Protein AF-0000000081276163 (afdb_homodimer)

Nearest PDB structures (foldseek):
  4m9c-assembly2_E  TM=9.668E-01  e=1.968E-26  Acinetobacter baumannii
  7l7y-assembly1_AAA  TM=9.815E-01  e=4.335E-23  Psychrobacter cryohalolentis K5
  4m99-assembly1_B  TM=9.230E-01  e=1.213E-13  Neisseria gonorrhoeae FA 1090
  4eaa-assembly1_A  TM=8.960E-01  e=1.527E-12  Caulobacter vibrioides
  4m98-assembly1_A  TM=7.930E-01  e=1.434E-14  Neisseria gonorrhoeae FA 1090

InterPro domains:
  IPR001451 Hexapeptide repeat [PF00132] (121-155)
  IPR011004 Trimeric LpxA-like superfamily [SSF51161] (8-214)
  IPR020019 Acyltransferase PglD-like [TIGR03570] (6-211)
  IPR020019 Acyltransferase PglD-like [cd03360] (6-209)
  IPR041561 PglD, N-terminal [PF17836] (4-82)
  IPR050179 Transferase hexapeptide repeat [PTHR43300] (96-212)

Structure (mmCIF, N/CA/C/O backbone):
data_AF-0000000081276163-model_v1
#
loop_
_entity.id
_entity.type
_entity.pdbx_description
1 polymer Acetyltransferase
#
loop_
_atom_site.group_PDB
_atom_site.id
_atom_site.type_symbol
_atom_site.label_atom_id
_atom_site.label_alt_id
_atom_site.label_comp_id
_atom_site.label_asym_id
_atom_site.label_entity_id
_atom_site.label_seq_id
_atom_site.pdbx_PDB_ins_code
_atom_site.Cartn_x
_atom_site.Cartn_y
_atom_site.Cartn_z
_atom_site.occupancy
_atom_site.B_iso_or_equiv
_atom_site.auth_seq_id
_atom_site.auth_comp_id
_atom_site.auth_asym_id
_atom_site.auth_atom_id
_atom_site.pdbx_PDB_model_num
ATOM 1 N N . MET A 1 1 ? -14.961 -34.594 -0.503 1 88.5 1 MET A N 1
ATOM 2 C CA . MET A 1 1 ? -14.203 -33.812 0.444 1 88.5 1 MET A CA 1
ATOM 3 C C . MET A 1 1 ? -13.102 -33.031 -0.269 1 88.5 1 MET A C 1
ATOM 5 O O . MET A 1 1 ? -12.578 -33.469 -1.289 1 88.5 1 MET A O 1
ATOM 9 N N . THR A 1 2 ? -12.836 -31.75 0.097 1 95.81 2 THR A N 1
ATOM 10 C CA . THR A 1 2 ? -11.797 -30.922 -0.513 1 95.81 2 THR A CA 1
ATOM 11 C C . THR A 1 2 ? -10.453 -31.141 0.177 1 95.81 2 THR A C 1
ATOM 13 O O . THR A 1 2 ? -10.383 -31.188 1.406 1 95.81 2 THR A O 1
ATOM 16 N N . LEU A 1 3 ? -9.445 -31.422 -0.643 1 98.25 3 LEU A N 1
ATOM 17 C CA . LEU A 1 3 ? -8.07 -31.562 -0.156 1 98.25 3 LEU A CA 1
ATOM 18 C C . LEU A 1 3 ? -7.195 -30.438 -0.688 1 98.25 3 LEU A C 1
ATOM 20 O O . LEU A 1 3 ? -7.082 -30.25 -1.902 1 98.25 3 LEU A O 1
ATOM 24 N N . ILE A 1 4 ? -6.609 -29.703 0.224 1 98.56 4 ILE A N 1
ATOM 25 C CA . ILE A 1 4 ? -5.754 -28.578 -0.163 1 98.56 4 ILE A CA 1
ATOM 26 C C . ILE A 1 4 ? -4.309 -28.875 0.234 1 98.56 4 ILE A C 1
ATOM 28 O O . ILE A 1 4 ? -4.035 -29.25 1.38 1 98.56 4 ILE A O 1
ATOM 32 N N . GLY A 1 5 ? -3.438 -28.781 -0.738 1 98.5 5 GLY A N 1
ATOM 33 C CA . GLY A 1 5 ? -2.018 -28.969 -0.483 1 98.5 5 GLY A CA 1
ATOM 34 C C . GLY A 1 5 ? -1.242 -27.656 -0.486 1 98.5 5 GLY A C 1
ATOM 35 O O . GLY A 1 5 ? -1.312 -26.891 -1.449 1 98.5 5 GLY A O 1
ATOM 36 N N . VAL A 1 6 ? -0.549 -27.375 0.569 1 98.62 6 VAL A N 1
ATOM 37 C CA . VAL A 1 6 ? 0.462 -26.328 0.605 1 98.62 6 VAL A CA 1
ATOM 38 C C . VAL A 1 6 ? 1.81 -26.891 0.161 1 98.62 6 VAL A C 1
ATOM 40 O O . VAL A 1 6 ? 2.453 -27.641 0.902 1 98.62 6 VAL A O 1
ATOM 43 N N . TYR A 1 7 ? 2.203 -26.531 -1.044 1 98.31 7 TYR A N 1
ATOM 44 C CA . TYR A 1 7 ? 3.443 -27.062 -1.598 1 98.31 7 TYR A CA 1
ATOM 45 C C . TYR A 1 7 ? 4.652 -26.328 -1.028 1 98.31 7 TYR A C 1
ATOM 47 O O . TYR A 1 7 ? 4.848 -25.141 -1.298 1 98.31 7 TYR A O 1
ATOM 55 N N . GLY A 1 8 ? 5.543 -26.984 -0.423 1 95.88 8 GLY A N 1
ATOM 56 C CA . GLY A 1 8 ? 6.629 -26.438 0.378 1 95.88 8 GLY A CA 1
ATOM 57 C C . GLY A 1 8 ? 6.367 -26.516 1.87 1 95.88 8 GLY A C 1
ATOM 58 O O . GLY A 1 8 ? 5.555 -25.766 2.402 1 95.88 8 GLY A O 1
ATOM 59 N N . ALA A 1 9 ? 7.07 -27.344 2.627 1 93.94 9 ALA A N 1
ATOM 60 C CA . ALA A 1 9 ? 6.812 -27.562 4.051 1 93.94 9 ALA A CA 1
ATOM 61 C C . ALA A 1 9 ? 7.852 -26.844 4.906 1 93.94 9 ALA A C 1
ATOM 63 O O . ALA A 1 9 ? 7.875 -27 6.129 1 93.94 9 ALA A O 1
ATOM 64 N N . SER A 1 10 ? 8.703 -26.094 4.273 1 91.88 10 SER A N 1
ATOM 65 C CA . SER A 1 10 ? 9.719 -25.359 5.023 1 91.88 10 SER A CA 1
ATOM 66 C C . SER A 1 10 ? 9.141 -24.094 5.656 1 91.88 10 SER A C 1
ATOM 68 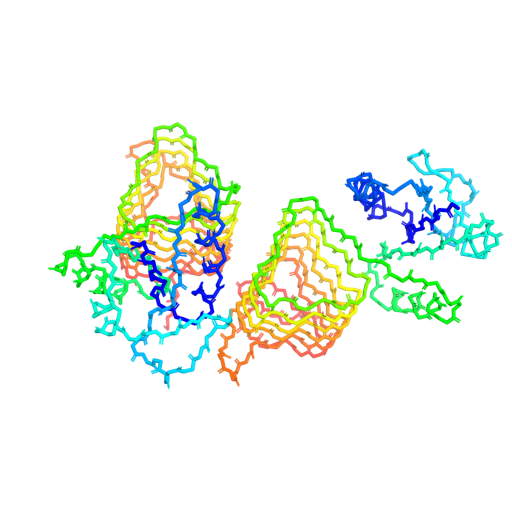O O . SER A 1 10 ? 7.93 -24.016 5.902 1 91.88 10 SER A O 1
ATOM 70 N N . GLY A 1 11 ? 9.898 -23.172 6.078 1 93.19 11 GLY A N 1
ATOM 71 C CA . GLY A 1 11 ? 9.516 -22 6.848 1 93.19 11 GLY A CA 1
ATOM 72 C C . GLY A 1 11 ? 8.32 -21.266 6.27 1 93.19 11 GLY A C 1
ATOM 73 O O . GLY A 1 11 ? 7.324 -21.047 6.957 1 93.19 11 GLY A O 1
ATOM 74 N N . PHE A 1 12 ? 8.383 -20.953 4.957 1 96.38 12 PHE A N 1
ATOM 75 C CA . PHE A 1 12 ? 7.305 -20.172 4.348 1 96.38 12 PHE A CA 1
ATOM 76 C C . PHE A 1 12 ? 6.023 -21 4.273 1 96.38 12 PHE A C 1
ATOM 78 O O . PHE A 1 12 ? 4.934 -20.469 4.504 1 96.38 12 PHE A O 1
ATOM 85 N N . GLY A 1 13 ? 6.094 -22.234 3.932 1 97.19 13 GLY A N 1
ATOM 86 C CA . GLY A 1 13 ? 4.926 -23.094 3.951 1 97.19 13 GLY A CA 1
ATOM 87 C C . GLY A 1 13 ? 4.219 -23.125 5.293 1 97.19 13 GLY A C 1
ATOM 88 O O . GLY A 1 13 ? 2.988 -23.062 5.352 1 97.19 13 GLY A O 1
ATOM 89 N N . ARG A 1 14 ? 4.98 -23.188 6.344 1 96.62 14 ARG A N 1
ATOM 90 C CA . ARG A 1 14 ? 4.418 -23.219 7.688 1 96.62 14 ARG A CA 1
ATOM 91 C C . ARG A 1 14 ? 3.766 -21.891 8.047 1 96.62 14 ARG A C 1
ATOM 93 O O . ARG A 1 14 ? 2.881 -21.844 8.898 1 96.62 14 ARG A O 1
ATOM 100 N N . GLU A 1 15 ? 4.141 -20.812 7.367 1 97.38 15 GLU A N 1
ATOM 101 C CA . GLU A 1 15 ? 3.488 -19.516 7.531 1 97.38 15 GLU A CA 1
ATOM 102 C C . GLU A 1 15 ? 2.189 -19.438 6.73 1 97.38 15 GLU A C 1
ATOM 104 O O . GLU A 1 15 ? 1.238 -18.781 7.141 1 97.38 15 GLU A O 1
ATOM 109 N N . VAL A 1 16 ? 2.164 -20.156 5.617 1 98.31 16 VAL A N 1
ATOM 110 C CA . VAL A 1 16 ? 1.036 -20.078 4.695 1 98.31 16 VAL A CA 1
ATOM 111 C C . VAL A 1 16 ? -0.077 -21.016 5.164 1 98.31 16 VAL A C 1
ATOM 113 O O . VAL A 1 16 ? -1.261 -20.703 5.012 1 98.31 16 VAL A O 1
ATOM 116 N N . MET A 1 17 ? 0.239 -22.094 5.844 1 98.12 17 MET A N 1
ATOM 117 C CA . MET A 1 17 ? -0.69 -23.141 6.25 1 98.12 17 MET A CA 1
ATOM 118 C C . MET A 1 17 ? -1.824 -22.578 7.094 1 98.12 17 MET A C 1
ATOM 120 O O . MET A 1 17 ? -3 -22.797 6.789 1 98.12 17 MET A O 1
ATOM 124 N N . PRO A 1 18 ? -1.513 -21.797 8.109 1 98.19 18 PRO A N 1
ATOM 125 C CA . PRO A 1 18 ? -2.617 -21.266 8.906 1 98.19 18 PRO A CA 1
ATOM 126 C C . PRO A 1 18 ? -3.502 -20.297 8.125 1 98.19 18 PRO A C 1
ATOM 128 O O . PRO A 1 18 ? -4.691 -20.172 8.414 1 98.19 18 PRO A O 1
ATOM 131 N N . LEU A 1 19 ? -2.965 -19.609 7.098 1 98.5 19 LEU A N 1
ATOM 132 C CA . LEU A 1 19 ? -3.762 -18.719 6.266 1 98.5 19 LEU A CA 1
ATOM 133 C C . LEU A 1 19 ? -4.789 -19.5 5.457 1 98.5 19 LEU A C 1
ATOM 135 O O . LEU A 1 19 ? -5.945 -19.078 5.348 1 98.5 19 LEU A O 1
ATOM 139 N N . VAL A 1 20 ? -4.352 -20.609 4.891 1 98.38 20 VAL A N 1
ATOM 140 C CA . VAL A 1 20 ? -5.242 -21.469 4.109 1 98.38 20 VAL A CA 1
ATOM 141 C C . VAL A 1 20 ? -6.367 -22 5.004 1 98.38 20 VAL A C 1
ATOM 143 O O . VAL A 1 20 ? -7.539 -21.922 4.633 1 98.38 20 VAL A O 1
ATOM 146 N N . ARG A 1 21 ? -5.98 -22.453 6.176 1 97.69 21 ARG A N 1
ATOM 147 C CA . ARG A 1 21 ? -6.969 -23 7.102 1 97.69 21 ARG A CA 1
ATOM 148 C C . ARG A 1 21 ? -8 -21.938 7.484 1 97.69 21 ARG A C 1
ATOM 150 O O . ARG A 1 21 ? -9.203 -22.203 7.473 1 97.69 21 ARG A O 1
ATOM 157 N N . GLU A 1 22 ? -7.551 -20.781 7.773 1 98 22 GLU A N 1
ATOM 158 C CA . GLU A 1 22 ? -8.438 -19.688 8.164 1 98 22 GLU A CA 1
ATOM 159 C C . GLU A 1 22 ? -9.352 -19.281 7.004 1 98 22 GLU A C 1
ATOM 161 O O . GLU A 1 22 ? -10.539 -19.031 7.199 1 98 22 GLU A O 1
ATOM 166 N N . GLN A 1 23 ? -8.758 -19.234 5.863 1 98 23 GLN A N 1
ATOM 167 C CA . GLN A 1 23 ? -9.492 -18.844 4.668 1 98 23 GLN A CA 1
ATOM 168 C C . GLN A 1 23 ? -10.617 -19.844 4.367 1 98 23 GLN A C 1
ATOM 170 O O . GLN A 1 23 ? -11.742 -19.438 4.062 1 98 23 GLN A O 1
ATOM 175 N N . MET A 1 24 ? -10.32 -21.094 4.457 1 97.38 24 MET A N 1
ATOM 176 C CA . MET A 1 24 ? -11.312 -22.125 4.176 1 97.38 24 MET A CA 1
ATOM 177 C C . MET A 1 24 ? -12.391 -22.141 5.25 1 97.38 24 MET A C 1
ATOM 179 O O . MET A 1 24 ? -13.57 -22.328 4.945 1 97.38 24 MET A O 1
ATOM 183 N N . ARG A 1 25 ? -12.008 -21.922 6.484 1 96.81 25 ARG A N 1
ATOM 184 C CA . ARG A 1 25 ? -12.969 -21.844 7.582 1 96.81 25 ARG A CA 1
ATOM 185 C C . ARG A 1 25 ? -13.922 -20.672 7.387 1 96.81 25 ARG A C 1
ATOM 187 O O . ARG A 1 25 ? -15.141 -20.828 7.535 1 96.81 25 ARG A O 1
ATOM 194 N N . ALA A 1 26 ? -13.391 -19.562 7.062 1 97.25 26 ALA A N 1
ATOM 195 C CA . ALA A 1 26 ? -14.195 -18.359 6.863 1 97.25 26 ALA A CA 1
ATOM 196 C C . ALA A 1 26 ? -15.172 -18.531 5.703 1 97.25 26 ALA A C 1
ATOM 198 O O . ALA A 1 26 ? -16.266 -17.969 5.723 1 97.25 26 ALA A O 1
ATOM 199 N N . ALA A 1 27 ? -14.758 -19.312 4.719 1 95.75 27 ALA A N 1
ATOM 200 C CA . ALA A 1 27 ? -15.602 -19.562 3.551 1 95.75 27 ALA A CA 1
ATOM 201 C C . ALA A 1 27 ? -16.641 -20.641 3.838 1 95.75 27 ALA A C 1
ATOM 203 O O . ALA A 1 27 ? -17.5 -20.922 3 1 95.75 27 ALA A O 1
ATOM 204 N N . GLY A 1 28 ? -16.516 -21.266 5.031 1 95.69 28 GLY A N 1
ATOM 205 C CA . GLY A 1 28 ? -17.438 -22.344 5.387 1 95.69 28 GLY A CA 1
ATOM 206 C C . GLY A 1 28 ? -17.234 -23.594 4.551 1 95.69 28 GLY A C 1
ATOM 207 O O . GLY A 1 28 ? -18.188 -24.312 4.266 1 95.69 28 GLY A O 1
ATOM 208 N N . GLN A 1 29 ? -16.062 -23.828 4.117 1 93.56 29 GLN A N 1
ATOM 209 C CA . GLN A 1 29 ? -15.766 -24.984 3.268 1 93.56 29 GLN A CA 1
ATOM 210 C C . GLN A 1 29 ? -14.961 -26.031 4.023 1 93.56 29 GLN A C 1
ATOM 212 O O . GLN A 1 29 ? -13.781 -25.844 4.301 1 93.56 29 GLN A O 1
ATOM 217 N N . PRO A 1 30 ? -15.562 -27.047 4.359 1 93.69 30 PRO A N 1
ATOM 218 C CA . PRO A 1 30 ? -14.797 -28.125 4.988 1 93.69 30 PRO A CA 1
ATOM 219 C C . PRO A 1 30 ? -13.688 -28.672 4.086 1 93.69 30 PRO A C 1
ATOM 221 O O . PRO A 1 30 ? -13.883 -28.812 2.879 1 93.69 30 PRO A O 1
ATOM 224 N N . CYS A 1 31 ? -12.508 -28.812 4.641 1 96.38 31 CYS A N 1
ATOM 225 C CA . CYS A 1 31 ? -11.383 -29.312 3.855 1 96.38 31 CYS A CA 1
ATOM 226 C C . CYS A 1 31 ? -10.32 -29.938 4.754 1 96.38 31 CYS A C 1
ATOM 228 O O . CYS A 1 31 ? -10.352 -29.75 5.973 1 96.38 31 CYS A O 1
ATOM 230 N N . GLU A 1 32 ? -9.547 -30.75 4.207 1 97.12 32 GLU A N 1
ATOM 231 C CA . GLU A 1 32 ? -8.273 -31.156 4.805 1 97.12 32 GLU A CA 1
ATOM 232 C C . GLU A 1 32 ? -7.105 -30.406 4.152 1 97.12 32 GLU A C 1
ATOM 234 O O . GLU A 1 32 ? -7.055 -30.281 2.928 1 97.12 32 GLU A O 1
ATOM 239 N N . VAL A 1 33 ? -6.25 -29.906 5.004 1 98 33 VAL A N 1
ATOM 240 C CA . VAL A 1 33 ? -5.066 -29.219 4.492 1 98 33 VAL A CA 1
ATOM 241 C C . VAL A 1 33 ? -3.814 -30.031 4.84 1 98 33 VAL A C 1
ATOM 243 O O . VAL A 1 33 ? -3.648 -30.469 5.977 1 98 33 VAL A O 1
ATOM 246 N N . VAL A 1 34 ? -2.963 -30.234 3.881 1 97.5 34 VAL A N 1
ATOM 247 C CA . VAL A 1 34 ? -1.728 -30.984 4.066 1 97.5 34 VAL A CA 1
ATOM 248 C C . VAL A 1 34 ? -0.558 -30.234 3.447 1 97.5 34 VAL A C 1
ATOM 250 O O . VAL A 1 34 ? -0.759 -29.312 2.643 1 97.5 34 VAL A O 1
ATOM 253 N N . PHE A 1 35 ? 0.595 -30.547 3.869 1 97.81 35 PHE A N 1
ATOM 254 C CA . PHE A 1 35 ? 1.779 -30.094 3.146 1 97.81 35 PHE A CA 1
ATOM 255 C C . PHE A 1 35 ? 2.104 -31.047 1.996 1 97.81 35 PHE A C 1
ATOM 257 O O . PHE A 1 35 ? 1.837 -32.25 2.078 1 97.81 35 PHE A O 1
ATOM 264 N N . VAL A 1 36 ? 2.613 -30.484 0.936 1 97.75 36 VAL A N 1
ATOM 265 C CA . VAL A 1 36 ? 3.227 -31.266 -0.136 1 97.75 36 VAL A CA 1
ATOM 266 C C . VAL A 1 36 ? 4.707 -30.906 -0.248 1 97.75 36 VAL A C 1
ATOM 268 O O . VAL A 1 36 ? 5.066 -29.734 -0.414 1 97.75 36 VAL A O 1
ATOM 271 N N . ASP A 1 37 ? 5.551 -31.828 -0.127 1 95.88 37 ASP A N 1
ATOM 272 C CA . ASP A 1 37 ? 7 -31.641 -0.168 1 95.88 37 ASP A CA 1
ATOM 273 C C . ASP A 1 37 ? 7.695 -32.906 -0.65 1 95.88 37 ASP A C 1
ATOM 275 O O . ASP A 1 37 ? 7.691 -33.938 0.045 1 95.88 37 ASP A O 1
ATOM 279 N N . ASP A 1 38 ? 8.352 -32.781 -1.725 1 92.75 38 ASP A N 1
ATOM 280 C CA . ASP A 1 38 ? 8.906 -33.969 -2.363 1 92.75 38 ASP A CA 1
ATOM 281 C C . ASP A 1 38 ? 10.141 -34.469 -1.61 1 92.75 38 ASP A C 1
ATOM 283 O O . ASP A 1 38 ? 10.586 -35.625 -1.823 1 92.75 38 ASP A O 1
ATOM 287 N N . GLY A 1 39 ? 10.727 -33.625 -0.768 1 86.12 39 GLY A N 1
ATOM 288 C CA . GLY A 1 39 ? 11.844 -34.062 0.059 1 86.12 39 GLY A CA 1
ATOM 289 C C . GLY A 1 39 ? 11.414 -34.562 1.422 1 86.12 39 GLY A C 1
ATOM 290 O O . GLY A 1 39 ? 12.258 -34.781 2.297 1 86.12 39 GLY A O 1
ATOM 291 N N . ALA A 1 40 ? 10.141 -34.688 1.613 1 79.38 40 ALA A N 1
ATOM 292 C CA . ALA A 1 40 ? 9.602 -35.031 2.92 1 79.38 40 ALA A CA 1
ATOM 293 C C . ALA A 1 40 ? 9.969 -36.469 3.289 1 79.38 40 ALA A C 1
ATOM 295 O O . ALA A 1 40 ? 10.078 -37.344 2.416 1 79.38 40 ALA A O 1
ATOM 296 N N . ASP A 1 41 ? 10.289 -36.625 4.586 1 77.5 41 ASP A N 1
ATOM 297 C CA . ASP A 1 41 ? 10.648 -37.938 5.086 1 77.5 41 ASP A CA 1
ATOM 298 C C . ASP A 1 41 ? 9.461 -38.625 5.762 1 77.5 41 ASP A C 1
ATOM 300 O O . ASP A 1 41 ? 9.617 -39.625 6.445 1 77.5 41 ASP A O 1
ATOM 304 N N . GLY A 1 42 ? 8.32 -38.125 5.535 1 70.88 42 GLY A N 1
ATOM 305 C CA . GLY A 1 42 ? 7.109 -38.719 6.078 1 70.88 42 GLY A CA 1
ATOM 306 C C . GLY A 1 42 ? 6.707 -38.156 7.418 1 70.88 42 GLY A C 1
ATOM 307 O O . GLY A 1 42 ? 5.602 -38.406 7.902 1 70.88 42 GLY A O 1
ATOM 308 N N . SER A 1 43 ? 7.602 -37.375 8.016 1 78.88 43 SER A N 1
ATOM 309 C CA . SER A 1 43 ? 7.246 -36.781 9.297 1 78.88 43 SER A CA 1
ATOM 310 C C . SER A 1 43 ? 6.301 -35.594 9.125 1 78.88 43 SER A C 1
ATOM 312 O O . SER A 1 43 ? 6.332 -34.906 8.094 1 78.88 43 SER A O 1
ATOM 314 N N . GLY A 1 44 ? 5.367 -35.562 10.039 1 81.75 44 GLY A N 1
ATOM 315 C CA . GLY A 1 44 ? 4.469 -34.438 10.023 1 81.75 44 GLY A CA 1
ATOM 316 C C . GLY A 1 44 ? 5.176 -33.125 10.297 1 81.75 44 GLY A C 1
ATOM 317 O O . GLY A 1 44 ? 6.34 -33.094 10.695 1 81.75 44 GLY A O 1
ATOM 318 N N . SER A 1 45 ? 4.496 -32.156 9.836 1 84.75 45 SER A N 1
ATOM 319 C CA . SER A 1 45 ? 4.969 -30.797 10.117 1 84.75 45 SER A CA 1
ATOM 320 C C . SER A 1 45 ? 3.861 -29.938 10.727 1 84.75 45 SER A C 1
ATOM 322 O O . SER A 1 45 ? 2.771 -29.828 10.164 1 84.75 45 SER A O 1
ATOM 324 N N . ASN A 1 46 ? 4.078 -29.406 11.867 1 92.06 46 ASN A N 1
ATOM 325 C CA . ASN A 1 46 ? 3.129 -28.547 12.578 1 92.06 46 ASN A CA 1
ATOM 326 C C . ASN A 1 46 ? 1.754 -29.203 12.68 1 92.06 46 ASN A C 1
ATOM 328 O O . ASN A 1 46 ? 0.733 -28.531 12.484 1 92.06 46 ASN A O 1
ATOM 332 N N . GLY A 1 47 ? 1.704 -30.406 12.844 1 92 47 GLY A N 1
ATOM 333 C CA . GLY A 1 47 ? 0.458 -31.109 13.094 1 92 47 GLY A CA 1
ATOM 334 C C . GLY A 1 47 ? -0.267 -31.5 11.812 1 92 47 GLY A C 1
ATOM 335 O O . GLY A 1 47 ? -1.411 -31.953 11.859 1 92 47 GLY A O 1
ATOM 336 N N . HIS A 1 48 ? 0.42 -31.359 10.719 1 95.75 48 HIS A N 1
ATOM 337 C CA . HIS A 1 48 ? -0.186 -31.703 9.438 1 95.75 48 HIS A CA 1
ATOM 338 C C . HIS A 1 48 ? 0.583 -32.812 8.742 1 95.75 48 HIS A C 1
ATOM 340 O O . HIS A 1 48 ? 1.798 -32.938 8.922 1 95.75 48 HIS A O 1
ATOM 346 N N . ARG A 1 49 ? -0.142 -33.562 8 1 95.19 49 ARG A N 1
ATOM 347 C CA . ARG A 1 49 ? 0.517 -34.562 7.156 1 95.19 49 ARG A CA 1
ATOM 348 C C . ARG A 1 49 ? 1.401 -33.906 6.109 1 95.19 49 ARG A C 1
ATOM 350 O O . ARG A 1 49 ? 1.108 -32.781 5.66 1 95.19 49 ARG A O 1
ATOM 357 N N . VAL A 1 50 ? 2.449 -34.531 5.777 1 96.44 50 VAL A N 1
ATOM 358 C CA . VAL A 1 50 ? 3.32 -34.156 4.676 1 96.44 50 VAL A CA 1
ATOM 359 C C . VAL A 1 50 ? 3.35 -35.25 3.613 1 96.44 50 VAL A C 1
ATOM 361 O O . VAL A 1 50 ? 3.74 -36.375 3.895 1 96.44 50 VAL A O 1
ATOM 364 N N . LEU A 1 51 ? 2.904 -34.906 2.441 1 95.94 51 LEU A N 1
ATOM 365 C CA . LEU A 1 51 ? 2.846 -35.844 1.335 1 95.94 51 LEU A CA 1
ATOM 366 C C . LEU A 1 51 ? 3.826 -35.438 0.233 1 95.94 51 LEU A C 1
ATOM 368 O O . LEU A 1 51 ? 4.094 -34.281 0.026 1 95.94 51 LEU A O 1
ATOM 372 N N . THR A 1 52 ? 4.324 -36.438 -0.419 1 96 52 THR A N 1
ATOM 373 C CA . THR A 1 52 ? 4.945 -36.156 -1.705 1 96 52 THR A CA 1
ATOM 374 C C . THR A 1 52 ? 3.885 -35.812 -2.75 1 96 52 THR A C 1
ATOM 376 O O . THR A 1 52 ? 2.697 -36.062 -2.547 1 96 52 THR A O 1
ATOM 379 N N . TYR A 1 53 ? 4.363 -35.188 -3.863 1 97.06 53 TYR A N 1
ATOM 380 C CA . TYR A 1 53 ? 3.408 -34.781 -4.898 1 97.06 53 TYR A CA 1
ATOM 381 C C . TYR A 1 53 ? 2.662 -36 -5.426 1 97.06 53 TYR A C 1
ATOM 383 O O . TYR A 1 53 ? 1.431 -36 -5.512 1 97.06 53 TYR A O 1
ATOM 391 N N . PRO A 1 54 ? 3.332 -37.156 -5.766 1 96.31 54 PRO A N 1
ATOM 392 C CA . PRO A 1 54 ? 2.598 -38.344 -6.207 1 96.31 54 PRO A CA 1
ATOM 393 C C . PRO A 1 54 ? 1.616 -38.844 -5.156 1 96.31 54 PRO A C 1
ATOM 395 O O . PRO A 1 54 ? 0.519 -39.312 -5.496 1 96.31 54 PRO A O 1
ATOM 398 N N . GLN A 1 55 ? 2.039 -38.781 -3.875 1 95.88 55 GLN A N 1
ATOM 399 C CA . GLN A 1 55 ? 1.137 -39.219 -2.805 1 95.88 55 GLN A CA 1
ATOM 400 C C . GLN A 1 55 ? -0.099 -38.312 -2.754 1 95.88 55 GLN A C 1
ATOM 402 O O . GLN A 1 55 ? -1.214 -38.781 -2.551 1 95.88 55 GLN A O 1
ATOM 407 N N . PHE A 1 56 ? 0.096 -36.969 -2.912 1 97.19 56 PHE A N 1
ATOM 408 C CA . PHE A 1 56 ? -1.001 -36 -2.939 1 97.19 56 PHE A CA 1
ATOM 409 C C . PHE A 1 56 ? -1.974 -36.312 -4.066 1 97.19 56 PHE A C 1
ATOM 411 O O . PHE A 1 56 ? -3.189 -36.344 -3.863 1 97.19 56 PHE A O 1
ATOM 418 N N . LEU A 1 57 ? -1.443 -36.656 -5.266 1 97.25 57 LEU A N 1
ATOM 419 C CA . LEU A 1 57 ? -2.271 -36.969 -6.422 1 97.25 57 LEU A CA 1
ATOM 420 C C . LEU A 1 57 ? -3.111 -38.219 -6.156 1 97.25 57 LEU A C 1
ATOM 422 O O . LEU A 1 57 ? -4.258 -38.312 -6.605 1 97.25 57 LEU A O 1
ATOM 426 N N . ALA A 1 58 ? -2.568 -39.125 -5.383 1 96.88 58 ALA A N 1
ATOM 427 C CA . ALA A 1 58 ? -3.191 -40.438 -5.172 1 96.88 58 ALA A CA 1
ATOM 428 C C . ALA A 1 58 ? -4.266 -40.344 -4.094 1 96.88 58 ALA A C 1
ATOM 430 O O . ALA A 1 58 ? -5.082 -41.281 -3.959 1 96.88 58 ALA A O 1
ATOM 431 N N . GLU A 1 59 ? -4.145 -39.281 -3.287 1 96.56 59 GLU A N 1
ATOM 432 C CA . GLU A 1 59 ? -5.141 -39.156 -2.227 1 96.56 59 GLU A CA 1
ATOM 433 C C . GLU A 1 59 ? -6.555 -39.125 -2.795 1 96.56 59 GLU A C 1
ATOM 435 O O . GLU A 1 59 ? -6.832 -38.438 -3.781 1 96.56 59 GLU A O 1
ATOM 440 N N . PRO A 1 60 ? -7.508 -39.906 -2.182 1 95.88 60 PRO A N 1
ATOM 441 C CA . PRO A 1 60 ? -8.906 -39.844 -2.625 1 95.88 60 PRO A CA 1
ATOM 442 C C . PRO A 1 60 ? -9.609 -38.562 -2.158 1 95.88 60 PRO A C 1
ATOM 444 O O . PRO A 1 60 ? -9.703 -38.312 -0.955 1 95.88 60 PRO A O 1
ATOM 447 N N . ALA A 1 61 ? -9.945 -37.688 -3.061 1 95.81 61 ALA A N 1
ATOM 448 C CA . ALA A 1 61 ? -10.68 -36.469 -2.793 1 95.81 61 ALA A CA 1
ATOM 449 C C . ALA A 1 61 ? -11.445 -36 -4.027 1 95.81 61 ALA A C 1
ATOM 451 O O . ALA A 1 61 ? -10.961 -36.156 -5.156 1 95.81 61 ALA A O 1
ATOM 452 N N . ALA A 1 62 ? -12.617 -35.469 -3.824 1 94.88 62 ALA A N 1
ATOM 453 C CA . ALA A 1 62 ? -13.461 -35 -4.922 1 94.88 62 ALA A CA 1
ATOM 454 C C . ALA A 1 62 ? -12.906 -33.719 -5.539 1 94.88 62 ALA A C 1
ATOM 456 O O . ALA A 1 62 ? -13.102 -33.469 -6.73 1 94.88 62 ALA A O 1
ATOM 457 N N . ASP A 1 63 ? -12.258 -32.938 -4.707 1 96.5 63 ASP A N 1
ATOM 458 C CA . ASP A 1 63 ? -11.68 -31.656 -5.113 1 96.5 63 ASP A CA 1
ATOM 459 C C . ASP A 1 63 ? -10.281 -31.469 -4.527 1 96.5 63 ASP A C 1
ATOM 461 O O . ASP A 1 63 ? -10.102 -31.547 -3.309 1 96.5 63 ASP A O 1
ATOM 465 N N . LYS A 1 64 ? -9.312 -31.312 -5.438 1 98 64 LYS A N 1
ATOM 466 C CA . LYS A 1 64 ? -7.934 -31.094 -5.008 1 98 64 LYS A CA 1
ATOM 467 C C . LYS A 1 64 ? -7.398 -29.75 -5.512 1 98 64 LYS A C 1
ATOM 469 O O . LYS A 1 64 ? -7.562 -29.422 -6.688 1 98 64 LYS A O 1
ATOM 474 N N . ARG A 1 65 ? -6.797 -29 -4.602 1 98.38 65 ARG A N 1
ATOM 475 C CA . ARG A 1 65 ? -6.191 -27.703 -4.934 1 98.38 65 ARG A CA 1
ATOM 476 C C . ARG A 1 65 ? -4.809 -27.578 -4.305 1 98.38 65 ARG A C 1
ATOM 478 O O . ARG A 1 65 ? -4.523 -28.203 -3.285 1 98.38 65 ARG A O 1
ATOM 485 N N . LEU A 1 66 ? -4.059 -26.781 -4.996 1 98.69 66 LEU A N 1
ATOM 486 C CA . LEU A 1 66 ? -2.719 -26.516 -4.48 1 98.69 66 LEU A CA 1
ATOM 487 C C . LEU A 1 66 ? -2.473 -25.016 -4.352 1 98.69 66 LEU A C 1
ATOM 489 O O . LEU A 1 66 ? -2.984 -24.219 -5.152 1 98.69 66 LEU A O 1
ATOM 493 N N . CYS A 1 67 ? -1.728 -24.641 -3.352 1 98.62 67 CYS A N 1
ATOM 494 C CA . CYS A 1 67 ? -1.013 -23.375 -3.316 1 98.62 67 CYS A CA 1
ATOM 495 C C . CYS A 1 67 ? 0.484 -23.594 -3.131 1 98.62 67 CYS A C 1
ATOM 497 O O . CYS A 1 67 ? 0.904 -24.641 -2.627 1 98.62 67 CYS A O 1
ATOM 499 N N . PHE A 1 68 ? 1.241 -22.641 -3.596 1 98.62 68 PHE A N 1
ATOM 500 C CA . PHE A 1 68 ? 2.68 -22.859 -3.666 1 98.62 68 PHE A CA 1
ATOM 501 C C . PHE A 1 68 ? 3.424 -21.891 -2.754 1 98.62 68 PHE A C 1
ATOM 503 O O . PHE A 1 68 ? 3.404 -20.672 -2.979 1 98.62 68 PHE A O 1
ATOM 510 N N . ALA A 1 69 ? 4.023 -22.453 -1.734 1 98.06 69 ALA A N 1
ATOM 511 C CA . ALA A 1 69 ? 4.891 -21.703 -0.821 1 98.06 69 ALA A CA 1
ATOM 512 C C . ALA A 1 69 ? 6.359 -22 -1.095 1 98.06 69 ALA A C 1
ATOM 514 O O . ALA A 1 69 ? 7.098 -22.406 -0.191 1 98.06 69 ALA A O 1
ATOM 515 N N . ILE A 1 70 ? 6.742 -21.734 -2.316 1 96 70 ILE A N 1
ATOM 516 C CA . ILE A 1 70 ? 8.086 -21.969 -2.83 1 96 70 ILE A CA 1
ATOM 517 C C . ILE A 1 70 ? 8.75 -20.641 -3.178 1 96 70 ILE A C 1
ATOM 519 O O . ILE A 1 70 ? 8.281 -19.922 -4.066 1 96 70 ILE A O 1
ATOM 523 N N . ALA A 1 71 ? 9.859 -20.328 -2.574 1 93.5 71 ALA A N 1
ATOM 524 C CA . ALA A 1 71 ? 10.5 -19.031 -2.734 1 93.5 71 ALA A CA 1
ATOM 525 C C . ALA A 1 71 ? 11.141 -18.891 -4.113 1 93.5 71 ALA A C 1
ATOM 527 O O . ALA A 1 71 ? 11.016 -17.859 -4.766 1 93.5 71 ALA A O 1
ATOM 528 N N . ASN A 1 72 ? 11.836 -19.938 -4.52 1 96.62 72 ASN A N 1
ATOM 529 C CA . ASN A 1 72 ? 12.469 -19.906 -5.832 1 96.62 72 ASN A CA 1
ATOM 530 C C . ASN A 1 72 ? 11.438 -19.844 -6.953 1 96.62 72 ASN A C 1
ATOM 532 O O . ASN A 1 72 ? 10.664 -20.797 -7.141 1 96.62 72 ASN A O 1
ATOM 536 N N . SER A 1 73 ? 11.516 -18.766 -7.719 1 98.38 73 SER A N 1
ATOM 537 C CA . SER A 1 73 ? 10.469 -18.5 -8.695 1 98.38 73 SER A CA 1
ATOM 538 C C . SER A 1 73 ? 10.508 -19.516 -9.836 1 98.38 73 SER A C 1
ATOM 540 O O . SER A 1 73 ? 9.461 -19.875 -10.383 1 98.38 73 SER A O 1
ATOM 542 N N . GLN A 1 74 ? 11.648 -19.984 -10.211 1 98.12 74 GLN A N 1
ATOM 543 C CA . GLN A 1 74 ? 11.758 -20.984 -11.273 1 98.12 74 GLN A CA 1
ATOM 544 C C . GLN A 1 74 ? 11.188 -22.328 -10.844 1 98.12 74 GLN A C 1
ATOM 546 O O . GLN A 1 74 ? 10.492 -22.984 -11.617 1 98.12 74 GLN A O 1
ATOM 551 N N . VAL A 1 75 ? 11.492 -22.688 -9.641 1 97.75 75 VAL A N 1
ATOM 552 C CA . VAL A 1 75 ? 10.961 -23.922 -9.102 1 97.75 75 VAL A CA 1
ATOM 553 C C . VAL A 1 75 ? 9.445 -23.812 -8.961 1 97.75 75 VAL A C 1
ATOM 555 O O . VAL A 1 75 ? 8.711 -24.75 -9.305 1 97.75 75 VAL A O 1
ATOM 558 N N . ARG A 1 76 ? 8.969 -22.703 -8.445 1 98.5 76 ARG A N 1
ATOM 559 C CA . ARG A 1 76 ? 7.539 -22.453 -8.336 1 98.5 76 ARG A CA 1
ATOM 560 C C . ARG A 1 76 ? 6.848 -22.609 -9.688 1 98.5 76 ARG A C 1
ATOM 562 O O . ARG A 1 76 ? 5.809 -23.266 -9.781 1 98.5 76 ARG A O 1
ATOM 569 N N . GLU A 1 77 ? 7.434 -22.047 -10.695 1 98.69 77 GLU A N 1
ATOM 570 C CA . GLU A 1 77 ? 6.875 -22.156 -12.047 1 98.69 77 GLU A CA 1
ATOM 571 C C . GLU A 1 77 ? 6.812 -23.609 -12.5 1 98.69 77 GLU A C 1
ATOM 573 O O . GLU A 1 77 ? 5.793 -24.047 -13.031 1 98.69 77 GLU A O 1
ATOM 578 N N . LYS A 1 78 ? 7.906 -24.281 -12.305 1 98.25 78 LYS A N 1
ATOM 579 C CA . LYS A 1 78 ? 7.973 -25.688 -12.719 1 98.25 78 LYS A CA 1
ATOM 580 C C . LYS A 1 78 ? 6.879 -26.5 -12.047 1 98.25 78 LYS A C 1
ATOM 582 O O . LYS A 1 78 ? 6.172 -27.266 -12.703 1 98.25 78 LYS A O 1
ATOM 587 N N . LEU A 1 79 ? 6.723 -26.328 -10.781 1 98.12 79 LEU A N 1
ATOM 588 C CA . LEU A 1 79 ? 5.762 -27.109 -10.008 1 98.12 79 LEU A CA 1
ATOM 589 C C . LEU A 1 79 ? 4.332 -26.719 -10.359 1 98.12 79 LEU A C 1
ATOM 591 O O . LEU A 1 79 ? 3.457 -27.578 -10.469 1 98.12 79 LEU A O 1
ATOM 595 N N . ALA A 1 80 ? 4.078 -25.438 -10.516 1 98.5 80 ALA A N 1
ATOM 596 C CA . ALA A 1 80 ? 2.75 -24.969 -10.891 1 98.5 80 ALA A CA 1
ATOM 597 C C . ALA A 1 80 ? 2.34 -25.5 -12.258 1 98.5 80 ALA A C 1
ATOM 599 O O . ALA A 1 80 ? 1.19 -25.906 -12.461 1 98.5 80 ALA A O 1
ATOM 600 N N . THR A 1 81 ? 3.281 -25.453 -13.117 1 98.25 81 THR A N 1
ATOM 601 C CA . THR A 1 81 ? 3.027 -25.969 -14.461 1 98.25 81 THR A CA 1
ATOM 602 C C . THR A 1 81 ? 2.648 -27.453 -14.414 1 98.25 81 THR A C 1
ATOM 604 O O . THR A 1 81 ? 1.717 -27.875 -15.102 1 98.25 81 THR A O 1
ATOM 607 N N . ARG A 1 82 ? 3.4 -28.172 -13.633 1 98 82 ARG A N 1
ATOM 608 C CA . ARG A 1 82 ? 3.117 -29.594 -13.469 1 98 82 ARG A CA 1
ATOM 609 C C . ARG A 1 82 ? 1.711 -29.812 -12.914 1 98 82 ARG A C 1
ATOM 611 O O . ARG A 1 8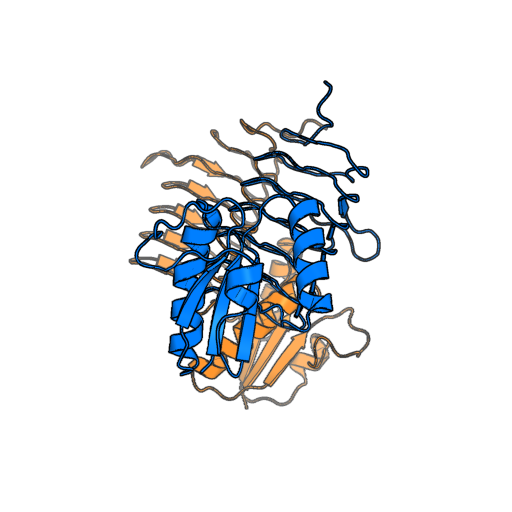2 ? 0.979 -30.672 -13.398 1 98 82 ARG A O 1
ATOM 618 N N . ALA A 1 83 ? 1.336 -29.078 -11.938 1 98.31 83 ALA A N 1
ATOM 619 C CA . ALA A 1 83 ? 0.018 -29.188 -11.32 1 98.31 83 ALA A CA 1
ATOM 620 C C . ALA A 1 83 ? -1.089 -28.922 -12.336 1 98.31 83 ALA A C 1
ATOM 622 O O . ALA A 1 83 ? -2.068 -29.656 -12.406 1 98.31 83 ALA A O 1
ATOM 623 N N . VAL A 1 84 ? -0.931 -27.875 -13.086 1 97.69 84 VAL A N 1
ATOM 624 C CA . VAL A 1 84 ? -1.914 -27.531 -14.102 1 97.69 84 VAL A CA 1
ATOM 625 C C . VAL A 1 84 ? -2.027 -28.672 -15.117 1 97.69 84 VAL A C 1
ATOM 627 O O . VAL A 1 84 ? -3.129 -29.031 -15.531 1 97.69 84 VAL A O 1
ATOM 630 N N . GLY A 1 85 ? -0.908 -29.203 -15.508 1 97.69 85 GLY A N 1
ATOM 631 C CA . GLY A 1 85 ? -0.888 -30.344 -16.422 1 97.69 85 GLY A CA 1
ATOM 632 C C . GLY A 1 85 ? -1.638 -31.547 -15.883 1 97.69 85 GLY A C 1
ATOM 633 O O . GLY A 1 85 ? -2.219 -32.312 -16.656 1 97.69 85 GLY A O 1
ATOM 634 N N . ASP A 1 86 ? -1.61 -31.703 -14.602 1 98 86 ASP A N 1
ATOM 635 C CA . ASP A 1 86 ? -2.262 -32.844 -13.945 1 98 86 ASP A CA 1
ATOM 636 C C . ASP A 1 86 ? -3.711 -32.5 -13.602 1 98 86 ASP A C 1
ATOM 638 O O . ASP A 1 86 ? -4.387 -33.312 -12.93 1 98 86 ASP A O 1
ATOM 642 N N . GLY A 1 87 ? -4.152 -31.344 -13.93 1 97.44 87 GLY A N 1
ATOM 643 C CA . GLY A 1 87 ? -5.539 -30.953 -13.734 1 97.44 87 GLY A CA 1
ATOM 644 C C . GLY A 1 87 ? -5.828 -30.484 -12.32 1 97.44 87 GLY A C 1
ATOM 645 O O . GLY A 1 87 ? -6.98 -30.484 -11.891 1 97.44 87 GLY A O 1
ATOM 646 N N . ILE A 1 88 ? -4.824 -30.109 -11.594 1 98.06 88 ILE A N 1
ATOM 647 C CA . ILE A 1 88 ? -5.008 -29.641 -10.227 1 98.06 88 ILE A CA 1
ATOM 648 C C . ILE A 1 88 ? -5.082 -28.109 -10.211 1 98.06 88 ILE A C 1
ATOM 650 O O . ILE A 1 88 ? -4.219 -27.438 -10.781 1 98.06 88 ILE A O 1
ATOM 654 N N . ALA A 1 89 ? -6.07 -27.547 -9.578 1 97.31 89 ALA A N 1
ATOM 655 C CA . ALA A 1 89 ? -6.27 -26.109 -9.508 1 97.31 89 ALA A CA 1
ATOM 656 C C . ALA A 1 89 ? -5.254 -25.453 -8.57 1 97.31 89 ALA A C 1
ATOM 658 O O . ALA A 1 89 ? -4.941 -26 -7.512 1 97.31 89 ALA A O 1
ATOM 659 N N . CYS A 1 90 ? -4.75 -24.297 -9.023 1 98.25 90 CYS A N 1
ATOM 660 C CA . CYS A 1 90 ? -3.887 -23.484 -8.18 1 98.25 90 CYS A CA 1
ATOM 661 C C . CYS A 1 90 ? -4.684 -22.375 -7.504 1 98.25 90 CYS A C 1
ATOM 663 O O . CYS A 1 90 ? -5.141 -21.438 -8.164 1 98.25 90 CYS A O 1
ATOM 665 N N . MET A 1 91 ? -4.734 -22.391 -6.23 1 97.56 91 MET A N 1
ATOM 666 C CA . MET A 1 91 ? -5.637 -21.469 -5.547 1 97.56 91 MET A CA 1
ATOM 667 C C . MET A 1 91 ? -4.875 -20.266 -5.008 1 97.56 91 MET A C 1
ATOM 669 O O . MET A 1 91 ? -3.678 -20.359 -4.727 1 97.56 91 MET A O 1
ATOM 673 N N . GLU A 1 92 ? -5.594 -19.188 -4.902 1 98.19 92 GLU A N 1
ATOM 674 C CA . GLU A 1 92 ? -5.102 -18 -4.227 1 98.19 92 GLU A CA 1
ATOM 675 C C . GLU A 1 92 ? -5.215 -18.125 -2.711 1 98.19 92 GLU A C 1
ATOM 677 O O . GLU A 1 92 ? -6.188 -18.688 -2.203 1 98.19 92 GLU A O 1
ATOM 682 N N . VAL A 1 93 ? -4.211 -17.703 -2.045 1 98.69 93 VAL A N 1
ATOM 683 C CA . VAL A 1 93 ? -4.238 -17.578 -0.592 1 98.69 93 VAL A CA 1
ATOM 684 C C . VAL A 1 93 ? -4.207 -16.109 -0.197 1 98.69 93 VAL A C 1
ATOM 686 O O . VAL A 1 93 ? -3.387 -15.344 -0.707 1 98.69 93 VAL A O 1
ATOM 689 N N . ARG A 1 94 ? -5.078 -15.742 0.703 1 98.38 94 ARG A N 1
ATOM 690 C CA . ARG A 1 94 ? -5.16 -14.344 1.109 1 98.38 94 ARG A CA 1
ATOM 691 C C . ARG A 1 94 ? -5.359 -14.219 2.617 1 98.38 94 ARG A C 1
ATOM 693 O O . ARG A 1 94 ? -6.285 -14.812 3.176 1 98.38 94 ARG A O 1
ATOM 700 N N . GLY A 1 95 ? -4.453 -13.461 3.264 1 98.44 95 GLY A N 1
ATOM 701 C CA . GLY A 1 95 ? -4.691 -13.133 4.66 1 98.44 95 GLY A CA 1
ATOM 702 C C . GLY A 1 95 ? -6 -12.398 4.887 1 98.44 95 GLY A C 1
ATOM 703 O O . GLY A 1 95 ? -6.422 -11.594 4.047 1 98.44 95 GLY A O 1
ATOM 704 N N . ALA A 1 96 ? -6.574 -12.531 6.043 1 97.5 96 ALA A N 1
ATOM 705 C CA . ALA A 1 96 ? -7.91 -12.016 6.344 1 97.5 96 ALA A CA 1
ATOM 706 C C . ALA A 1 96 ? -7.93 -10.492 6.32 1 97.5 96 ALA A C 1
ATOM 708 O O . ALA A 1 96 ? -8.953 -9.883 6.02 1 97.5 96 ALA A O 1
ATOM 709 N N . ASN A 1 97 ? -6.816 -9.875 6.582 1 97.69 97 ASN A N 1
ATOM 710 C CA . ASN A 1 97 ? -6.805 -8.422 6.672 1 97.69 97 ASN A CA 1
ATOM 711 C C . ASN A 1 97 ? -6.066 -7.793 5.496 1 97.69 97 ASN A C 1
ATOM 713 O O . ASN A 1 97 ? -5.688 -6.621 5.547 1 97.69 97 ASN A O 1
ATOM 717 N N . ALA A 1 98 ? -5.738 -8.617 4.496 1 98.38 98 ALA A N 1
ATOM 718 C CA . ALA A 1 98 ? -5.223 -8.016 3.268 1 98.38 98 ALA A CA 1
ATOM 719 C C . ALA A 1 98 ? -6.25 -7.07 2.652 1 98.38 98 ALA A C 1
ATOM 721 O O . ALA A 1 98 ? -7.453 -7.34 2.684 1 98.38 98 ALA A O 1
ATOM 722 N N . VAL A 1 99 ? -5.742 -5.922 2.125 1 98.5 99 VAL A N 1
ATOM 723 C CA . VAL A 1 99 ? -6.629 -4.922 1.541 1 98.5 99 VAL A CA 1
ATOM 724 C C . VAL A 1 99 ? -6.43 -4.875 0.028 1 98.5 99 VAL A C 1
ATOM 726 O O . VAL A 1 99 ? -5.305 -4.695 -0.451 1 98.5 99 VAL A O 1
ATOM 729 N N . VAL A 1 100 ? -7.504 -5.148 -0.706 1 98.5 100 VAL A N 1
ATOM 730 C CA . VAL A 1 100 ? -7.516 -5.023 -2.16 1 98.5 100 VAL A CA 1
ATOM 731 C C . VAL A 1 100 ? -8.578 -4.016 -2.582 1 98.5 100 VAL A C 1
ATOM 733 O O . VAL A 1 100 ? -9.773 -4.227 -2.354 1 98.5 100 VAL A O 1
ATOM 736 N N . LEU A 1 101 ? -8.148 -2.898 -3.182 1 98.06 101 LEU A N 1
ATOM 737 C CA . LEU A 1 101 ? -9.07 -1.819 -3.527 1 98.06 101 LEU A CA 1
ATOM 738 C C . LEU A 1 101 ? -9.625 -2.01 -4.934 1 98.06 101 LEU A C 1
ATOM 740 O O . LEU A 1 101 ? -9.875 -3.139 -5.359 1 98.06 101 LEU A O 1
ATOM 744 N N . ASP A 1 102 ? -9.938 -0.994 -5.633 1 97.88 102 ASP A N 1
ATOM 745 C CA . ASP A 1 102 ? -10.742 -1.129 -6.848 1 97.88 102 ASP A CA 1
ATOM 746 C C . ASP A 1 102 ? -9.867 -1.502 -8.047 1 97.88 102 ASP A C 1
ATOM 748 O O . ASP A 1 102 ? -8.719 -1.078 -8.133 1 97.88 102 ASP A O 1
ATOM 752 N N . ALA A 1 103 ? -10.422 -2.242 -8.977 1 98.19 103 ALA A N 1
ATOM 753 C CA . ALA A 1 103 ? -9.883 -2.494 -10.312 1 98.19 103 ALA A CA 1
ATOM 754 C C . ALA A 1 103 ? -8.531 -3.197 -10.234 1 98.19 103 ALA A C 1
ATOM 756 O O . ALA A 1 103 ? -7.566 -2.779 -10.883 1 98.19 103 ALA A O 1
ATOM 757 N N . VAL A 1 104 ? -8.453 -4.234 -9.422 1 98.69 104 VAL A N 1
ATOM 758 C CA . VAL A 1 104 ? -7.262 -5.066 -9.312 1 98.69 104 VAL A CA 1
ATOM 759 C C . VAL A 1 104 ? -7.531 -6.441 -9.922 1 98.69 104 VAL A C 1
ATOM 761 O O . VAL A 1 104 ? -8.508 -7.102 -9.57 1 98.69 104 VAL A O 1
ATOM 764 N N . GLU A 1 105 ? -6.703 -6.832 -10.891 1 98.81 105 GLU A N 1
ATOM 765 C CA . GLU A 1 105 ? -6.742 -8.164 -11.484 1 98.81 105 GLU A CA 1
ATOM 766 C C . GLU A 1 105 ? -5.555 -9.008 -11.023 1 98.81 105 GLU A C 1
ATOM 768 O O . GLU A 1 105 ? -4.406 -8.562 -11.109 1 98.81 105 GLU A O 1
ATOM 773 N N . ILE A 1 106 ? -5.832 -10.211 -10.562 1 98.75 106 ILE A N 1
ATOM 774 C CA . ILE A 1 106 ? -4.785 -11.078 -10.047 1 98.75 106 ILE A 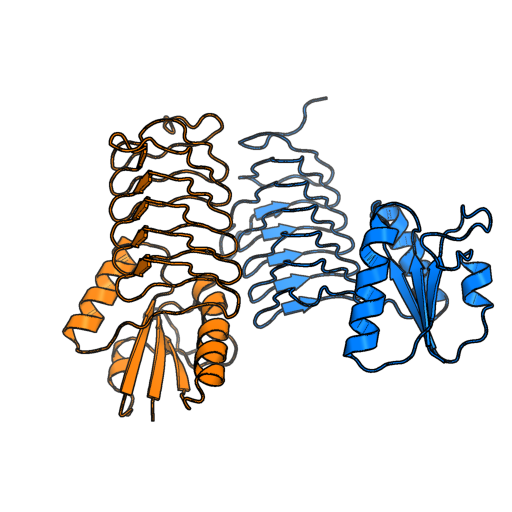CA 1
ATOM 775 C C . ILE A 1 106 ? -4.844 -12.438 -10.742 1 98.75 106 ILE A C 1
ATOM 777 O O . ILE A 1 106 ? -5.898 -13.07 -10.781 1 98.75 106 ILE A O 1
ATOM 781 N N . GLY A 1 107 ? -3.695 -12.867 -11.273 1 98.62 107 GLY A N 1
ATOM 782 C CA . GLY A 1 107 ? -3.604 -14.18 -11.875 1 98.62 107 GLY A CA 1
ATOM 783 C C . GLY A 1 107 ? -3.674 -15.312 -10.867 1 98.62 107 GLY A C 1
ATOM 784 O O . GLY A 1 107 ? -3.703 -15.07 -9.656 1 98.62 107 GLY A O 1
ATOM 785 N N . ALA A 1 108 ? -3.609 -16.5 -11.352 1 98.31 108 ALA A N 1
ATOM 786 C CA . ALA A 1 108 ? -3.785 -17.688 -10.531 1 98.31 108 ALA A CA 1
ATOM 787 C C . ALA A 1 108 ? -2.631 -17.859 -9.547 1 98.31 108 ALA A C 1
ATOM 789 O O . ALA A 1 108 ? -1.489 -17.516 -9.852 1 98.31 108 ALA A O 1
ATOM 790 N N . GLY A 1 109 ? -2.949 -18.375 -8.344 1 98.69 109 GLY A N 1
ATOM 791 C CA . GLY A 1 109 ? -1.942 -18.938 -7.461 1 98.69 109 GLY A CA 1
ATOM 792 C C . GLY A 1 109 ? -1.252 -17.891 -6.598 1 98.69 109 GLY A C 1
ATOM 793 O O . GLY A 1 109 ? -0.197 -18.156 -6.02 1 98.69 109 GLY A O 1
ATOM 794 N N . ALA A 1 110 ? -1.816 -16.719 -6.52 1 98.81 110 ALA A N 1
ATOM 795 C CA . ALA A 1 110 ? -1.193 -15.688 -5.699 1 98.81 110 ALA A CA 1
ATOM 796 C C . ALA A 1 110 ? -1.27 -16.047 -4.215 1 98.81 110 ALA A C 1
ATOM 798 O O . ALA A 1 110 ? -2.211 -16.703 -3.777 1 98.81 110 ALA A O 1
ATOM 799 N N . VAL A 1 111 ? -0.258 -15.641 -3.488 1 98.88 111 VAL A N 1
ATOM 800 C CA . VAL A 1 111 ? -0.266 -15.664 -2.029 1 98.88 111 VAL A CA 1
ATOM 801 C C . VAL A 1 111 ? -0.132 -14.25 -1.485 1 98.88 111 VAL A C 1
ATOM 803 O O . VAL A 1 111 ? 0.93 -13.625 -1.598 1 98.88 111 VAL A O 1
ATOM 806 N N . LEU A 1 112 ? -1.198 -13.742 -0.971 1 98.88 112 LEU A N 1
ATOM 807 C CA . LEU A 1 112 ? -1.214 -12.445 -0.302 1 98.88 112 LEU A CA 1
ATOM 808 C C . LEU A 1 112 ? -1.217 -12.617 1.214 1 98.88 112 LEU A C 1
ATOM 810 O O . LEU A 1 112 ? -2.26 -12.891 1.81 1 98.88 112 LEU A O 1
ATOM 814 N N . CYS A 1 113 ? -0.091 -12.352 1.837 1 98.81 113 CYS A N 1
ATOM 815 C CA . CYS A 1 113 ? 0.05 -12.531 3.277 1 98.81 113 CYS A CA 1
ATOM 816 C C . CYS A 1 113 ? -0.683 -11.43 4.039 1 98.81 113 CYS A C 1
ATOM 818 O O . CYS A 1 113 ? -1.203 -10.492 3.432 1 98.81 113 CYS A O 1
ATOM 820 N N . PRO A 1 114 ? -0.797 -11.617 5.391 1 98.5 114 PRO A N 1
ATOM 821 C CA . PRO A 1 114 ? -1.482 -10.594 6.184 1 98.5 114 PRO A CA 1
ATOM 822 C C . PRO A 1 114 ? -0.874 -9.203 6.012 1 98.5 114 PRO A C 1
ATOM 824 O O . PRO A 1 114 ? 0.343 -9.07 5.855 1 98.5 114 PRO A O 1
ATOM 827 N N . PHE A 1 115 ? -1.78 -8.141 5.992 1 98.5 115 PHE A N 1
ATOM 828 C CA . PHE A 1 115 ? -1.433 -6.723 6.016 1 98.5 115 PHE A CA 1
ATOM 829 C C . PHE A 1 115 ? -0.92 -6.266 4.656 1 98.5 115 PHE A C 1
ATOM 831 O O . PHE A 1 115 ? -0.422 -5.148 4.52 1 98.5 115 PHE A O 1
ATOM 838 N N . VAL A 1 116 ? -1.056 -7.125 3.648 1 98.81 116 VAL A N 1
ATOM 839 C CA . VAL A 1 116 ? -0.74 -6.703 2.289 1 98.81 116 VAL A CA 1
ATOM 840 C C . VAL A 1 116 ? -1.811 -5.734 1.789 1 98.81 116 VAL A C 1
ATOM 842 O O . VAL A 1 116 ? -2.996 -5.906 2.08 1 98.81 116 VAL A O 1
ATOM 845 N N . THR A 1 117 ? -1.347 -4.711 1.061 1 98.81 117 THR A N 1
ATOM 846 C CA . THR A 1 117 ? -2.297 -3.797 0.434 1 98.81 117 THR A CA 1
ATOM 847 C C . THR A 1 117 ? -2.059 -3.721 -1.072 1 98.81 117 THR A C 1
ATOM 849 O O . THR A 1 117 ? -0.933 -3.492 -1.518 1 98.81 117 THR A O 1
ATOM 852 N N . LEU A 1 118 ? -3.09 -4.023 -1.851 1 98.88 118 LEU A N 1
ATOM 853 C CA . LEU A 1 118 ? -3.148 -3.727 -3.277 1 98.88 118 LEU A CA 1
ATOM 854 C C . LEU A 1 118 ? -4.121 -2.586 -3.557 1 98.88 118 LEU A C 1
ATOM 856 O O . LEU A 1 118 ? -5.332 -2.736 -3.373 1 98.88 118 LEU A O 1
ATOM 860 N N . THR A 1 119 ? -3.637 -1.465 -3.998 1 97.94 119 THR A N 1
ATOM 861 C CA . THR A 1 119 ? -4.496 -0.287 -4.047 1 97.94 119 THR A CA 1
ATOM 862 C C . THR A 1 119 ? -5.422 -0.344 -5.258 1 97.94 119 THR A C 1
ATOM 864 O O . THR A 1 119 ? -6.391 -1.11 -5.27 1 97.94 119 THR A O 1
ATOM 867 N N . SER A 1 120 ? -5.074 0.449 -6.352 1 98 120 SER A N 1
ATOM 868 C CA . SER A 1 120 ? -6.074 0.488 -7.41 1 98 120 SER A CA 1
ATOM 869 C C . SER A 1 120 ? -5.434 0.359 -8.789 1 98 120 SER A C 1
ATOM 871 O O . SER A 1 120 ? -4.293 0.788 -8.992 1 98 120 SER A O 1
ATOM 873 N N . ASN A 1 121 ? -6.191 -0.164 -9.766 1 98.25 121 ASN A N 1
ATOM 874 C CA . ASN A 1 121 ? -5.809 -0.258 -11.172 1 98.25 121 ASN A CA 1
ATOM 875 C C . ASN A 1 121 ? -4.48 -0.989 -11.336 1 98.25 121 ASN A C 1
ATOM 877 O O . ASN A 1 121 ? -3.564 -0.48 -11.984 1 98.25 121 ASN A O 1
ATOM 881 N N . ILE A 1 122 ? -4.473 -2.176 -10.734 1 98.81 122 ILE A N 1
ATOM 882 C CA . ILE A 1 122 ? -3.279 -3.014 -10.75 1 98.81 122 ILE A CA 1
ATOM 883 C C . ILE A 1 122 ? -3.551 -4.293 -11.539 1 98.81 122 ILE A C 1
ATOM 885 O O . ILE A 1 122 ? -4.633 -4.871 -11.438 1 98.81 122 ILE A O 1
ATOM 889 N N . ARG A 1 123 ? -2.639 -4.727 -12.328 1 98.88 123 ARG A N 1
ATOM 890 C CA . ARG A 1 123 ? -2.664 -6.039 -12.969 1 98.88 123 ARG A CA 1
ATOM 891 C C . ARG A 1 123 ? -1.502 -6.902 -12.492 1 98.88 123 ARG A C 1
ATOM 893 O O . ARG A 1 123 ? -0.34 -6.504 -12.594 1 98.88 123 ARG A O 1
ATOM 900 N N . ILE A 1 124 ? -1.786 -8.062 -11.992 1 98.88 124 ILE A N 1
ATOM 901 C CA . ILE A 1 124 ? -0.782 -8.969 -11.453 1 98.88 124 ILE A CA 1
ATOM 902 C C . ILE A 1 124 ? -0.854 -10.312 -12.172 1 98.88 124 ILE A C 1
ATOM 904 O O . ILE A 1 124 ? -1.939 -10.867 -12.352 1 98.88 124 ILE A O 1
ATOM 908 N N . GLY A 1 125 ? 0.286 -10.852 -12.57 1 98.88 125 GLY A N 1
ATOM 909 C CA . GLY A 1 125 ? 0.36 -12.141 -13.25 1 98.88 125 GLY A CA 1
ATOM 910 C C . GLY A 1 125 ? 0.158 -13.32 -12.312 1 98.88 125 GLY A C 1
ATOM 911 O O . GLY A 1 125 ? -0.464 -13.18 -11.258 1 98.88 125 GLY A O 1
ATOM 912 N N . LYS A 1 126 ? 0.666 -14.477 -12.766 1 98.81 126 LYS A N 1
ATOM 913 C CA . LYS A 1 126 ? 0.471 -15.742 -12.07 1 98.81 126 LYS A CA 1
ATOM 914 C C . LYS A 1 126 ? 1.471 -15.906 -10.93 1 98.81 126 LYS A C 1
ATOM 916 O O . LYS A 1 126 ? 2.629 -15.5 -11.047 1 98.81 126 LYS A O 1
ATOM 921 N N . HIS A 1 127 ? 0.986 -16.5 -9.805 1 98.81 127 HIS A N 1
ATOM 922 C CA . HIS A 1 127 ? 1.804 -16.984 -8.695 1 98.81 127 HIS A CA 1
ATOM 923 C C . HIS A 1 127 ? 2.646 -15.859 -8.094 1 98.81 127 HIS A C 1
ATOM 925 O O . HIS A 1 127 ? 3.85 -16.031 -7.887 1 98.81 127 HIS A O 1
ATOM 931 N N . PHE A 1 128 ? 2.031 -14.773 -7.934 1 98.88 128 PHE A N 1
ATOM 932 C CA . PHE A 1 128 ? 2.598 -13.633 -7.223 1 98.88 128 PHE A CA 1
ATOM 933 C C . PHE A 1 128 ? 2.621 -13.891 -5.723 1 98.88 128 PHE A C 1
ATOM 935 O O . PHE A 1 128 ? 1.624 -14.32 -5.145 1 98.88 128 PHE A O 1
ATOM 942 N N . HIS A 1 129 ? 3.803 -13.664 -5.145 1 98.88 129 HIS A N 1
ATOM 943 C CA . HIS A 1 129 ? 3.924 -13.695 -3.691 1 98.88 129 HIS A CA 1
ATOM 944 C C . HIS A 1 129 ? 4.086 -12.289 -3.121 1 98.88 129 HIS A C 1
ATOM 946 O O . HIS A 1 129 ? 5.066 -11.602 -3.42 1 98.88 129 HIS A O 1
ATOM 952 N N . ALA A 1 130 ? 3.158 -11.867 -2.365 1 98.88 130 ALA A N 1
ATOM 953 C CA . ALA A 1 130 ? 3.299 -10.672 -1.546 1 98.88 130 ALA A CA 1
ATOM 954 C C . ALA A 1 130 ? 3.391 -11.023 -0.064 1 98.88 130 ALA A C 1
ATOM 956 O O . ALA A 1 130 ? 2.383 -11.352 0.566 1 98.88 130 ALA A O 1
ATOM 957 N N . ASN A 1 131 ? 4.57 -10.93 0.472 1 98.69 131 ASN A N 1
ATOM 958 C CA . ASN A 1 131 ? 4.777 -11.258 1.878 1 98.69 131 ASN A CA 1
ATOM 959 C C . ASN A 1 131 ? 4.246 -10.156 2.795 1 98.69 131 ASN A C 1
ATOM 961 O O . ASN A 1 131 ? 3.723 -9.148 2.322 1 98.69 131 ASN A O 1
ATOM 965 N N . ILE A 1 132 ? 4.305 -10.367 4.125 1 98.5 132 ILE A N 1
ATOM 966 C CA . ILE A 1 132 ? 3.65 -9.5 5.102 1 98.5 132 ILE A CA 1
ATOM 967 C C . ILE A 1 132 ? 4.09 -8.055 4.887 1 98.5 132 ILE A C 1
ATOM 969 O O . ILE A 1 132 ? 5.262 -7.797 4.594 1 98.5 132 ILE A O 1
ATOM 973 N N . TYR A 1 133 ? 3.139 -7.098 4.93 1 98.19 133 TYR A N 1
ATOM 974 C CA . TYR A 1 133 ? 3.322 -5.652 4.977 1 98.19 133 TYR A CA 1
ATOM 975 C C . TYR A 1 133 ? 3.773 -5.113 3.625 1 98.19 133 TYR A C 1
ATOM 977 O O . TYR A 1 133 ? 4.094 -3.93 3.496 1 98.19 133 TYR A O 1
ATOM 985 N N . ALA A 1 134 ? 3.871 -5.961 2.607 1 98.75 134 ALA A N 1
ATOM 986 C CA . ALA A 1 134 ? 4.172 -5.461 1.271 1 98.75 134 ALA A CA 1
ATOM 987 C C . ALA A 1 134 ? 2.967 -4.75 0.665 1 98.75 134 ALA A C 1
ATOM 989 O O . ALA A 1 134 ? 1.832 -4.957 1.103 1 98.75 134 ALA A O 1
ATOM 990 N N . TYR A 1 135 ? 3.232 -3.877 -0.292 1 98.88 135 TYR A N 1
ATOM 991 C CA . TYR A 1 135 ? 2.107 -3.262 -0.987 1 98.88 135 TYR A CA 1
ATOM 992 C C . TYR A 1 135 ? 2.457 -2.977 -2.443 1 98.88 135 TYR A C 1
ATOM 994 O O . TYR A 1 135 ? 3.633 -2.939 -2.809 1 98.88 135 TYR A O 1
ATOM 1002 N N . VAL A 1 136 ? 1.451 -2.916 -3.299 1 98.88 136 VAL A N 1
ATOM 1003 C CA . VAL A 1 136 ? 1.492 -2.459 -4.684 1 98.88 136 VAL A CA 1
ATOM 1004 C C . VAL A 1 136 ? 0.574 -1.25 -4.855 1 98.88 136 VAL A C 1
ATOM 1006 O O . VAL A 1 136 ? -0.625 -1.33 -4.582 1 98.88 136 VAL A O 1
ATOM 1009 N N . ALA A 1 137 ? 1.147 -0.111 -5.27 1 98.69 137 ALA A N 1
ATOM 1010 C CA . ALA A 1 137 ? 0.363 1.109 -5.434 1 98.69 137 ALA A CA 1
ATOM 1011 C C . ALA A 1 137 ? -0.289 1.16 -6.812 1 98.69 137 ALA A C 1
ATOM 1013 O O . ALA A 1 137 ? -0.186 0.208 -7.59 1 98.69 137 ALA A O 1
ATOM 1014 N N . HIS A 1 138 ? -0.931 2.229 -7.082 1 98.12 138 HIS A N 1
ATOM 1015 C CA . HIS A 1 138 ? -1.823 2.369 -8.227 1 98.12 138 HIS A CA 1
ATOM 1016 C C . HIS A 1 138 ? -1.067 2.186 -9.539 1 98.12 138 HIS A C 1
ATOM 1018 O O . HIS A 1 138 ? 0.102 2.561 -9.648 1 98.12 138 HIS A O 1
ATOM 1024 N N . ASP A 1 139 ? -1.68 1.672 -10.555 1 98.5 139 ASP A N 1
ATOM 1025 C CA . ASP A 1 139 ? -1.283 1.653 -11.953 1 98.5 139 ASP A CA 1
ATOM 1026 C C . ASP A 1 139 ? -0.015 0.827 -12.156 1 98.5 139 ASP A C 1
ATOM 1028 O O . ASP A 1 139 ? 0.822 1.16 -13 1 98.5 139 ASP A O 1
ATOM 1032 N N . CYS A 1 140 ? 0.2 -0.152 -11.328 1 98.88 140 CYS A N 1
ATOM 1033 C CA . CYS A 1 140 ? 1.338 -1.048 -11.5 1 98.88 140 CYS A CA 1
ATOM 1034 C C . CYS A 1 140 ? 0.948 -2.268 -12.328 1 98.88 140 CYS A C 1
ATOM 1036 O O . CYS A 1 140 ? -0.219 -2.66 -12.352 1 98.88 140 CYS A O 1
ATOM 1038 N N . VAL A 1 141 ? 1.901 -2.818 -13.023 1 98.94 141 VAL A N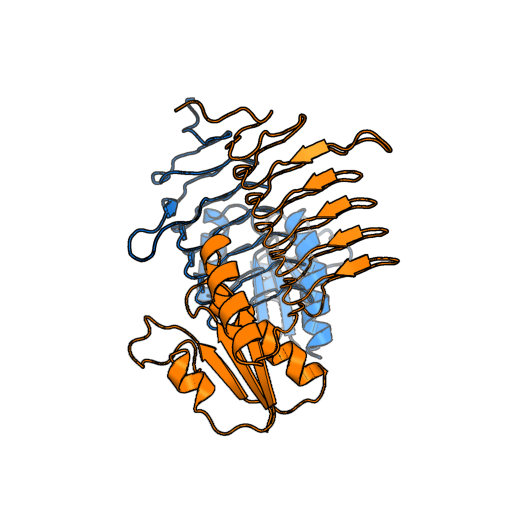 1
ATOM 1039 C CA . VAL A 1 141 ? 1.791 -4.086 -13.734 1 98.94 141 VAL A CA 1
ATOM 1040 C C . VAL A 1 141 ? 2.869 -5.051 -13.242 1 98.94 141 VAL A C 1
ATOM 1042 O O . VAL A 1 141 ? 4.062 -4.789 -13.406 1 98.94 141 VAL A O 1
ATOM 1045 N N . ILE A 1 142 ? 2.475 -6.125 -12.656 1 98.94 142 ILE A N 1
ATOM 1046 C CA . ILE A 1 142 ? 3.379 -7.125 -12.102 1 98.94 142 ILE A CA 1
ATOM 1047 C C . ILE A 1 142 ? 3.299 -8.406 -12.922 1 98.94 142 ILE A C 1
ATOM 1049 O O . ILE A 1 142 ? 2.209 -8.938 -13.156 1 98.94 142 ILE A O 1
ATOM 1053 N N . GLY A 1 143 ? 4.41 -8.922 -13.328 1 98.94 143 GLY A N 1
ATOM 1054 C CA . GLY A 1 143 ? 4.469 -10.109 -14.156 1 98.94 143 GLY A CA 1
ATOM 1055 C C . GLY A 1 143 ? 4.254 -11.398 -13.375 1 98.94 143 GLY A C 1
ATOM 1056 O O . GLY A 1 143 ? 3.766 -11.367 -12.242 1 98.94 143 GLY A O 1
ATOM 1057 N N . ASP A 1 144 ? 4.59 -12.555 -14.055 1 98.94 144 ASP A N 1
ATOM 1058 C CA . ASP A 1 144 ? 4.406 -13.891 -13.492 1 98.94 144 ASP A CA 1
ATOM 1059 C C . ASP A 1 144 ? 5.551 -14.25 -12.547 1 98.94 144 ASP A C 1
ATOM 1061 O O . ASP A 1 144 ? 6.707 -13.914 -12.805 1 98.94 144 ASP A O 1
ATOM 1065 N N . TYR A 1 145 ? 5.18 -14.891 -11.359 1 98.88 145 TYR A N 1
ATOM 1066 C CA . TYR A 1 145 ? 6.125 -15.5 -10.438 1 98.88 145 TYR A CA 1
ATOM 1067 C C . TYR A 1 145 ? 7.012 -14.445 -9.781 1 98.88 145 TYR A C 1
ATOM 1069 O O . TYR A 1 145 ? 8.188 -14.703 -9.492 1 98.88 145 TYR A O 1
ATOM 1077 N N . VAL A 1 146 ? 6.508 -13.281 -9.68 1 98.94 146 VAL A N 1
ATOM 1078 C CA . VAL A 1 146 ? 7.195 -12.203 -8.977 1 98.94 146 VAL A CA 1
ATOM 1079 C C . VAL A 1 146 ? 7.039 -12.391 -7.469 1 98.94 146 VAL A C 1
ATOM 1081 O O . VAL A 1 146 ? 6.004 -12.859 -6.996 1 98.94 146 VAL A O 1
ATOM 1084 N N . THR A 1 147 ? 8.102 -12.023 -6.742 1 98.94 147 THR A N 1
ATOM 1085 C CA . THR A 1 147 ? 8.07 -12.125 -5.289 1 98.94 147 THR A CA 1
ATOM 1086 C C . THR A 1 147 ? 8.367 -10.781 -4.641 1 98.94 147 THR A C 1
ATOM 1088 O O . THR A 1 147 ? 9.375 -10.141 -4.961 1 98.94 147 THR A O 1
ATOM 1091 N N . PHE A 1 148 ? 7.449 -10.336 -3.826 1 98.94 148 PHE A N 1
ATOM 1092 C CA . PHE A 1 148 ? 7.707 -9.258 -2.873 1 98.94 148 PHE A CA 1
ATOM 1093 C C . PHE A 1 148 ? 8.016 -9.828 -1.491 1 98.94 148 PHE A C 1
ATOM 1095 O O . PHE A 1 148 ? 7.156 -10.453 -0.867 1 98.94 148 PHE A O 1
ATOM 1102 N N . ALA A 1 149 ? 9.219 -9.602 -1.009 1 98.81 149 ALA A N 1
ATOM 1103 C CA . ALA A 1 149 ? 9.578 -9.953 0.363 1 98.81 149 ALA A CA 1
ATOM 1104 C C . ALA A 1 149 ? 8.883 -9.031 1.364 1 98.81 149 ALA A C 1
ATOM 1106 O O . ALA A 1 149 ? 8.188 -8.094 0.974 1 98.81 149 ALA A O 1
ATOM 1107 N N . PRO A 1 150 ? 9 -9.406 2.699 1 98.5 150 PRO A N 1
ATOM 1108 C CA . PRO A 1 150 ? 8.273 -8.625 3.697 1 98.5 150 PRO A CA 1
ATOM 1109 C C . PRO A 1 150 ? 8.578 -7.133 3.611 1 98.5 150 PRO A C 1
ATOM 1111 O O . PRO A 1 150 ? 9.742 -6.738 3.521 1 98.5 150 PRO A O 1
ATOM 1114 N N . GLY A 1 151 ? 7.52 -6.355 3.582 1 98.5 151 GLY A N 1
ATOM 1115 C CA . GLY A 1 151 ? 7.668 -4.914 3.68 1 98.5 151 GLY A CA 1
ATOM 1116 C C . GLY A 1 151 ? 8.109 -4.27 2.381 1 98.5 151 GLY A C 1
ATOM 1117 O O . GLY A 1 151 ? 8.461 -3.088 2.354 1 98.5 151 GLY A O 1
ATOM 1118 N N . ALA A 1 152 ? 8.234 -5.07 1.252 1 98.75 152 ALA A N 1
ATOM 1119 C CA . ALA A 1 152 ? 8.547 -4.469 -0.042 1 98.75 152 ALA A CA 1
ATOM 1120 C C . ALA A 1 152 ? 7.531 -3.381 -0.396 1 98.75 152 ALA A C 1
ATOM 1122 O O . ALA A 1 152 ? 6.324 -3.564 -0.212 1 98.75 152 ALA A O 1
ATOM 1123 N N . LYS A 1 153 ? 8.031 -2.221 -0.886 1 98.81 153 LYS A N 1
ATOM 1124 C CA . LYS A 1 153 ? 7.215 -1.041 -1.159 1 98.81 153 LYS A CA 1
ATOM 1125 C C . LYS A 1 153 ? 7.25 -0.679 -2.641 1 98.81 153 LYS A C 1
ATOM 1127 O O . LYS A 1 153 ? 8.266 -0.192 -3.143 1 98.81 153 LYS A O 1
ATOM 1132 N N . CYS A 1 154 ? 6.145 -0.891 -3.355 1 98.88 154 CYS A N 1
ATOM 1133 C CA . CYS A 1 154 ? 6.027 -0.603 -4.781 1 98.88 154 CYS A CA 1
ATOM 1134 C C . CYS A 1 154 ? 5.09 0.575 -5.023 1 98.88 154 CYS A C 1
ATOM 1136 O O . CYS A 1 154 ? 3.869 0.42 -4.988 1 98.88 154 CYS A O 1
ATOM 1138 N N . ASN A 1 155 ? 5.676 1.755 -5.312 1 98.69 155 ASN A N 1
ATOM 1139 C CA . ASN A 1 155 ? 4.859 2.939 -5.551 1 98.69 155 ASN A CA 1
ATOM 1140 C C . ASN A 1 155 ? 4.215 2.91 -6.934 1 98.69 155 ASN A C 1
ATOM 1142 O O . ASN A 1 155 ? 4.227 1.877 -7.605 1 98.69 155 ASN A O 1
ATOM 1146 N N . GLY A 1 156 ? 3.518 3.98 -7.285 1 98.62 156 GLY A N 1
ATOM 1147 C CA . GLY A 1 156 ? 2.648 3.969 -8.453 1 98.62 156 GLY A CA 1
ATOM 1148 C C . GLY A 1 156 ? 3.41 3.883 -9.758 1 98.62 156 GLY A C 1
ATOM 1149 O O . GLY A 1 156 ? 4.566 4.301 -9.844 1 98.62 156 GLY A O 1
ATOM 1150 N N . ASN A 1 157 ? 2.768 3.359 -10.758 1 98.5 157 ASN A N 1
ATOM 1151 C CA . ASN A 1 157 ? 3.268 3.363 -12.133 1 98.5 157 ASN A CA 1
ATOM 1152 C C . ASN A 1 157 ? 4.598 2.625 -12.242 1 98.5 157 ASN A C 1
ATOM 1154 O O . ASN A 1 157 ? 5.562 3.154 -12.805 1 98.5 157 ASN A O 1
ATOM 1158 N N . VAL A 1 158 ? 4.672 1.412 -11.758 1 98.88 158 VAL A N 1
ATOM 1159 C CA . VAL A 1 158 ? 5.84 0.542 -11.867 1 98.88 158 VAL A CA 1
ATOM 1160 C C . VAL A 1 158 ? 5.477 -0.711 -12.664 1 98.88 158 VAL A C 1
ATOM 1162 O O . VAL A 1 158 ? 4.387 -1.26 -12.508 1 98.88 158 VAL A O 1
ATOM 1165 N N . VAL A 1 159 ? 6.352 -1.126 -13.516 1 98.94 159 VAL A N 1
ATOM 1166 C CA . VAL A 1 159 ? 6.246 -2.402 -14.211 1 98.94 159 VAL A CA 1
ATOM 1167 C C . VAL A 1 159 ? 7.316 -3.363 -13.695 1 98.94 159 VAL A C 1
ATOM 1169 O O . VAL A 1 159 ? 8.508 -3.051 -13.734 1 98.94 159 VAL A O 1
ATOM 1172 N N . ILE A 1 160 ? 6.938 -4.426 -13.188 1 98.94 160 ILE A N 1
ATOM 1173 C CA . ILE A 1 160 ? 7.848 -5.477 -12.742 1 98.94 160 ILE A CA 1
ATOM 1174 C C . ILE A 1 160 ? 7.68 -6.715 -13.617 1 98.94 160 ILE A C 1
ATOM 1176 O O . ILE A 1 160 ? 6.582 -7.27 -13.711 1 98.94 160 ILE A O 1
ATOM 1180 N N . GLU A 1 161 ? 8.734 -7.16 -14.195 1 98.94 161 GLU A N 1
ATOM 1181 C CA . GLU A 1 161 ? 8.672 -8.258 -15.156 1 98.94 161 GLU A CA 1
ATOM 1182 C C . GLU A 1 161 ? 8.812 -9.609 -14.461 1 98.94 161 GLU A C 1
ATOM 1184 O O . GLU A 1 161 ? 9.086 -9.664 -13.258 1 98.94 161 GLU A O 1
ATOM 1189 N N . ASP A 1 162 ? 8.648 -10.695 -15.25 1 98.94 162 ASP A N 1
ATOM 1190 C CA . ASP A 1 162 ? 8.531 -12.055 -14.727 1 98.94 162 ASP A CA 1
ATOM 1191 C C . ASP A 1 162 ? 9.734 -12.414 -13.859 1 98.94 162 ASP A C 1
ATOM 1193 O O . ASP A 1 162 ? 10.867 -12.055 -14.18 1 98.94 162 ASP A O 1
ATOM 1197 N N . HIS A 1 163 ? 9.453 -13.062 -12.734 1 98.94 163 HIS A N 1
ATOM 1198 C CA . HIS A 1 163 ? 10.453 -13.734 -11.906 1 98.94 163 HIS A CA 1
ATOM 1199 C C . HIS A 1 163 ? 11.305 -12.727 -11.141 1 98.94 163 HIS A C 1
ATOM 1201 O O . HIS A 1 163 ? 12.289 -13.094 -10.508 1 98.94 163 HIS A O 1
ATOM 1207 N N . ALA A 1 164 ? 10.984 -11.453 -11.203 1 98.88 164 ALA A N 1
ATOM 1208 C CA . ALA A 1 164 ? 11.727 -10.477 -10.406 1 98.88 164 ALA A CA 1
ATOM 1209 C C . ALA A 1 164 ? 11.5 -10.711 -8.914 1 98.88 164 ALA A C 1
ATOM 1211 O O . ALA A 1 164 ? 10.469 -11.25 -8.508 1 98.88 164 ALA A O 1
ATOM 1212 N N . TYR A 1 165 ? 12.5 -10.359 -8.133 1 98.88 165 TYR A N 1
ATOM 1213 C CA . TYR A 1 165 ? 12.484 -10.453 -6.68 1 98.88 165 TYR A CA 1
ATOM 1214 C C . TYR A 1 165 ? 12.742 -9.094 -6.039 1 98.88 165 TYR A C 1
ATOM 1216 O O . TYR A 1 165 ? 13.758 -8.453 -6.324 1 98.88 165 TYR A O 1
ATOM 1224 N N . VAL A 1 166 ? 11.797 -8.648 -5.246 1 98.88 166 VAL A N 1
ATOM 1225 C CA . VAL A 1 166 ? 11.961 -7.398 -4.504 1 98.88 166 VAL A CA 1
ATOM 1226 C C . VAL A 1 166 ? 12.203 -7.703 -3.029 1 98.88 166 VAL A C 1
ATOM 1228 O O . VAL A 1 166 ? 11.305 -8.164 -2.326 1 98.88 166 VAL A O 1
ATOM 1231 N N . GLY A 1 167 ? 13.328 -7.312 -2.547 1 98.62 167 GLY A N 1
ATOM 1232 C CA . GLY A 1 167 ? 13.773 -7.715 -1.223 1 98.62 167 GLY A CA 1
ATOM 1233 C C . GLY A 1 167 ? 13.086 -6.961 -0.104 1 98.62 167 GLY A C 1
ATOM 1234 O O . GLY A 1 167 ? 12.406 -5.957 -0.35 1 98.62 167 GLY A O 1
ATOM 1235 N N . THR A 1 168 ? 13.312 -7.527 1.126 1 98.38 168 THR A N 1
ATOM 1236 C CA . THR A 1 168 ? 12.664 -7.02 2.328 1 98.38 168 THR A CA 1
ATOM 1237 C C . THR A 1 168 ? 12.938 -5.531 2.504 1 98.38 168 THR A C 1
ATOM 1239 O O . THR A 1 168 ? 14.094 -5.098 2.461 1 98.38 168 THR A O 1
ATOM 1242 N N . GLY A 1 169 ? 11.828 -4.793 2.625 1 97.88 169 GLY A N 1
ATOM 1243 C CA . GLY A 1 169 ? 11.953 -3.387 2.975 1 97.88 169 GLY A CA 1
ATOM 1244 C C . GLY A 1 169 ? 12.406 -2.521 1.812 1 97.88 169 GLY A C 1
ATOM 1245 O O . GLY A 1 169 ? 12.594 -1.312 1.967 1 97.88 169 GLY A O 1
ATOM 1246 N N . ALA A 1 170 ? 12.641 -3.107 0.635 1 98.38 170 ALA A N 1
ATOM 1247 C CA . ALA A 1 170 ? 13.047 -2.312 -0.521 1 98.38 170 ALA A CA 1
ATOM 1248 C C . ALA A 1 170 ? 11.953 -1.336 -0.93 1 98.38 170 ALA A C 1
ATOM 1250 O O . ALA A 1 170 ? 10.766 -1.593 -0.703 1 98.38 170 ALA A O 1
ATOM 1251 N N . VAL A 1 171 ? 12.375 -0.198 -1.538 1 98.56 171 VAL A N 1
ATOM 1252 C CA . VAL A 1 171 ? 11.469 0.844 -1.996 1 98.56 171 VAL A CA 1
ATOM 1253 C C . VAL A 1 171 ? 11.648 1.07 -3.494 1 98.56 171 VAL A C 1
ATOM 1255 O O . VAL A 1 171 ? 12.758 1.34 -3.957 1 98.56 171 VAL A O 1
ATOM 1258 N N . LEU A 1 172 ? 10.609 0.885 -4.258 1 98.75 172 LEU A N 1
ATOM 1259 C CA . LEU A 1 172 ? 10.594 1.233 -5.676 1 98.75 172 LEU A CA 1
ATOM 1260 C C . LEU A 1 172 ? 9.938 2.594 -5.891 1 98.75 172 LEU A C 1
ATOM 1262 O O . LEU A 1 172 ? 8.758 2.779 -5.57 1 98.75 172 LEU A O 1
ATOM 1266 N N . LYS A 1 173 ? 10.672 3.5 -6.418 1 97.94 173 LYS A N 1
ATOM 1267 C CA . LYS A 1 173 ? 10.164 4.84 -6.688 1 97.94 173 LYS A CA 1
ATOM 1268 C C . LYS A 1 173 ? 9.016 4.801 -7.688 1 97.94 173 LYS A C 1
ATOM 1270 O O . LYS A 1 173 ? 8.992 3.957 -8.586 1 97.94 173 LYS A O 1
ATOM 1275 N N . GLN A 1 174 ? 8.125 5.754 -7.555 1 97.62 174 GLN A N 1
ATOM 1276 C CA . GLN A 1 174 ? 7.012 5.844 -8.5 1 97.62 174 GLN A CA 1
ATOM 1277 C C . GLN A 1 174 ? 7.512 6.156 -9.906 1 97.62 174 GLN A C 1
ATOM 1279 O O . GLN A 1 174 ? 8.461 6.926 -10.078 1 97.62 174 GLN A O 1
ATOM 1284 N N . GLY A 1 175 ? 6.875 5.539 -10.859 1 97.38 175 GLY A N 1
ATOM 1285 C CA . GLY A 1 175 ? 7.023 5.965 -12.242 1 97.38 175 GLY A CA 1
ATOM 1286 C C . GLY A 1 175 ? 6.031 7.043 -12.648 1 97.38 175 GLY A C 1
ATOM 1287 O O . GLY A 1 175 ? 5.492 7.75 -11.789 1 97.38 175 GLY A O 1
ATOM 1288 N N . LYS A 1 176 ? 6 7.297 -13.961 1 94.94 176 LYS A N 1
ATOM 1289 C CA . LYS A 1 176 ? 5.059 8.266 -14.516 1 94.94 176 LYS A CA 1
ATOM 1290 C C . LYS A 1 176 ? 4.094 7.594 -15.492 1 94.94 176 LYS A C 1
ATOM 1292 O O . LYS A 1 176 ? 4.43 6.578 -16.109 1 94.94 176 LYS A O 1
ATOM 1297 N N . PRO A 1 177 ? 2.848 8.211 -15.547 1 92 177 PRO A N 1
ATOM 1298 C CA . PRO A 1 177 ? 1.968 7.684 -16.594 1 92 177 PRO A CA 1
ATOM 1299 C C . PRO A 1 177 ? 2.625 7.68 -17.969 1 92 177 PRO A C 1
ATOM 1301 O O . PRO A 1 177 ? 3.193 8.688 -18.391 1 92 177 PRO A O 1
ATOM 1304 N N . GLY A 1 178 ? 2.666 6.629 -18.625 1 94.5 178 GLY A N 1
ATOM 1305 C CA . GLY A 1 178 ? 3.281 6.52 -19.938 1 94.5 178 GLY A CA 1
ATOM 1306 C C . GLY A 1 178 ? 4.773 6.254 -19.875 1 94.5 178 GLY A C 1
ATOM 1307 O O . GLY A 1 178 ? 5.398 5.941 -20.891 1 94.5 178 GLY A O 1
ATOM 1308 N N . ALA A 1 179 ? 5.387 6.43 -18.766 1 97.38 179 ALA A N 1
ATOM 1309 C CA . ALA A 1 179 ? 6.809 6.18 -18.531 1 97.38 179 ALA A CA 1
ATOM 1310 C C . ALA A 1 179 ? 7.031 5.531 -17.172 1 97.38 179 ALA A C 1
ATOM 1312 O O . ALA A 1 179 ? 7.641 6.133 -16.281 1 97.38 179 ALA A O 1
ATOM 1313 N N . PRO A 1 180 ? 6.668 4.285 -17.047 1 98.44 180 PRO A N 1
ATOM 1314 C CA . PRO A 1 180 ? 6.789 3.607 -15.758 1 98.44 180 PRO A CA 1
ATOM 1315 C C . PRO A 1 180 ? 8.234 3.283 -15.391 1 98.44 180 PRO A C 1
ATOM 1317 O O . PRO A 1 180 ? 9.094 3.195 -16.281 1 98.44 180 PRO A O 1
ATOM 1320 N N . LEU A 1 181 ? 8.531 3.201 -14.055 1 98.75 181 LEU A N 1
ATOM 1321 C CA . LEU A 1 181 ? 9.742 2.531 -13.602 1 98.75 181 LEU A CA 1
ATOM 1322 C C . LEU A 1 181 ? 9.695 1.042 -13.922 1 98.75 181 LEU A C 1
ATOM 1324 O O . LEU A 1 181 ? 8.688 0.378 -13.672 1 98.75 181 LEU A O 1
ATOM 1328 N N . VAL A 1 182 ? 10.789 0.515 -14.477 1 98.88 182 VAL A N 1
ATOM 1329 C CA . VAL A 1 182 ? 10.758 -0.872 -14.922 1 98.88 182 VAL A CA 1
ATOM 1330 C C . VAL A 1 182 ? 11.781 -1.693 -14.148 1 98.88 182 VAL A C 1
ATOM 1332 O O . VAL A 1 182 ? 12.945 -1.314 -14.055 1 98.88 182 VAL A O 1
ATOM 1335 N N . ILE A 1 183 ? 11.328 -2.74 -13.523 1 98.94 183 ILE A N 1
ATOM 1336 C CA . ILE A 1 183 ? 12.18 -3.785 -12.969 1 98.94 183 ILE A CA 1
ATOM 1337 C C . ILE A 1 183 ? 12.203 -4.988 -13.906 1 98.94 183 ILE A C 1
ATOM 1339 O O . ILE A 1 183 ? 11.195 -5.68 -14.062 1 98.94 183 ILE A O 1
ATOM 1343 N N . GLY A 1 184 ? 13.352 -5.301 -14.438 1 98.81 184 GLY A N 1
ATOM 1344 C CA . GLY A 1 184 ? 13.453 -6.266 -15.523 1 98.81 184 GLY A CA 1
ATOM 1345 C C . GLY A 1 184 ? 13.281 -7.699 -15.07 1 98.81 184 GLY A C 1
ATOM 1346 O O . GLY A 1 184 ? 13.398 -7.996 -13.875 1 98.81 184 GLY A O 1
ATOM 1347 N N . LYS A 1 185 ? 13.109 -8.586 -16.094 1 98.81 185 LYS A N 1
ATOM 1348 C CA . LYS A 1 185 ? 12.875 -10.008 -15.859 1 98.81 185 LYS A CA 1
ATOM 1349 C C . LYS A 1 185 ? 14 -10.617 -15.023 1 98.81 185 LYS A C 1
ATOM 1351 O O . LYS A 1 185 ? 15.18 -10.453 -15.352 1 98.81 185 LYS A O 1
ATOM 1356 N N . GLY A 1 186 ? 13.578 -11.211 -13.93 1 98.69 186 GLY A N 1
ATOM 1357 C CA . GLY A 1 186 ? 14.531 -11.945 -13.125 1 98.69 186 GLY A CA 1
ATOM 1358 C C . GLY A 1 186 ? 15.445 -11.039 -12.312 1 98.69 186 GLY A C 1
ATOM 1359 O O . GLY A 1 186 ? 16.391 -11.516 -11.688 1 98.69 186 GLY A O 1
ATOM 1360 N N . ALA A 1 187 ? 15.25 -9.766 -12.336 1 98.69 187 ALA A N 1
ATOM 1361 C CA . ALA A 1 187 ? 16.062 -8.844 -11.547 1 98.69 187 ALA A CA 1
ATOM 1362 C C . ALA A 1 187 ? 15.844 -9.062 -10.047 1 98.69 187 ALA A C 1
ATOM 1364 O O . ALA A 1 187 ? 14.781 -9.523 -9.633 1 98.69 187 ALA A O 1
ATOM 1365 N N . VAL A 1 188 ? 16.859 -8.734 -9.281 1 98.69 188 VAL A N 1
ATOM 1366 C CA . VAL A 1 188 ? 16.812 -8.836 -7.828 1 98.69 188 VAL A CA 1
ATOM 1367 C C . VAL A 1 188 ? 17.078 -7.469 -7.199 1 98.69 188 VAL A C 1
ATOM 1369 O O . VAL A 1 188 ? 18.125 -6.871 -7.422 1 98.69 188 VAL A O 1
ATOM 1372 N N . VAL A 1 189 ? 16.109 -6.973 -6.535 1 98.69 189 VAL A N 1
ATOM 1373 C CA . VAL A 1 189 ? 16.297 -5.773 -5.719 1 98.69 189 VAL A CA 1
ATOM 1374 C C . VAL A 1 189 ? 16.641 -6.172 -4.289 1 98.69 189 VAL A C 1
ATOM 1376 O O . VAL A 1 189 ? 15.852 -6.824 -3.605 1 98.69 189 VAL A O 1
ATOM 1379 N N . GLY A 1 190 ? 17.781 -5.762 -3.838 1 97.94 190 GLY A N 1
ATOM 1380 C CA . GLY A 1 190 ? 18.25 -6.152 -2.521 1 97.94 190 GLY A CA 1
ATOM 1381 C C . GLY A 1 190 ? 17.453 -5.539 -1.39 1 97.94 190 GLY A C 1
ATOM 1382 O O . GLY A 1 190 ? 16.734 -4.559 -1.593 1 97.94 190 GLY A O 1
ATOM 1383 N N . MET A 1 191 ? 17.625 -6.207 -0.193 1 97.19 191 MET A N 1
ATOM 1384 C CA . MET A 1 191 ? 16.906 -5.73 0.987 1 97.19 191 MET A CA 1
ATOM 1385 C C . MET A 1 191 ? 17.25 -4.273 1.28 1 97.19 191 MET A C 1
ATOM 1387 O O . MET A 1 191 ? 18.406 -3.879 1.21 1 97.19 191 MET A O 1
ATOM 1391 N N . GLY A 1 192 ? 16.141 -3.533 1.543 1 96.44 192 GLY A N 1
ATOM 1392 C CA . GLY A 1 192 ? 16.328 -2.15 1.96 1 96.44 192 GLY A CA 1
ATOM 1393 C C . GLY A 1 192 ? 16.719 -1.23 0.822 1 96.44 192 GLY A C 1
ATOM 1394 O O . GLY A 1 192 ? 16.844 -0.017 1.01 1 96.44 192 GLY A O 1
ATOM 1395 N N . ALA A 1 193 ? 16.922 -1.774 -0.369 1 96.94 193 ALA A N 1
ATOM 1396 C CA . ALA A 1 193 ? 17.375 -0.947 -1.487 1 96.94 193 ALA A CA 1
ATOM 1397 C C . ALA A 1 193 ? 16.312 0.076 -1.871 1 96.94 193 ALA A C 1
ATOM 1399 O O . ALA A 1 193 ? 15.109 -0.196 -1.765 1 96.94 193 ALA A O 1
ATOM 1400 N N . VAL A 1 194 ? 16.766 1.263 -2.312 1 97.44 194 VAL A N 1
ATOM 1401 C CA . VAL A 1 194 ? 15.875 2.301 -2.838 1 97.44 194 VAL A CA 1
ATOM 1402 C C . VAL A 1 194 ? 16.125 2.486 -4.332 1 97.44 194 VAL A C 1
ATOM 1404 O O . VAL A 1 194 ? 17.141 3.078 -4.727 1 97.44 194 VAL A O 1
ATOM 1407 N N . VAL A 1 195 ? 15.234 2.018 -5.148 1 98.06 195 VAL A N 1
ATOM 1408 C CA . VAL A 1 195 ? 15.391 1.998 -6.602 1 98.06 195 VAL A CA 1
ATOM 1409 C C . VAL A 1 195 ? 14.773 3.26 -7.203 1 98.06 195 VAL A C 1
ATOM 1411 O O . VAL A 1 195 ? 13.57 3.492 -7.086 1 98.06 195 VAL A O 1
ATOM 1414 N N . THR A 1 196 ? 15.594 4.051 -7.922 1 96.5 196 THR A N 1
ATOM 1415 C CA . THR A 1 196 ? 15.117 5.312 -8.477 1 96.5 196 THR A CA 1
ATOM 1416 C C . THR A 1 196 ? 15.188 5.289 -10 1 96.5 196 THR A C 1
ATOM 1418 O O . THR A 1 196 ? 14.727 6.223 -10.664 1 96.5 196 THR A O 1
ATOM 1421 N N . ARG A 1 197 ? 15.836 4.258 -10.523 1 97.06 197 ARG A N 1
ATOM 1422 C CA . ARG A 1 197 ? 15.945 4.082 -11.969 1 97.06 197 ARG A CA 1
ATOM 1423 C C . ARG A 1 197 ? 15.648 2.641 -12.367 1 97.06 197 ARG A C 1
ATOM 1425 O O . ARG A 1 197 ? 15.625 1.748 -11.516 1 97.06 197 ARG A O 1
ATOM 1432 N N . ASP A 1 198 ? 15.469 2.465 -13.641 1 98.5 198 ASP A N 1
ATOM 1433 C CA . ASP A 1 198 ? 15.164 1.129 -14.148 1 98.5 198 ASP A CA 1
ATOM 1434 C C . ASP A 1 198 ? 16.25 0.131 -13.75 1 98.5 198 ASP A C 1
ATOM 1436 O O . ASP A 1 198 ? 17.422 0.488 -13.664 1 98.5 198 ASP A O 1
ATOM 1440 N N . VAL A 1 199 ? 15.844 -1.081 -13.539 1 98.56 199 VAL A N 1
ATOM 1441 C CA . VAL A 1 199 ? 16.75 -2.184 -13.25 1 98.56 199 VAL A CA 1
ATOM 1442 C C . VAL A 1 199 ? 16.75 -3.176 -14.406 1 98.56 199 VAL A C 1
ATOM 1444 O O . VAL A 1 199 ? 15.719 -3.77 -14.719 1 98.56 199 VAL A O 1
ATOM 1447 N N . PRO A 1 200 ? 17.906 -3.428 -15.047 1 97.94 200 PRO A N 1
ATOM 1448 C CA . PRO A 1 200 ? 17.953 -4.352 -16.188 1 97.94 200 PRO A CA 1
ATOM 1449 C C . PRO A 1 200 ? 17.609 -5.785 -15.789 1 97.94 200 PRO A C 1
ATOM 1451 O O . PRO A 1 200 ? 17.781 -6.176 -14.633 1 97.94 200 PRO A O 1
ATOM 1454 N N . ALA A 1 201 ? 17.203 -6.543 -16.812 1 98.38 201 ALA A N 1
ATOM 1455 C CA . ALA A 1 201 ? 16.906 -7.961 -16.625 1 98.38 201 ALA A CA 1
ATOM 1456 C C . ALA A 1 201 ? 18.109 -8.695 -16.047 1 98.38 201 ALA A C 1
ATOM 1458 O O . ALA A 1 201 ? 19.25 -8.484 -16.484 1 98.38 201 ALA A O 1
ATOM 1459 N N . GLY A 1 202 ? 17.781 -9.414 -14.984 1 97.88 202 GLY A N 1
ATOM 1460 C CA . GLY A 1 202 ? 18.797 -10.281 -14.414 1 97.88 202 GLY A CA 1
ATOM 1461 C C . GLY A 1 202 ? 19.75 -9.562 -13.484 1 97.88 202 GLY A C 1
ATOM 1462 O O . GLY A 1 202 ? 20.578 -10.188 -12.82 1 97.88 202 GLY A O 1
ATOM 1463 N N . ALA A 1 203 ? 19.688 -8.227 -13.352 1 97.69 203 ALA A N 1
ATOM 1464 C CA . ALA A 1 203 ? 20.609 -7.457 -12.523 1 97.69 203 ALA A CA 1
ATOM 1465 C C . ALA A 1 203 ? 20.219 -7.539 -11.047 1 97.69 203 ALA A C 1
ATOM 1467 O O . ALA A 1 203 ? 19.047 -7.75 -10.719 1 97.69 203 ALA A O 1
ATOM 1468 N N . THR A 1 204 ? 21.172 -7.441 -10.234 1 98.19 204 THR A N 1
ATOM 1469 C CA . THR A 1 204 ? 20.969 -7.262 -8.797 1 98.19 204 THR A CA 1
ATOM 1470 C C . THR A 1 204 ? 21.391 -5.855 -8.367 1 98.19 204 THR A C 1
ATOM 1472 O O . THR A 1 204 ? 22.5 -5.414 -8.648 1 98.19 204 THR A O 1
ATOM 1475 N N . VAL A 1 205 ? 20.484 -5.129 -7.676 1 97.88 205 VAL A N 1
ATOM 1476 C CA . VAL A 1 205 ? 20.812 -3.781 -7.223 1 97.88 205 VAL A CA 1
ATOM 1477 C C . VAL A 1 205 ? 20.672 -3.701 -5.703 1 97.88 205 VAL A C 1
ATOM 1479 O O . VAL A 1 205 ? 19.828 -4.387 -5.113 1 97.88 205 VAL A O 1
ATOM 1482 N N . VAL A 1 206 ? 21.5 -2.887 -5.051 1 95.94 206 VAL A N 1
ATOM 1483 C CA . VAL A 1 206 ? 21.5 -2.725 -3.602 1 95.94 206 VAL A CA 1
ATOM 1484 C C . VAL A 1 206 ? 21.812 -1.273 -3.242 1 95.94 206 VAL A C 1
ATOM 1486 O O . VAL A 1 206 ? 22.328 -0.52 -4.07 1 95.94 206 VAL A O 1
ATOM 1489 N N . GLY A 1 207 ? 21.344 -0.907 -2.027 1 92.5 207 GLY A N 1
ATOM 1490 C CA . GLY A 1 207 ? 21.766 0.379 -1.5 1 92.5 207 GLY A CA 1
ATOM 1491 C C . GLY A 1 207 ? 20.719 1.464 -1.648 1 92.5 207 GLY A C 1
ATOM 1492 O O . GLY A 1 207 ? 19.609 1.202 -2.121 1 92.5 207 GLY A O 1
ATOM 1493 N N . ASN A 1 208 ? 21.109 2.74 -1.202 1 90.81 208 ASN A N 1
ATOM 1494 C CA . ASN A 1 208 ? 20.25 3.924 -1.188 1 90.81 208 ASN A CA 1
ATOM 1495 C C . ASN A 1 208 ? 21.016 5.176 -1.602 1 90.81 208 ASN A C 1
ATOM 1497 O O . ASN A 1 208 ? 21.75 5.762 -0.793 1 90.81 208 ASN A O 1
ATOM 1501 N N . PRO A 1 209 ? 20.906 5.477 -2.832 1 91.38 209 PRO A N 1
ATOM 1502 C CA . PRO A 1 209 ? 20.125 4.895 -3.926 1 91.38 209 PRO A CA 1
ATOM 1503 C C . PRO A 1 209 ? 20.703 3.568 -4.418 1 91.38 209 PRO A C 1
ATOM 1505 O O . PRO A 1 209 ? 21.891 3.303 -4.234 1 91.38 209 PRO A O 1
ATOM 1508 N N . ALA A 1 210 ? 19.781 2.816 -4.988 1 92.31 210 ALA A N 1
ATOM 1509 C CA . ALA A 1 210 ? 20.188 1.482 -5.426 1 92.31 210 ALA A CA 1
ATOM 1510 C C . ALA A 1 210 ? 21.141 1.559 -6.613 1 92.31 210 ALA A C 1
ATOM 1512 O O . ALA A 1 210 ? 20.938 2.361 -7.527 1 92.31 210 ALA A O 1
ATOM 1513 N N . ARG A 1 211 ? 22.125 0.706 -6.566 1 92.38 211 ARG A N 1
ATOM 1514 C CA . ARG A 1 211 ? 23.109 0.538 -7.629 1 92.38 211 ARG A CA 1
ATOM 1515 C C . ARG A 1 211 ? 23.391 -0.939 -7.895 1 92.38 211 ARG A C 1
ATOM 1517 O O . ARG A 1 211 ? 23.172 -1.781 -7.02 1 92.38 211 ARG A O 1
ATOM 1524 N N . PRO A 1 212 ? 23.812 -1.211 -9.18 1 92.38 212 PRO A N 1
ATOM 1525 C CA . PRO A 1 212 ? 24.141 -2.609 -9.469 1 92.38 212 PRO A CA 1
ATOM 1526 C C . PRO A 1 212 ? 25.219 -3.156 -8.547 1 92.38 212 PRO A C 1
ATOM 1528 O O . PRO A 1 212 ? 26.172 -2.443 -8.211 1 92.38 212 PRO A O 1
ATOM 1531 N N . LEU A 1 213 ? 24.922 -4.297 -8.023 1 85.62 213 LEU A N 1
ATOM 1532 C CA . LEU A 1 213 ? 25.922 -4.957 -7.191 1 85.62 213 LEU A CA 1
ATOM 1533 C C . LEU A 1 213 ? 27.141 -5.328 -8.008 1 85.62 213 LEU A C 1
ATOM 1535 O O . LEU A 1 213 ? 27.031 -6.004 -9.039 1 85.62 213 LEU A O 1
ATOM 1539 N N . VAL A 1 214 ? 28.156 -4.523 -7.938 1 70.31 214 VAL A N 1
ATOM 1540 C CA . VAL A 1 214 ? 29.422 -4.883 -8.594 1 70.31 214 VAL A CA 1
ATOM 1541 C C . VAL A 1 214 ? 30.047 -6.086 -7.891 1 70.31 214 VAL A C 1
ATOM 1543 O O . VAL A 1 214 ? 30.328 -6.027 -6.695 1 70.31 214 VAL A O 1
ATOM 1546 N N . LYS A 1 215 ? 29.953 -7.211 -8.453 1 52.25 215 LYS A N 1
ATOM 1547 C CA . LYS A 1 215 ? 30.703 -8.359 -7.953 1 52.25 215 LYS A CA 1
ATOM 1548 C C . LYS A 1 215 ? 32.188 -8.172 -8.18 1 52.25 215 LYS A C 1
ATOM 1550 O O . LYS A 1 215 ? 32.625 -7.574 -9.172 1 52.25 215 LYS A O 1
ATOM 1555 N N . MET B 1 1 ? -30.234 14.375 -0.724 1 88.44 1 MET B N 1
ATOM 1556 C CA . MET B 1 1 ? -29.234 13.344 -0.988 1 88.44 1 MET B CA 1
ATOM 1557 C C . MET B 1 1 ? -27.812 13.891 -0.798 1 88.44 1 MET B C 1
ATOM 1559 O O . MET B 1 1 ? -27.578 15.086 -1.009 1 88.44 1 MET B O 1
ATOM 1563 N N . THR B 1 2 ? -26.891 13.125 -0.208 1 96 2 THR B N 1
ATOM 1564 C CA . THR B 1 2 ? -25.516 13.562 0.023 1 96 2 THR B CA 1
ATOM 1565 C C . THR B 1 2 ? -24.641 13.258 -1.19 1 96 2 THR B C 1
ATOM 1567 O O . THR B 1 2 ? -24.734 12.172 -1.764 1 96 2 THR B O 1
ATOM 1570 N N . LEU B 1 3 ? -23.922 14.273 -1.685 1 98.31 3 LEU B N 1
ATOM 1571 C CA . LEU B 1 3 ? -22.953 14.125 -2.773 1 98.31 3 LEU B CA 1
ATOM 1572 C C . LEU B 1 3 ? -21.531 14.359 -2.277 1 98.31 3 LEU B C 1
ATOM 1574 O O . LEU B 1 3 ? -21.219 15.414 -1.729 1 98.31 3 LEU B O 1
ATOM 1578 N N . ILE B 1 4 ? -20.719 13.367 -2.428 1 98.62 4 ILE B N 1
ATOM 1579 C CA . ILE B 1 4 ? -19.328 13.461 -1.984 1 98.62 4 ILE B CA 1
ATOM 1580 C C . ILE B 1 4 ? -18.391 13.477 -3.197 1 98.62 4 ILE B C 1
ATOM 1582 O O . ILE B 1 4 ? -18.5 12.625 -4.078 1 98.62 4 ILE B O 1
ATOM 1586 N N . GLY B 1 5 ? -17.562 14.484 -3.254 1 98.62 5 GLY B N 1
ATOM 1587 C CA . GLY B 1 5 ? -16.562 14.57 -4.309 1 98.62 5 GLY B CA 1
ATOM 1588 C C . GLY B 1 5 ? -15.164 14.234 -3.838 1 98.62 5 GLY B C 1
ATOM 1589 O O . GLY B 1 5 ? -14.664 14.828 -2.877 1 98.62 5 GLY B O 1
ATOM 1590 N N . VAL B 1 6 ? -14.555 13.289 -4.445 1 98.69 6 VAL B N 1
ATOM 1591 C CA . VAL B 1 6 ? -13.125 13.055 -4.309 1 98.69 6 VAL B CA 1
ATOM 1592 C C . VAL B 1 6 ? -12.359 13.914 -5.312 1 98.69 6 VAL B C 1
ATOM 1594 O O . VAL B 1 6 ? -12.375 13.641 -6.512 1 98.69 6 VAL B O 1
ATOM 1597 N N . TYR B 1 7 ? -11.734 14.953 -4.816 1 98.5 7 TYR B N 1
ATOM 1598 C CA . TYR B 1 7 ? -11.023 15.883 -5.691 1 98.5 7 TYR B CA 1
ATOM 1599 C C . TYR B 1 7 ? -9.672 15.312 -6.105 1 98.5 7 TYR B C 1
ATOM 1601 O O . TYR B 1 7 ? -8.773 15.164 -5.273 1 98.5 7 TYR B O 1
ATOM 1609 N N . GLY B 1 8 ? -9.414 15.18 -7.316 1 96.31 8 GLY B N 1
ATOM 1610 C CA . GLY B 1 8 ? -8.297 14.438 -7.891 1 96.31 8 GLY B CA 1
ATOM 1611 C C . GLY B 1 8 ? -8.688 13.062 -8.391 1 96.31 8 GLY B C 1
ATOM 1612 O O . GLY B 1 8 ? -8.938 12.156 -7.59 1 96.31 8 GLY B O 1
ATOM 1613 N N . ALA B 1 9 ? -8.711 12.836 -9.664 1 94.5 9 ALA B N 1
ATOM 1614 C CA . ALA B 1 9 ? -9.172 11.57 -10.227 1 94.5 9 ALA B CA 1
ATOM 1615 C C . ALA B 1 9 ? -8 10.703 -10.68 1 94.5 9 ALA B C 1
ATOM 1617 O O . ALA B 1 9 ? -8.195 9.664 -11.32 1 94.5 9 ALA B O 1
ATOM 1618 N N . SER B 1 10 ? -6.793 11.164 -10.391 1 93 10 SER B N 1
ATOM 1619 C CA . SER B 1 10 ? -5.617 10.391 -10.773 1 93 10 SER B CA 1
ATOM 1620 C C . SER B 1 10 ? -5.375 9.234 -9.805 1 93 10 SER B C 1
ATOM 1622 O O . SER B 1 10 ? -6.301 8.781 -9.133 1 93 10 SER B O 1
ATOM 1624 N N . GLY B 1 11 ? -4.215 8.641 -9.781 1 94.75 11 GLY B N 1
ATOM 1625 C CA . GLY B 1 11 ? -3.891 7.43 -9.039 1 94.75 11 GLY B CA 1
ATOM 1626 C C . GLY B 1 11 ? -4.336 7.48 -7.594 1 94.75 11 GLY B C 1
ATOM 1627 O O . GLY B 1 11 ? -5.082 6.609 -7.137 1 94.75 11 GLY B O 1
ATOM 1628 N N . PHE B 1 12 ? -3.926 8.492 -6.844 1 96.94 12 PHE B N 1
ATOM 1629 C CA . PHE B 1 12 ? -4.262 8.578 -5.426 1 96.94 12 PHE B CA 1
ATOM 1630 C C . PHE B 1 12 ? -5.766 8.727 -5.234 1 96.94 12 PHE B C 1
ATOM 1632 O O . PHE B 1 12 ? -6.34 8.133 -4.316 1 96.94 12 PHE B O 1
ATOM 1639 N N . GLY B 1 13 ? -6.41 9.508 -6.066 1 98 13 GLY B N 1
ATOM 1640 C CA . GLY B 1 13 ? -7.859 9.602 -6.012 1 98 13 GLY B CA 1
ATOM 1641 C C . GLY B 1 13 ? -8.547 8.258 -6.145 1 98 13 GLY B C 1
ATOM 1642 O O . GLY B 1 13 ? -9.492 7.961 -5.41 1 98 13 GLY B O 1
ATOM 1643 N N . ARG B 1 14 ? -8.102 7.512 -7.062 1 97.44 14 ARG B N 1
ATOM 1644 C CA . ARG B 1 14 ? -8.68 6.191 -7.289 1 97.44 14 ARG B CA 1
ATOM 1645 C C . ARG B 1 14 ? -8.398 5.262 -6.113 1 97.44 14 ARG B C 1
ATOM 1647 O O . ARG B 1 14 ? -9.125 4.293 -5.895 1 97.44 14 ARG B O 1
ATOM 1654 N N . GLU B 1 15 ? -7.344 5.543 -5.324 1 98.12 15 GLU B N 1
ATOM 1655 C CA . GLU B 1 15 ? -7.074 4.793 -4.102 1 98.12 15 GLU B CA 1
ATOM 1656 C C . GLU B 1 15 ? -7.98 5.254 -2.963 1 98.12 15 GLU B C 1
ATOM 1658 O O . 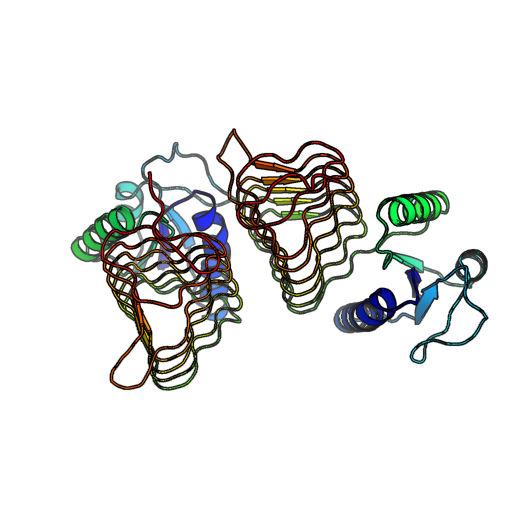GLU B 1 15 ? -8.328 4.465 -2.08 1 98.12 15 GLU B O 1
ATOM 1663 N N . VAL B 1 16 ? -8.391 6.504 -3.01 1 98.56 16 VAL B N 1
ATOM 1664 C CA . VAL B 1 16 ? -9.164 7.109 -1.932 1 98.56 16 VAL B CA 1
ATOM 1665 C C . VAL B 1 16 ? -10.648 6.809 -2.133 1 98.56 16 VAL B C 1
ATOM 1667 O O . VAL B 1 16 ? -11.391 6.613 -1.163 1 98.56 16 VAL B O 1
ATOM 1670 N N . MET B 1 17 ? -11.125 6.672 -3.355 1 98.5 17 MET B N 1
ATOM 1671 C CA . MET B 1 17 ? -12.523 6.504 -3.723 1 98.5 17 MET B CA 1
ATOM 1672 C C . MET B 1 17 ? -13.141 5.309 -3 1 98.5 17 MET B C 1
ATOM 1674 O O . MET B 1 17 ? -14.18 5.438 -2.354 1 98.5 17 MET B O 1
ATOM 1678 N N . PRO B 1 18 ? -12.484 4.176 -3.039 1 98.38 18 PRO B N 1
ATOM 1679 C CA . PRO B 1 18 ? -13.102 3.045 -2.34 1 98.38 18 PRO B CA 1
ATOM 1680 C C . PRO B 1 18 ? -13.164 3.248 -0.827 1 98.38 18 PRO B C 1
ATOM 1682 O O . PRO B 1 18 ? -14.047 2.713 -0.162 1 98.38 18 PRO B O 1
ATOM 1685 N N . LEU B 1 19 ? -12.234 3.998 -0.25 1 98.56 19 LEU B N 1
ATOM 1686 C CA . LEU B 1 19 ? -12.258 4.281 1.181 1 98.56 19 LEU B CA 1
ATOM 1687 C C . LEU B 1 19 ? -13.484 5.113 1.551 1 98.56 19 LEU B C 1
ATOM 1689 O O . LEU B 1 19 ? -14.141 4.844 2.559 1 98.56 19 LEU B O 1
ATOM 1693 N N . VAL B 1 20 ? -13.766 6.133 0.714 1 98.56 20 VAL B N 1
ATOM 1694 C CA . VAL B 1 20 ? -14.922 6.992 0.943 1 98.56 20 VAL B CA 1
ATOM 1695 C C . VAL B 1 20 ? -16.203 6.168 0.865 1 98.56 20 VAL B C 1
ATOM 1697 O O . VAL B 1 20 ? -17.078 6.273 1.737 1 98.56 20 VAL B O 1
ATOM 1700 N N . ARG B 1 21 ? -16.266 5.352 -0.181 1 97.94 21 ARG B N 1
ATOM 1701 C CA . ARG B 1 21 ? -17.453 4.516 -0.362 1 97.94 21 ARG B CA 1
ATOM 1702 C C . ARG B 1 21 ? -17.672 3.596 0.835 1 97.94 21 ARG B C 1
ATOM 1704 O O . ARG B 1 21 ? -18.781 3.479 1.348 1 97.94 21 ARG B O 1
ATOM 1711 N N . GLU B 1 22 ? -16.625 2.996 1.281 1 97.75 22 GLU B N 1
ATOM 1712 C CA . GLU B 1 22 ? -16.703 2.084 2.416 1 97.75 22 GLU B CA 1
ATOM 1713 C C . GLU B 1 22 ? -17.078 2.826 3.693 1 97.75 22 GLU B C 1
ATOM 1715 O O . GLU B 1 22 ? -17.891 2.338 4.488 1 97.75 22 GLU B O 1
ATOM 1720 N N . GLN B 1 23 ? -16.5 3.943 3.885 1 97.88 23 GLN B N 1
ATOM 1721 C CA . GLN B 1 23 ? -16.75 4.754 5.07 1 97.88 23 GLN B CA 1
ATOM 1722 C C . GLN B 1 23 ? -18.219 5.18 5.145 1 97.88 23 GLN B C 1
ATOM 1724 O O . GLN B 1 23 ? -18.828 5.105 6.207 1 97.88 23 GLN B O 1
ATOM 1729 N N . MET B 1 24 ? -18.734 5.609 4.035 1 97.38 24 MET B N 1
ATOM 1730 C CA . MET B 1 24 ? -20.125 6.066 3.998 1 97.38 24 MET B CA 1
ATOM 1731 C C . MET B 1 24 ? -21.078 4.895 4.172 1 97.38 24 MET B C 1
ATOM 1733 O O . MET B 1 24 ? -22.109 5.023 4.848 1 97.38 24 MET B O 1
ATOM 1737 N N . ARG B 1 25 ? -20.734 3.787 3.561 1 96.69 25 ARG B N 1
ATOM 1738 C CA . ARG B 1 25 ? -21.531 2.58 3.732 1 96.69 25 ARG B CA 1
ATOM 1739 C C . ARG B 1 25 ? -21.578 2.152 5.195 1 96.69 25 ARG B C 1
ATOM 1741 O O . ARG B 1 25 ? -22.641 1.845 5.73 1 96.69 25 ARG B O 1
ATOM 1748 N N . ALA B 1 26 ? -20.453 2.146 5.809 1 96.81 26 ALA B N 1
ATOM 1749 C CA . ALA B 1 26 ? -20.344 1.735 7.203 1 96.81 26 ALA B CA 1
ATOM 1750 C C . ALA B 1 26 ? -21.125 2.674 8.117 1 96.81 26 ALA B C 1
ATOM 1752 O O . ALA B 1 26 ? -21.656 2.252 9.148 1 96.81 26 ALA B O 1
ATOM 1753 N N . ALA B 1 27 ? -21.219 3.934 7.715 1 95.38 27 ALA B N 1
ATOM 1754 C CA . ALA B 1 27 ? -21.938 4.93 8.508 1 95.38 27 ALA B CA 1
ATOM 1755 C C . ALA B 1 27 ? -23.438 4.883 8.227 1 95.38 27 ALA B C 1
ATOM 1757 O O . ALA B 1 27 ? -24.219 5.594 8.867 1 95.38 27 ALA B O 1
ATOM 1758 N N . GLY B 1 28 ? -23.828 4.055 7.234 1 95.31 28 GLY B N 1
ATOM 1759 C CA . GLY B 1 28 ? -25.234 3.961 6.871 1 95.31 28 GLY B CA 1
ATOM 1760 C C . GLY B 1 28 ? -25.766 5.223 6.211 1 95.31 28 GLY B C 1
ATOM 1761 O O . GLY B 1 28 ? -26.938 5.562 6.363 1 95.31 28 GLY B O 1
ATOM 1762 N N . GLN B 1 29 ? -24.922 5.91 5.555 1 93.06 29 GLN B N 1
ATOM 1763 C CA . GLN B 1 29 ? -25.328 7.164 4.926 1 93.06 29 GLN B CA 1
ATOM 1764 C C . GLN B 1 29 ? -25.391 7.016 3.406 1 93.06 29 GLN B C 1
ATOM 1766 O O . GLN B 1 29 ? -24.359 6.902 2.744 1 93.06 29 GLN B O 1
ATOM 1771 N N . PRO B 1 30 ? -26.531 6.984 2.91 1 93.69 30 PRO B N 1
ATOM 1772 C CA . PRO B 1 30 ? -26.625 6.953 1.449 1 93.69 30 PRO B CA 1
ATOM 1773 C C . PRO B 1 30 ? -25.984 8.172 0.79 1 93.69 30 PRO B C 1
ATOM 1775 O O . PRO B 1 30 ? -26.141 9.297 1.284 1 93.69 30 PRO B O 1
ATOM 1778 N N . CYS B 1 31 ? -25.219 7.914 -0.19 1 96.5 31 CYS B N 1
ATOM 1779 C CA . CYS B 1 31 ? -24.562 9.023 -0.873 1 96.5 31 CYS B CA 1
ATOM 1780 C C . CYS B 1 31 ? -24.172 8.625 -2.293 1 96.5 31 CYS B C 1
ATOM 1782 O O . CYS B 1 31 ? -24.188 7.445 -2.641 1 96.5 31 CYS B O 1
ATOM 1784 N N . GLU B 1 32 ? -24.031 9.578 -3.115 1 97.38 32 GLU B N 1
ATOM 1785 C CA . GLU B 1 32 ? -23.312 9.414 -4.375 1 97.38 32 GLU B CA 1
ATOM 1786 C C . GLU B 1 32 ? -21.875 9.945 -4.27 1 97.38 32 GLU B C 1
ATOM 1788 O O . GLU B 1 32 ? -21.656 11.023 -3.717 1 97.38 32 GLU B O 1
ATOM 1793 N N . VAL B 1 33 ? -20.984 9.141 -4.695 1 98.19 33 VAL B N 1
ATOM 1794 C CA . VAL B 1 33 ? -19.594 9.555 -4.695 1 98.19 33 VAL B CA 1
ATOM 1795 C C . VAL B 1 33 ? -19.109 9.766 -6.129 1 98.19 33 VAL B C 1
ATOM 1797 O O . VAL B 1 33 ? -19.344 8.914 -6.996 1 98.19 33 VAL B O 1
ATOM 1800 N N . VAL B 1 34 ? -18.5 10.891 -6.395 1 97.94 34 VAL B N 1
ATOM 1801 C CA . VAL B 1 34 ? -18 11.227 -7.723 1 97.94 34 VAL B CA 1
ATOM 1802 C C . VAL B 1 34 ? -16.547 11.719 -7.617 1 97.94 34 VAL B C 1
ATOM 1804 O O . VAL B 1 34 ? -16.094 12.078 -6.531 1 97.94 34 VAL B O 1
ATOM 1807 N N . PHE B 1 35 ? -15.859 11.672 -8.695 1 98.19 35 PHE B N 1
ATOM 1808 C CA . PHE B 1 35 ? -14.586 12.375 -8.773 1 98.19 35 PHE B CA 1
ATOM 1809 C C . PHE B 1 35 ? -14.797 13.828 -9.172 1 98.19 35 PHE B C 1
ATOM 1811 O O . PHE B 1 35 ? -15.734 14.148 -9.898 1 98.19 35 PHE B O 1
ATOM 1818 N N . VAL B 1 36 ? -13.969 14.672 -8.672 1 98.12 36 VAL B N 1
ATOM 1819 C CA . VAL B 1 36 ? -13.859 16.047 -9.141 1 98.12 36 VAL B CA 1
ATOM 1820 C C . VAL B 1 36 ? -12.461 16.281 -9.711 1 98.12 36 VAL B C 1
ATOM 1822 O O . VAL B 1 36 ? -11.461 16.062 -9.031 1 98.12 36 VAL B O 1
ATOM 1825 N N . ASP B 1 37 ? -12.352 16.656 -10.883 1 96.56 37 ASP B N 1
ATOM 1826 C CA . ASP B 1 37 ? -11.094 16.875 -11.586 1 96.56 37 ASP B CA 1
ATOM 1827 C C . ASP B 1 37 ? -11.266 17.922 -12.695 1 96.56 37 ASP B C 1
ATOM 1829 O O . ASP B 1 37 ? -11.945 17.656 -13.695 1 96.56 37 ASP B O 1
ATOM 1833 N N . ASP B 1 38 ? -10.586 18.969 -12.562 1 93.31 38 ASP B N 1
ATOM 1834 C CA . ASP B 1 38 ? -10.805 20.094 -13.469 1 93.31 38 ASP B CA 1
ATOM 1835 C C . ASP B 1 38 ? -10.195 19.812 -14.836 1 93.31 38 ASP B C 1
ATOM 1837 O O . ASP B 1 38 ? -10.5 20.516 -15.812 1 93.31 38 ASP B O 1
ATOM 1841 N N . GLY B 1 39 ? -9.258 18.844 -14.922 1 86.81 39 GLY B N 1
ATOM 1842 C CA . GLY B 1 39 ? -8.68 18.469 -16.203 1 86.81 39 GLY B CA 1
ATOM 1843 C C . GLY B 1 39 ? -9.43 17.344 -16.875 1 86.81 39 GLY B C 1
ATOM 1844 O O . GLY B 1 39 ? -8.984 16.828 -17.906 1 86.81 39 GLY B O 1
ATOM 1845 N N . ALA B 1 40 ? -10.492 16.938 -16.266 1 78.38 40 ALA B N 1
ATOM 1846 C CA . ALA B 1 40 ? -11.227 15.773 -16.766 1 78.38 40 ALA B CA 1
ATOM 1847 C C . ALA B 1 40 ? -11.891 16.062 -18.094 1 78.38 40 ALA B C 1
ATOM 1849 O O . ALA B 1 40 ? -12.297 17.203 -18.359 1 78.38 40 ALA B O 1
ATOM 1850 N N . ASP B 1 41 ? -11.898 15.023 -18.922 1 78.62 41 ASP B N 1
ATOM 1851 C CA . ASP B 1 41 ? -12.484 15.156 -20.25 1 78.62 41 ASP B CA 1
ATOM 1852 C C . ASP B 1 41 ? -13.914 14.609 -20.281 1 78.62 41 ASP B C 1
ATOM 1854 O O . ASP B 1 41 ? -14.5 14.445 -21.344 1 78.62 41 ASP B O 1
ATOM 1858 N N . GLY B 1 42 ? -14.43 14.398 -19.203 1 73.62 42 GLY B N 1
ATOM 1859 C CA . GLY B 1 42 ? -15.797 13.914 -19.125 1 73.62 42 GLY B CA 1
ATOM 1860 C C . GLY B 1 42 ? -15.891 12.398 -19.016 1 73.62 42 GLY B C 1
ATOM 1861 O O . GLY B 1 42 ? -16.953 11.852 -18.75 1 73.62 42 GLY B O 1
ATOM 1862 N N . SER B 1 43 ? -14.789 11.742 -19.25 1 79.81 43 SER B N 1
ATOM 1863 C CA . SER B 1 43 ? -14.836 10.289 -19.141 1 79.81 43 SER B CA 1
ATOM 1864 C C . SER B 1 43 ? -14.867 9.852 -17.672 1 79.81 43 SER B C 1
ATOM 1866 O O . SER B 1 43 ? -14.375 10.562 -16.797 1 79.81 43 SER B O 1
ATOM 1868 N N . GLY B 1 44 ? -15.594 8.797 -17.469 1 84.44 44 GLY B N 1
ATOM 1869 C CA . GLY B 1 44 ? -15.617 8.234 -16.125 1 84.44 44 GLY B CA 1
ATOM 1870 C C . GLY B 1 44 ? -14.289 7.625 -15.711 1 84.44 44 GLY B C 1
ATOM 1871 O O . GLY B 1 44 ? -13.383 7.492 -16.531 1 84.44 44 GLY B O 1
ATOM 1872 N N . SER B 1 45 ? -14.18 7.5 -14.43 1 90.56 45 SER B N 1
ATOM 1873 C CA . SER B 1 45 ? -13.023 6.832 -13.852 1 90.56 45 SER B CA 1
ATOM 1874 C C . SER B 1 45 ? -13.438 5.758 -12.859 1 90.56 45 SER B C 1
ATOM 1876 O O . SER B 1 45 ? -14.188 6.031 -11.914 1 90.56 45 SER B O 1
ATOM 1878 N N . ASN B 1 46 ? -12.992 4.59 -13.086 1 94.94 46 ASN B N 1
ATOM 1879 C CA . ASN B 1 46 ? -13.289 3.449 -12.227 1 94.94 46 ASN B CA 1
ATOM 1880 C C . ASN B 1 46 ? -14.789 3.34 -11.945 1 94.94 46 ASN B C 1
ATOM 1882 O O . ASN B 1 46 ? -15.195 3.096 -10.805 1 94.94 46 ASN B O 1
ATOM 1886 N N . GLY B 1 47 ? -15.57 3.58 -12.906 1 93.88 47 GLY B N 1
ATOM 1887 C CA . GLY B 1 47 ? -17 3.391 -12.781 1 93.88 47 GLY B CA 1
ATOM 1888 C C . GLY B 1 47 ? -17.719 4.57 -12.148 1 93.88 47 GLY B C 1
ATOM 1889 O O . GLY B 1 47 ? -18.906 4.496 -11.844 1 93.88 47 GLY B O 1
ATOM 1890 N N . HIS B 1 48 ? -17 5.633 -11.922 1 96.81 48 HIS B N 1
ATOM 1891 C CA . HIS B 1 48 ? -17.594 6.816 -11.297 1 96.81 48 HIS B CA 1
ATOM 1892 C C . HIS B 1 48 ? -17.609 7.996 -12.266 1 96.81 48 HIS B C 1
ATOM 1894 O O . HIS B 1 48 ? -16.734 8.109 -13.133 1 96.81 48 HIS B O 1
ATOM 1900 N N . ARG B 1 49 ? -18.625 8.828 -12.047 1 95.75 49 ARG B N 1
ATOM 1901 C CA . ARG B 1 49 ? -18.625 10.086 -12.789 1 95.75 49 ARG B CA 1
ATOM 1902 C C . ARG B 1 49 ? -17.438 10.953 -12.406 1 95.75 49 ARG B C 1
ATOM 1904 O O . ARG B 1 49 ? -16.969 10.906 -11.273 1 95.75 49 ARG B O 1
ATOM 1911 N N . VAL B 1 50 ? -16.984 11.734 -13.375 1 97.44 50 VAL B N 1
ATOM 1912 C CA . VAL B 1 50 ? -15.953 12.742 -13.148 1 97.44 50 VAL B CA 1
ATOM 1913 C C . VAL B 1 50 ? -16.484 14.125 -13.5 1 97.44 50 VAL B C 1
ATOM 1915 O O . VAL B 1 50 ? -16.875 14.367 -14.648 1 97.44 50 VAL B O 1
ATOM 1918 N N . LEU B 1 51 ? -16.516 14.977 -12.547 1 96.5 51 LEU B N 1
ATOM 1919 C CA . LEU B 1 51 ? -17.047 16.328 -12.734 1 96.5 51 LEU B CA 1
ATOM 1920 C C . LEU B 1 51 ? -15.93 17.359 -12.586 1 96.5 51 LEU B C 1
ATOM 1922 O O . LEU B 1 51 ? -14.984 17.156 -11.82 1 96.5 51 LEU B O 1
ATOM 1926 N N . THR B 1 52 ? -16.094 18.406 -13.297 1 96.38 52 THR B N 1
ATOM 1927 C CA . THR B 1 52 ? -15.297 19.578 -12.922 1 96.38 52 THR B CA 1
ATOM 1928 C C . THR B 1 52 ? -15.836 20.203 -11.641 1 96.38 52 THR B C 1
ATOM 1930 O O . THR B 1 52 ? -16.953 19.891 -11.211 1 96.38 52 THR B O 1
ATOM 1933 N N . TYR B 1 53 ? -14.992 21.094 -11.039 1 97.19 53 TYR B N 1
ATOM 1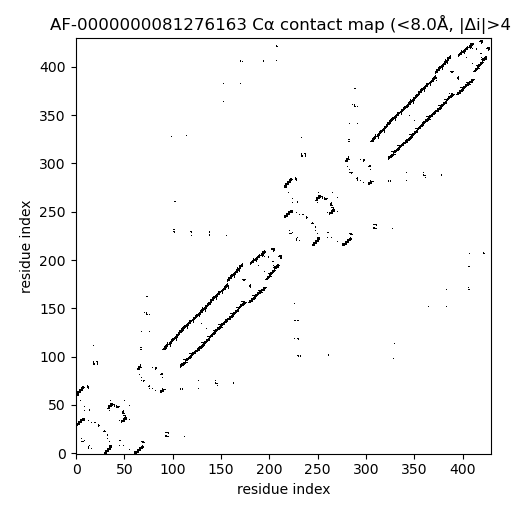934 C CA . TYR B 1 53 ? -15.43 21.734 -9.789 1 97.19 53 TYR B CA 1
ATOM 1935 C C . TYR B 1 53 ? -16.703 22.531 -10 1 97.19 53 TYR B C 1
ATOM 1937 O O . TYR B 1 53 ? -17.672 22.375 -9.242 1 97.19 53 TYR B O 1
ATOM 1945 N N . PRO B 1 54 ? -16.828 23.359 -11.039 1 96.5 54 PRO B N 1
ATOM 1946 C CA . PRO B 1 54 ? -18.078 24.062 -11.266 1 96.5 54 PRO B CA 1
ATOM 1947 C C . PRO B 1 54 ? -19.266 23.125 -11.477 1 96.5 54 PRO B C 1
ATOM 1949 O O . PRO B 1 54 ? -20.375 23.391 -11.008 1 96.5 54 PRO B O 1
ATOM 1952 N N . GLN B 1 55 ? -19.016 21.984 -12.18 1 96.06 55 GLN B N 1
ATOM 1953 C CA . GLN B 1 55 ? -20.062 20.984 -12.367 1 96.06 55 GLN B CA 1
ATOM 1954 C C . GLN B 1 55 ? -20.5 20.391 -11.039 1 96.06 55 GLN B C 1
ATOM 1956 O O . GLN B 1 55 ? -21.688 20.188 -10.805 1 96.06 55 GLN B O 1
ATOM 1961 N N . PHE B 1 56 ? -19.516 20.109 -10.18 1 97.44 56 PHE B N 1
ATOM 1962 C CA . PHE B 1 56 ? -19.812 19.578 -8.852 1 97.44 56 PHE B CA 1
ATOM 1963 C C . PHE B 1 56 ? -20.672 20.562 -8.047 1 97.44 56 PHE B C 1
ATOM 1965 O O . PHE B 1 56 ? -21.656 20.156 -7.438 1 97.44 56 PHE B O 1
ATOM 1972 N N . LEU B 1 57 ? -20.328 21.844 -8.086 1 97.38 57 LEU B N 1
ATOM 1973 C CA . LEU B 1 57 ? -21.078 22.875 -7.367 1 97.38 57 LEU B CA 1
ATOM 1974 C C . LEU B 1 57 ? -22.516 22.938 -7.863 1 97.38 57 LEU B C 1
ATOM 1976 O O . LEU B 1 57 ? -23.438 23.188 -7.078 1 97.38 57 LEU B O 1
ATOM 1980 N N . ALA B 1 58 ? -22.703 22.688 -9.141 1 97 58 ALA B N 1
ATOM 1981 C CA . ALA B 1 58 ? -24 22.875 -9.781 1 97 58 ALA B CA 1
ATOM 1982 C C . ALA B 1 58 ? -24.906 21.672 -9.539 1 97 58 ALA B C 1
ATOM 1984 O O . ALA B 1 58 ? -26.109 21.734 -9.766 1 97 58 ALA B O 1
ATOM 1985 N N . GLU B 1 59 ? -24.25 20.562 -9.156 1 96.75 59 GLU B N 1
ATOM 1986 C CA . GLU B 1 59 ? -25.062 19.375 -8.906 1 96.75 59 GLU B CA 1
ATOM 1987 C C . GLU B 1 59 ? -26.125 19.625 -7.844 1 96.75 59 GLU B C 1
ATOM 1989 O O . GLU B 1 59 ? -25.828 20.234 -6.805 1 96.75 59 GLU B O 1
ATOM 1994 N N . PRO B 1 60 ? -27.359 19.156 -8.086 1 95.94 60 PRO B N 1
ATOM 1995 C CA . PRO B 1 60 ? -28.391 19.281 -7.047 1 95.94 60 PRO B CA 1
ATOM 1996 C C . PRO B 1 60 ? -28.219 18.266 -5.922 1 95.94 60 PRO B C 1
ATOM 1998 O O . PRO B 1 60 ? -28.266 17.062 -6.168 1 95.94 60 PRO B O 1
ATOM 2001 N N . ALA B 1 61 ? -27.844 18.719 -4.742 1 96.06 61 ALA B N 1
ATOM 2002 C CA . ALA B 1 61 ? -27.703 17.875 -3.553 1 96.06 61 ALA B CA 1
ATOM 2003 C C . ALA B 1 61 ? -27.906 18.703 -2.281 1 96.06 61 ALA B C 1
ATOM 2005 O O . ALA B 1 61 ? -27.516 19.859 -2.213 1 96.06 61 ALA B O 1
ATOM 2006 N N . ALA B 1 62 ? -28.547 18.109 -1.343 1 94.88 62 ALA B N 1
ATOM 2007 C CA . ALA B 1 62 ? -28.828 18.797 -0.085 1 94.88 62 ALA B CA 1
ATOM 2008 C C . ALA B 1 62 ? -27.562 18.984 0.744 1 94.88 62 ALA B C 1
ATOM 2010 O O . ALA B 1 62 ? -27.453 19.953 1.51 1 94.88 62 ALA B O 1
ATOM 2011 N N . ASP B 1 63 ? -26.688 18.062 0.566 1 96.56 63 ASP B N 1
ATOM 2012 C CA . ASP B 1 63 ? -25.422 18.047 1.295 1 96.56 63 ASP B CA 1
ATOM 2013 C C . ASP B 1 63 ? -24.25 17.703 0.371 1 96.56 63 ASP B C 1
ATOM 2015 O O . ASP B 1 63 ? -24.25 16.641 -0.269 1 96.56 63 ASP B O 1
ATOM 2019 N N . LYS B 1 64 ? -23.312 18.625 0.291 1 98 64 LYS B N 1
ATOM 2020 C CA . LYS B 1 64 ? -22.125 18.406 -0.537 1 98 64 LYS B CA 1
ATOM 2021 C C . LYS B 1 64 ? -20.844 18.453 0.3 1 98 64 LYS B C 1
ATOM 2023 O O . LYS B 1 64 ? -20.672 19.375 1.109 1 98 64 LYS B O 1
ATOM 2028 N N . ARG B 1 65 ? -20 17.484 0.11 1 98.38 65 ARG B N 1
ATOM 2029 C CA . ARG B 1 65 ? -18.719 17.422 0.797 1 98.38 65 ARG B CA 1
ATOM 2030 C C . ARG B 1 65 ? -17.609 17.047 -0.17 1 98.38 65 ARG B C 1
ATOM 2032 O O . ARG B 1 65 ? -17.844 16.391 -1.188 1 98.38 65 ARG B O 1
ATOM 2039 N N . LEU B 1 66 ? -16.453 17.531 0.211 1 98.69 66 LEU B N 1
ATOM 2040 C CA . LEU B 1 66 ? -15.273 17.203 -0.586 1 98.69 66 LEU B CA 1
ATOM 2041 C C . LEU B 1 66 ? -14.188 16.578 0.28 1 98.69 66 LEU B C 1
ATOM 2043 O O . LEU B 1 66 ? -14.039 16.938 1.45 1 98.69 66 LEU B O 1
ATOM 2047 N N . CYS B 1 67 ? -13.508 15.648 -0.263 1 98.62 67 CYS B N 1
ATOM 2048 C CA . CYS B 1 67 ? -12.172 15.273 0.194 1 98.62 67 CYS B CA 1
ATOM 2049 C C . CYS B 1 67 ? -11.148 15.461 -0.915 1 98.62 67 CYS B C 1
ATOM 2051 O O . CYS B 1 67 ? -11.492 15.469 -2.096 1 98.62 67 CYS B O 1
ATOM 2053 N N . PHE B 1 68 ? -9.906 15.656 -0.509 1 98.69 68 PHE B N 1
ATOM 2054 C CA . PHE B 1 68 ? -8.898 16.062 -1.479 1 98.69 68 PHE B CA 1
ATOM 2055 C C . PHE B 1 68 ? -7.805 15.008 -1.602 1 98.69 68 PHE B C 1
ATOM 2057 O O . PHE B 1 68 ? -7.078 14.742 -0.642 1 98.69 68 PHE B O 1
ATOM 2064 N N . ALA B 1 69 ? -7.73 14.398 -2.738 1 98.06 69 ALA B N 1
ATOM 2065 C CA . ALA B 1 69 ? -6.68 13.445 -3.094 1 98.06 69 ALA B CA 1
ATOM 2066 C C . ALA B 1 69 ? -5.68 14.07 -4.059 1 98.06 69 ALA B C 1
ATOM 2068 O O . ALA B 1 69 ? -5.418 13.523 -5.133 1 98.06 69 ALA B O 1
ATOM 2069 N N . ILE B 1 70 ? -5.125 15.141 -3.646 1 95.69 70 ILE B N 1
ATOM 2070 C CA . ILE B 1 70 ? -4.156 15.938 -4.391 1 95.69 70 ILE B CA 1
ATOM 2071 C C . ILE B 1 70 ? -2.799 15.883 -3.689 1 95.69 70 ILE B C 1
ATOM 2073 O O . ILE B 1 70 ? -2.66 16.344 -2.555 1 95.69 70 ILE B O 1
ATOM 2077 N N . ALA B 1 71 ? -1.792 15.367 -4.379 1 93.31 71 ALA B N 1
ATOM 2078 C CA . ALA B 1 71 ? -0.485 15.148 -3.762 1 93.31 71 ALA B CA 1
ATOM 2079 C C . ALA B 1 71 ? 0.228 16.469 -3.508 1 93.31 71 ALA B C 1
ATOM 2081 O O . ALA B 1 71 ? 0.827 16.672 -2.447 1 93.31 71 ALA B O 1
ATOM 2082 N N . ASN B 1 72 ? 0.183 17.359 -4.516 1 96.5 72 ASN B N 1
ATOM 2083 C CA . ASN B 1 72 ? 0.823 18.656 -4.352 1 96.5 72 ASN B CA 1
ATOM 2084 C C . ASN B 1 72 ? 0.149 19.484 -3.256 1 96.5 72 ASN B C 1
ATOM 2086 O O . ASN B 1 72 ? -1.01 19.875 -3.395 1 96.5 72 ASN B O 1
ATOM 2090 N N . SER B 1 73 ? 0.917 19.812 -2.234 1 98.38 73 SER B N 1
ATOM 2091 C CA . SER B 1 73 ? 0.344 20.422 -1.037 1 98.38 73 SER B CA 1
ATOM 2092 C C . SER B 1 73 ? -0.137 21.828 -1.312 1 98.38 73 SER B C 1
ATOM 2094 O O . SER B 1 73 ? -1.123 22.281 -0.728 1 98.38 73 SER B O 1
ATOM 2096 N N . GLN B 1 74 ? 0.545 22.531 -2.164 1 98.19 74 GLN B N 1
ATOM 2097 C CA . GLN B 1 74 ? 0.133 23.891 -2.49 1 98.19 74 GLN B CA 1
ATOM 2098 C C . GLN B 1 74 ? -1.175 23.891 -3.277 1 98.19 74 GLN B C 1
ATOM 2100 O O . GLN B 1 74 ? -2.053 24.719 -3.025 1 98.19 74 GLN B O 1
ATOM 2105 N N . VAL B 1 75 ? -1.277 23 -4.199 1 97.81 75 VAL B N 1
ATOM 2106 C CA . VAL B 1 75 ? -2.504 22.875 -4.977 1 97.81 75 VAL B CA 1
ATOM 2107 C C . VAL B 1 75 ? -3.648 22.438 -4.066 1 97.81 75 VAL B C 1
ATOM 2109 O O . VAL B 1 75 ? -4.762 22.953 -4.16 1 97.81 75 VAL B O 1
ATOM 2112 N N . ARG B 1 76 ? -3.369 21.484 -3.205 1 98.5 76 ARG B N 1
ATOM 2113 C CA . ARG B 1 76 ? -4.355 21.016 -2.23 1 98.5 76 ARG B CA 1
ATOM 2114 C C . ARG B 1 76 ? -4.875 22.188 -1.392 1 98.5 76 ARG B C 1
ATOM 2116 O O . ARG B 1 76 ? -6.086 22.328 -1.208 1 98.5 76 ARG B O 1
ATOM 2123 N N . GLU B 1 77 ? -4.012 23.016 -0.929 1 98.69 77 GLU B N 1
ATOM 2124 C CA . GLU B 1 77 ? -4.398 24.188 -0.141 1 98.69 77 GLU B CA 1
ATOM 2125 C C . GLU B 1 77 ? -5.285 25.125 -0.95 1 98.69 77 GLU B C 1
ATOM 2127 O O . GLU B 1 77 ? -6.312 25.594 -0.458 1 98.69 77 GLU B O 1
ATOM 2132 N N . LYS B 1 78 ? -4.828 25.391 -2.139 1 98.31 78 LYS B N 1
ATOM 2133 C CA . LYS B 1 78 ? -5.582 26.297 -3 1 98.31 78 LYS B CA 1
ATOM 2134 C C . LYS B 1 78 ? -7.008 25.797 -3.211 1 98.31 78 LYS B C 1
ATOM 2136 O O . LYS B 1 78 ? -7.965 26.562 -3.07 1 98.31 78 LYS B O 1
ATOM 2141 N N . LEU B 1 79 ? -7.168 24.547 -3.488 1 98.19 79 LEU B N 1
ATOM 2142 C CA . LEU B 1 79 ? -8.469 23.953 -3.785 1 98.19 79 LEU B CA 1
ATOM 2143 C C . LEU B 1 79 ? -9.328 23.875 -2.527 1 98.19 79 LEU B C 1
ATOM 2145 O O . LEU B 1 79 ? -10.531 24.141 -2.578 1 98.19 79 LEU B O 1
ATOM 2149 N N . ALA B 1 80 ? -8.719 23.516 -1.419 1 98.56 80 ALA B N 1
ATOM 2150 C CA . ALA B 1 80 ? -9.445 23.453 -0.153 1 98.56 80 ALA B CA 1
ATOM 2151 C C . ALA B 1 80 ? -9.961 24.828 0.264 1 98.56 80 ALA B C 1
ATOM 2153 O O . ALA B 1 80 ? -11.086 24.953 0.741 1 98.56 80 ALA B O 1
ATOM 2154 N N . THR B 1 81 ? -9.109 25.766 0.128 1 98.31 81 THR B N 1
ATOM 2155 C CA . THR B 1 81 ? -9.5 27.141 0.457 1 98.31 81 THR B CA 1
ATOM 2156 C C . THR B 1 81 ? -10.695 27.578 -0.38 1 98.31 81 THR B C 1
ATOM 2158 O O . THR B 1 81 ? -11.633 28.188 0.14 1 98.31 81 THR B O 1
ATOM 2161 N N . ARG B 1 82 ? -10.609 27.25 -1.651 1 98 82 ARG B N 1
ATOM 2162 C CA . ARG B 1 82 ? -11.711 27.578 -2.555 1 98 82 ARG B CA 1
ATOM 2163 C C . ARG B 1 82 ? -13.008 26.906 -2.1 1 98 82 ARG B C 1
ATOM 2165 O O . ARG B 1 82 ? -14.07 27.531 -2.098 1 98 82 ARG B O 1
ATOM 2172 N N . ALA B 1 83 ? -12.938 25.672 -1.739 1 98.31 83 ALA B N 1
ATOM 2173 C CA . ALA B 1 83 ? -14.109 24.922 -1.295 1 98.31 83 ALA B CA 1
ATOM 2174 C C . ALA B 1 83 ? -14.734 25.547 -0.052 1 98.31 83 ALA B C 1
ATOM 2176 O O . ALA B 1 83 ? -15.953 25.719 0.026 1 98.31 83 ALA B O 1
ATOM 2177 N N . VAL B 1 84 ? -13.914 25.891 0.895 1 97.69 84 VAL B N 1
ATOM 2178 C CA . VAL B 1 84 ? -14.383 26.516 2.121 1 97.69 84 VAL B CA 1
ATOM 2179 C C . VAL B 1 84 ? -15.07 27.844 1.787 1 97.69 84 VAL B C 1
ATOM 2181 O O . VAL B 1 84 ? -16.125 28.172 2.344 1 97.69 84 VAL B O 1
ATOM 2184 N N . GLY B 1 85 ? -14.477 28.594 0.929 1 97.75 85 GLY B N 1
ATOM 2185 C CA . GLY B 1 85 ? -15.07 29.844 0.488 1 97.75 85 GLY B CA 1
ATOM 2186 C C . GLY B 1 85 ? -16.438 29.672 -0.142 1 97.75 85 GLY B C 1
ATOM 2187 O O . GLY B 1 85 ? -17.297 30.562 -0.037 1 97.75 85 GLY B O 1
ATOM 2188 N N . ASP B 1 86 ? -16.625 28.562 -0.784 1 98.06 86 ASP B N 1
ATOM 2189 C CA . ASP B 1 86 ? -17.875 28.266 -1.46 1 98.06 86 ASP B CA 1
ATOM 2190 C C . ASP B 1 86 ? -18.859 27.562 -0.521 1 98.06 86 ASP B C 1
ATOM 2192 O O . ASP B 1 86 ? -19.938 27.125 -0.946 1 98.06 86 ASP B O 1
ATOM 2196 N N . GLY B 1 87 ? -18.469 27.375 0.687 1 97.44 87 GLY B N 1
ATOM 2197 C CA . GLY B 1 87 ? -19.344 26.797 1.698 1 97.44 87 GLY B CA 1
ATOM 2198 C C . GLY B 1 87 ? -19.406 25.297 1.633 1 97.44 87 GLY B C 1
ATOM 2199 O O . GLY B 1 87 ? -20.359 24.688 2.133 1 97.44 87 GLY B O 1
ATOM 2200 N N . ILE B 1 88 ? -18.469 24.688 0.965 1 98.06 88 ILE B N 1
ATOM 2201 C CA . ILE B 1 88 ? -18.453 23.234 0.857 1 98.06 88 ILE B CA 1
ATOM 2202 C C . ILE B 1 88 ? -17.594 22.641 1.969 1 98.06 88 ILE B C 1
ATOM 2204 O O . ILE B 1 88 ? -16.453 23.047 2.164 1 98.06 88 ILE B O 1
ATOM 2208 N N . ALA B 1 89 ? -18.109 21.672 2.686 1 97.31 89 ALA B N 1
ATOM 2209 C CA . ALA B 1 89 ? -17.406 21.031 3.789 1 97.31 89 ALA B CA 1
ATOM 2210 C C . ALA B 1 89 ? -16.297 20.125 3.273 1 97.31 89 ALA B C 1
ATOM 2212 O O . ALA B 1 89 ? -16.469 19.422 2.275 1 97.31 89 ALA B O 1
ATOM 2213 N N . CYS B 1 90 ? -15.125 20.172 3.986 1 98.25 90 CYS B N 1
ATOM 2214 C CA . CYS B 1 90 ? -14.016 19.266 3.719 1 98.25 90 CYS B CA 1
ATOM 2215 C C . CYS B 1 90 ? -14.039 18.078 4.684 1 98.25 90 CYS B C 1
ATOM 2217 O O . CYS B 1 90 ? -13.766 18.25 5.875 1 98.25 90 CYS B O 1
ATOM 2219 N N . MET B 1 91 ? -14.234 16.938 4.168 1 97.62 91 MET B N 1
ATOM 2220 C CA . MET B 1 91 ? -14.445 15.805 5.062 1 97.62 91 MET B CA 1
ATOM 2221 C C . MET B 1 91 ? -13.156 15.008 5.238 1 97.62 91 MET B C 1
ATOM 2223 O O . MET B 1 91 ? -12.297 15.016 4.359 1 97.62 91 MET B O 1
ATOM 2227 N N . GLU B 1 92 ? -13.109 14.336 6.395 1 98.19 92 GLU B N 1
ATOM 2228 C CA . GLU B 1 92 ? -12.055 13.367 6.676 1 98.19 92 GLU B CA 1
ATOM 2229 C C . GLU B 1 92 ? -12.359 12.016 6.039 1 98.19 92 GLU B C 1
ATOM 2231 O O . GLU B 1 92 ? -13.516 11.594 5.996 1 98.19 92 GLU B O 1
ATOM 2236 N N . VAL B 1 93 ? -11.359 11.438 5.504 1 98.69 93 VAL B N 1
ATOM 2237 C CA . VAL B 1 93 ? -11.438 10.055 5.027 1 98.69 93 VAL B CA 1
ATOM 2238 C C . VAL B 1 93 ? -10.562 9.156 5.895 1 98.69 93 VAL B C 1
ATOM 2240 O O . VAL B 1 93 ? -9.398 9.484 6.156 1 98.69 93 VAL B O 1
ATOM 2243 N N . ARG B 1 94 ? -11.125 8.039 6.301 1 98.19 94 ARG B N 1
ATOM 2244 C CA . ARG B 1 94 ? -10.375 7.129 7.168 1 98.19 94 ARG B CA 1
ATOM 2245 C C . ARG B 1 94 ? -10.602 5.676 6.762 1 98.19 94 ARG B C 1
ATOM 2247 O O . ARG B 1 94 ? -11.742 5.219 6.664 1 98.19 94 ARG B O 1
ATOM 2254 N N . GLY B 1 95 ? -9.445 4.98 6.457 1 98.12 95 GLY B N 1
ATOM 2255 C CA . GLY B 1 95 ? -9.562 3.543 6.262 1 98.12 95 GLY B CA 1
ATOM 2256 C C . GLY B 1 95 ? -10.188 2.83 7.449 1 98.12 95 GLY B C 1
ATOM 2257 O O . GLY B 1 95 ? -9.969 3.225 8.594 1 98.12 95 GLY B O 1
ATOM 2258 N N . ALA B 1 96 ? -10.828 1.758 7.238 1 97 96 ALA B N 1
ATOM 2259 C CA . ALA B 1 96 ? -11.602 1.052 8.258 1 97 96 ALA B CA 1
ATOM 2260 C C . ALA B 1 96 ? -10.695 0.519 9.359 1 97 96 ALA B C 1
ATOM 2262 O O . ALA B 1 96 ? -11.117 0.388 10.516 1 97 96 ALA B O 1
ATOM 2263 N N . ASN B 1 97 ? -9.453 0.25 9.016 1 97.81 97 ASN B N 1
ATOM 2264 C CA . ASN B 1 97 ? -8.57 -0.36 10 1 97.81 97 ASN B CA 1
ATOM 2265 C C . ASN B 1 97 ? -7.512 0.625 10.484 1 97.81 97 ASN B C 1
ATOM 2267 O O . ASN B 1 97 ? -6.496 0.219 11.055 1 97.81 97 ASN B O 1
ATOM 2271 N N . ALA B 1 98 ? -7.672 1.9 10.164 1 98.19 98 ALA B N 1
ATOM 2272 C CA . ALA B 1 98 ? -6.812 2.91 10.781 1 98.19 98 ALA B CA 1
ATOM 2273 C C . ALA B 1 98 ? -7.043 2.979 12.289 1 98.19 98 ALA B C 1
ATOM 2275 O O . ALA B 1 98 ? -8.172 2.84 12.758 1 98.19 98 ALA B O 1
ATOM 2276 N N . VAL B 1 99 ? -5.93 3.232 13.055 1 98.5 99 VAL B N 1
ATOM 2277 C CA . VAL B 1 99 ? -6 3.238 14.508 1 98.5 99 VAL B CA 1
ATOM 2278 C C . VAL B 1 99 ? -5.656 4.625 15.039 1 98.5 99 VAL B C 1
ATOM 2280 O O . VAL B 1 99 ? -4.605 5.184 14.703 1 98.5 99 VAL B O 1
ATOM 2283 N N . VAL B 1 100 ? -6.582 5.188 15.773 1 98.5 100 VAL B N 1
ATOM 2284 C CA . VAL B 1 100 ? -6.355 6.449 16.469 1 98.5 100 VAL B CA 1
ATOM 2285 C C . VAL B 1 100 ? -6.551 6.262 17.969 1 98.5 100 VAL B C 1
ATOM 2287 O O . VAL B 1 100 ? -7.648 5.934 18.422 1 98.5 100 VAL B O 1
ATOM 2290 N N . LEU B 1 101 ? -5.465 6.477 18.688 1 98.12 101 LEU B N 1
ATOM 2291 C CA . LEU B 1 101 ? -5.508 6.227 20.125 1 98.12 101 LEU B CA 1
ATOM 2292 C C . LEU B 1 101 ? -5.898 7.488 20.891 1 98.12 101 LEU B C 1
ATOM 2294 O O . LEU B 1 101 ? -6.684 8.297 20.391 1 98.12 101 LEU B O 1
ATOM 2298 N N . ASP B 1 102 ? -5.469 7.711 22.109 1 98.44 102 ASP B N 1
ATOM 2299 C CA . ASP B 1 102 ? -6.039 8.727 22.984 1 98.44 102 ASP B CA 1
ATOM 2300 C C . ASP B 1 102 ? -5.426 10.102 22.703 1 98.44 102 ASP B C 1
ATOM 2302 O O . ASP B 1 102 ? -4.238 10.203 22.406 1 98.44 102 ASP B O 1
ATOM 2306 N N . ALA B 1 103 ? -6.223 11.164 22.859 1 98.5 103 ALA B N 1
ATOM 2307 C CA . ALA B 1 103 ? -5.793 12.562 22.891 1 98.5 103 ALA B CA 1
ATOM 2308 C C . ALA B 1 103 ? -5.16 12.977 21.562 1 98.5 103 ALA B C 1
ATOM 2310 O O . ALA B 1 103 ? -4.074 13.562 21.547 1 98.5 103 ALA B O 1
ATOM 2311 N N . VAL B 1 104 ? -5.797 12.617 20.5 1 98.81 104 VAL B N 1
ATOM 2312 C CA . VAL B 1 104 ? -5.371 13.023 19.156 1 98.81 104 VAL B CA 1
ATOM 2313 C C . VAL B 1 104 ? -6.355 14.039 18.594 1 98.81 104 VAL B C 1
ATOM 2315 O O . VAL B 1 104 ? -7.562 13.797 18.547 1 98.81 104 VAL B O 1
ATOM 2318 N N . GLU B 1 105 ? -5.867 15.188 18.219 1 98.81 105 GLU B N 1
ATOM 2319 C CA . GLU B 1 105 ? -6.645 16.219 17.531 1 98.81 105 GLU B CA 1
ATOM 2320 C C . GLU B 1 105 ? -6.266 16.297 16.047 1 98.81 105 GLU B C 1
ATOM 2322 O O . GLU B 1 105 ? -5.086 16.391 15.711 1 98.81 105 GLU B O 1
ATOM 2327 N N . ILE B 1 106 ? -7.25 16.266 15.172 1 98.75 106 ILE B N 1
ATOM 2328 C CA . ILE B 1 106 ? -7.008 16.281 13.734 1 98.75 106 ILE B CA 1
ATOM 2329 C C . ILE B 1 106 ? -7.82 17.406 13.086 1 98.75 106 ILE B C 1
ATOM 2331 O O . ILE B 1 106 ? -9.039 17.484 13.273 1 98.75 106 ILE B O 1
ATOM 2335 N N . GLY B 1 107 ? -7.156 18.25 12.297 1 98.62 107 GLY B N 1
ATOM 2336 C CA . GLY B 1 107 ? -7.828 19.312 11.555 1 98.62 107 GLY B CA 1
ATOM 2337 C C . GLY B 1 107 ? -8.656 18.781 10.391 1 98.62 107 GLY B C 1
ATOM 2338 O O . GLY B 1 107 ? -8.664 17.578 10.117 1 98.62 107 GLY B O 1
ATOM 2339 N N . ALA B 1 108 ? -9.281 19.656 9.734 1 98.31 108 ALA B N 1
ATOM 2340 C CA . ALA B 1 108 ? -10.219 19.312 8.672 1 98.31 108 ALA B CA 1
ATOM 2341 C C . ALA B 1 108 ? -9.492 18.672 7.492 1 98.31 108 ALA B C 1
ATOM 2343 O O . ALA B 1 108 ? -8.352 19.016 7.191 1 98.31 108 ALA B O 1
ATOM 2344 N N . GLY B 1 109 ? -10.148 17.688 6.828 1 98.69 109 GLY B N 1
ATOM 2345 C CA . GLY B 1 109 ? -9.773 17.266 5.484 1 98.69 109 GLY B CA 1
ATOM 2346 C C . GLY B 1 109 ? -8.688 16.219 5.473 1 98.69 109 GLY B C 1
ATOM 2347 O O . GLY B 1 109 ? -8.055 15.977 4.441 1 98.69 109 GLY B O 1
ATOM 2348 N N . ALA B 1 110 ? -8.453 15.57 6.586 1 98.81 110 ALA B N 1
ATOM 2349 C CA . ALA B 1 110 ? -7.406 14.547 6.637 1 98.81 110 ALA B CA 1
ATOM 2350 C C . ALA B 1 110 ? -7.812 13.305 5.848 1 98.81 110 ALA B C 1
ATOM 2352 O O . ALA B 1 110 ? -9 12.992 5.75 1 98.81 110 ALA B O 1
ATOM 2353 N N . VAL B 1 111 ? -6.84 12.688 5.262 1 98.88 111 VAL B N 1
ATOM 2354 C CA . VAL B 1 111 ? -6.992 11.367 4.672 1 98.88 111 VAL B CA 1
ATOM 2355 C C . VAL B 1 111 ? -6.082 10.375 5.391 1 98.88 111 VAL B C 1
ATOM 2357 O O . VAL B 1 111 ? -4.855 10.461 5.289 1 98.88 111 VAL B O 1
ATOM 2360 N N . LEU B 1 112 ? -6.652 9.477 6.148 1 98.88 112 LEU B N 1
ATOM 2361 C CA . LEU B 1 112 ? -5.945 8.391 6.82 1 98.88 112 LEU B CA 1
ATOM 2362 C C . LEU B 1 112 ? -6.184 7.062 6.117 1 98.88 112 LEU B C 1
ATOM 2364 O O . LEU B 1 112 ? -7.23 6.438 6.297 1 98.88 112 LEU B O 1
ATOM 2368 N N . CYS B 1 113 ? -5.164 6.59 5.363 1 98.81 113 CYS B N 1
ATOM 2369 C CA . CYS B 1 113 ? -5.289 5.375 4.566 1 98.81 113 CYS B CA 1
ATOM 2370 C C . CYS B 1 113 ? -5.25 4.133 5.453 1 98.81 113 CYS B C 1
ATOM 2372 O O . CYS B 1 113 ? -5.055 4.238 6.664 1 98.81 113 CYS B O 1
ATOM 2374 N N . PRO B 1 114 ? -5.531 2.961 4.852 1 98.62 114 PRO B N 1
ATOM 2375 C CA . PRO B 1 114 ? -5.527 1.727 5.641 1 98.62 114 PRO B CA 1
ATOM 2376 C C . PRO B 1 114 ? -4.211 1.5 6.379 1 98.62 114 PRO B C 1
ATOM 2378 O O . PRO B 1 114 ? -3.139 1.782 5.84 1 98.62 114 PRO B O 1
ATOM 2381 N N . PHE B 1 115 ? -4.309 0.994 7.617 1 98.62 115 PHE B N 1
ATOM 2382 C CA . PHE B 1 115 ? -3.215 0.532 8.461 1 98.62 115 PHE B CA 1
ATOM 2383 C C . PHE B 1 115 ? -2.395 1.709 8.977 1 98.62 115 PHE B C 1
ATOM 2385 O O . PHE B 1 115 ? -1.281 1.526 9.477 1 98.62 115 PHE B O 1
ATOM 2392 N N . VAL B 1 116 ? -2.939 2.92 8.898 1 98.81 116 VAL B N 1
ATOM 2393 C CA . VAL B 1 116 ? -2.338 4.07 9.562 1 98.81 116 VAL B CA 1
ATOM 2394 C C . VAL B 1 116 ? -2.582 3.986 11.062 1 98.81 116 VAL B C 1
ATOM 2396 O O . VAL B 1 116 ? -3.658 3.574 11.5 1 98.81 116 VAL B O 1
ATOM 2399 N N . THR B 1 117 ? -1.565 4.418 11.82 1 98.88 117 THR B N 1
ATOM 2400 C CA . THR B 1 117 ? -1.729 4.465 13.266 1 98.88 117 THR B CA 1
ATOM 2401 C C . THR B 1 117 ? -1.301 5.82 13.82 1 98.88 117 THR B C 1
ATOM 2403 O O . THR B 1 117 ? -0.185 6.277 13.562 1 98.88 117 THR B O 1
ATOM 2406 N N . LEU B 1 118 ? -2.209 6.449 14.484 1 98.88 118 LEU B N 1
ATOM 2407 C CA . LEU B 1 118 ? -1.92 7.629 15.297 1 98.88 118 LEU B CA 1
ATOM 2408 C C . LEU B 1 118 ? -1.972 7.301 16.781 1 98.88 118 LEU B C 1
ATOM 2410 O O . LEU B 1 118 ? -3.037 6.984 17.312 1 98.88 118 LEU B O 1
ATOM 2414 N N . THR B 1 119 ? -0.878 7.383 17.438 1 98 119 THR B N 1
ATOM 2415 C CA . THR B 1 119 ? -0.843 6.883 18.812 1 98 119 THR B CA 1
ATOM 2416 C C . THR B 1 119 ? -1.498 7.879 19.766 1 98 119 THR B C 1
ATOM 2418 O O . THR B 1 119 ? -2.721 8.039 19.766 1 98 119 THR B O 1
ATOM 2421 N N . SER B 1 120 ? -0.617 8.648 20.562 1 98.44 120 SER B N 1
ATOM 2422 C CA . SER B 1 120 ? -1.279 9.445 21.594 1 98.44 120 SER B CA 1
ATOM 2423 C C . SER B 1 120 ? -0.684 10.844 21.672 1 98.44 120 SER B C 1
ATOM 2425 O O . SER B 1 120 ? 0.497 11.039 21.391 1 98.44 120 SER B O 1
ATOM 2427 N N . ASN B 1 121 ? -1.453 11.758 22.141 1 98.44 121 ASN B N 1
ATOM 2428 C CA . ASN B 1 121 ? -1.036 13.133 22.391 1 98.44 121 ASN B CA 1
ATOM 2429 C C . ASN B 1 121 ? -0.441 13.781 21.141 1 98.44 121 ASN B C 1
ATOM 2431 O O . ASN B 1 121 ? 0.65 14.352 21.203 1 98.44 121 ASN B O 1
ATOM 2435 N N . ILE B 1 122 ? -1.216 13.672 20.062 1 98.88 122 ILE B N 1
ATOM 2436 C CA . ILE B 1 122 ? -0.793 14.18 18.766 1 98.88 122 ILE B CA 1
ATOM 2437 C C . ILE B 1 122 ? -1.714 15.32 18.344 1 98.88 122 ILE B C 1
ATOM 2439 O O . ILE B 1 122 ? -2.93 15.25 18.531 1 98.88 122 ILE B O 1
ATOM 2443 N N . ARG B 1 123 ? -1.2 16.375 17.844 1 98.94 123 ARG B N 1
ATOM 2444 C CA . ARG B 1 123 ? -1.951 17.438 17.188 1 98.94 123 ARG B CA 1
ATOM 2445 C C . ARG B 1 123 ? -1.614 17.516 15.703 1 98.94 123 ARG B C 1
ATOM 2447 O O . ARG B 1 123 ? -0.448 17.656 15.328 1 98.94 123 ARG B O 1
ATOM 2454 N N . ILE B 1 124 ? -2.594 17.438 14.852 1 98.94 124 ILE B N 1
ATOM 2455 C CA . ILE B 1 124 ? -2.418 17.438 13.406 1 98.94 124 ILE B CA 1
ATOM 2456 C C . ILE B 1 124 ? -3.229 18.578 12.789 1 98.94 124 ILE B C 1
ATOM 2458 O O . ILE B 1 124 ? -4.406 18.766 13.117 1 98.94 124 ILE B O 1
ATOM 2462 N N . GLY B 1 125 ? -2.629 19.359 11.883 1 98.88 125 GLY B N 1
ATOM 2463 C CA . GLY B 1 125 ? -3.287 20.469 11.211 1 98.88 125 GLY B CA 1
ATOM 2464 C C . GLY B 1 125 ? -4.25 20.016 10.125 1 98.88 125 GLY B C 1
ATOM 2465 O O . GLY B 1 125 ? -4.785 18.906 10.18 1 98.88 125 GLY B O 1
ATOM 2466 N N . LYS B 1 126 ? -4.496 20.938 9.211 1 98.81 126 LYS B N 1
ATOM 2467 C CA . LYS B 1 126 ? -5.484 20.734 8.156 1 98.81 126 LYS B CA 1
ATOM 2468 C C . LYS B 1 126 ? -4.895 19.906 7.012 1 98.81 126 LYS B C 1
ATOM 2470 O O . LYS B 1 126 ? -3.723 20.062 6.668 1 98.81 126 LYS B O 1
ATOM 2475 N N . HIS B 1 127 ? -5.797 19.047 6.426 1 98.88 127 HIS B N 1
ATOM 2476 C CA . HIS B 1 127 ? -5.547 18.359 5.16 1 98.88 127 HIS B CA 1
ATOM 2477 C C . HIS B 1 127 ? -4.258 17.547 5.215 1 98.88 127 HIS B C 1
ATOM 2479 O O . HIS B 1 127 ? -3.43 17.641 4.305 1 98.88 127 HIS B O 1
ATOM 2485 N N . PHE B 1 128 ? -4.113 16.844 6.297 1 98.88 128 PHE B N 1
ATOM 2486 C CA . PHE B 1 128 ? -3.039 15.867 6.496 1 98.88 128 PHE B CA 1
ATOM 2487 C C . PHE B 1 128 ? -3.309 14.594 5.711 1 98.88 128 PHE B C 1
ATOM 2489 O O . PHE B 1 128 ? -4.414 14.047 5.766 1 98.88 128 PHE B O 1
ATOM 2496 N N . HIS B 1 129 ? -2.291 14.227 4.898 1 98.94 129 HIS B N 1
ATOM 2497 C CA . HIS B 1 129 ? -2.342 12.93 4.238 1 98.94 129 HIS B CA 1
ATOM 2498 C C . HIS B 1 129 ? -1.42 11.93 4.926 1 98.94 129 HIS B C 1
ATOM 2500 O O . HIS B 1 129 ? -0.202 12.125 4.961 1 98.94 129 HIS B O 1
ATOM 2506 N N . ALA B 1 130 ? -1.963 10.875 5.465 1 98.88 130 ALA B N 1
ATOM 2507 C CA . ALA B 1 130 ? -1.206 9.711 5.914 1 98.88 130 ALA B CA 1
ATOM 2508 C C . ALA B 1 130 ? -1.488 8.5 5.027 1 98.88 130 ALA B C 1
ATOM 2510 O O . ALA B 1 130 ? -2.545 7.875 5.141 1 98.88 130 ALA B O 1
ATOM 2511 N N . ASN B 1 131 ? -0.54 8.195 4.164 1 98.75 131 ASN B N 1
ATOM 2512 C CA . ASN B 1 131 ? -0.704 7.07 3.252 1 98.75 131 ASN B CA 1
ATOM 2513 C C . ASN B 1 131 ? -0.559 5.734 3.977 1 98.75 131 ASN B C 1
ATOM 2515 O O . ASN B 1 131 ? -0.336 5.703 5.188 1 98.75 131 ASN B O 1
ATOM 2519 N N . ILE B 1 132 ? -0.777 4.637 3.244 1 98.62 132 ILE B N 1
ATOM 2520 C CA . ILE B 1 132 ? -0.852 3.305 3.836 1 98.62 132 ILE B CA 1
ATOM 2521 C C . ILE B 1 132 ? 0.397 3.041 4.676 1 98.62 132 ILE B C 1
ATOM 2523 O O . ILE B 1 132 ? 1.503 3.428 4.289 1 98.62 132 ILE B O 1
ATOM 2527 N N . TYR B 1 133 ? 0.268 2.434 5.859 1 98.56 133 TYR B N 1
ATOM 2528 C CA . TYR B 1 133 ? 1.284 1.898 6.758 1 98.56 133 TYR B CA 1
ATOM 2529 C C . TYR B 1 133 ? 2.047 3.021 7.449 1 98.56 133 TYR B C 1
ATOM 2531 O O . TYR B 1 133 ? 3.004 2.77 8.188 1 98.56 133 TYR B O 1
ATOM 2539 N N . ALA B 1 134 ? 1.677 4.273 7.219 1 98.75 134 ALA B N 1
ATOM 2540 C CA . ALA B 1 134 ? 2.34 5.355 7.941 1 98.75 134 ALA B CA 1
ATOM 2541 C C . ALA B 1 134 ? 1.871 5.418 9.391 1 98.75 134 ALA B C 1
ATOM 2543 O O . ALA B 1 134 ? 0.804 4.898 9.727 1 98.75 134 ALA B O 1
ATOM 2544 N N . TYR B 1 135 ? 2.715 6.062 10.219 1 98.81 135 TYR B N 1
ATOM 2545 C CA . TYR B 1 135 ? 2.26 6.273 11.594 1 98.81 135 TYR B CA 1
ATOM 2546 C C . TYR B 1 135 ? 2.842 7.559 12.164 1 98.81 135 TYR B C 1
ATOM 2548 O O . TYR B 1 135 ? 3.822 8.094 11.641 1 98.81 135 TYR B O 1
ATOM 2556 N N . VAL B 1 136 ? 2.221 8.094 13.148 1 98.88 136 VAL B N 1
ATOM 2557 C CA . VAL B 1 136 ? 2.668 9.203 13.992 1 98.88 136 VAL B CA 1
ATOM 2558 C C . VAL B 1 136 ? 2.699 8.758 15.453 1 98.88 136 VAL B C 1
ATOM 2560 O O . VAL B 1 136 ? 1.677 8.352 16 1 98.88 136 VAL B O 1
ATOM 2563 N N . ALA B 1 137 ? 3.867 8.805 16.031 1 98.62 137 ALA B N 1
ATOM 2564 C CA . ALA B 1 137 ? 4.02 8.383 17.422 1 98.62 137 ALA B CA 1
ATOM 2565 C C . ALA B 1 137 ? 3.691 9.523 18.391 1 98.62 137 ALA B C 1
ATOM 2567 O O . ALA B 1 137 ? 3.258 10.594 17.969 1 98.62 137 ALA B O 1
ATOM 2568 N N . HIS B 1 138 ? 3.91 9.281 19.609 1 98.19 138 HIS B N 1
ATOM 2569 C CA . HIS B 1 138 ? 3.41 10.125 20.703 1 98.19 138 HIS B CA 1
ATOM 2570 C C . HIS B 1 138 ? 4.023 11.523 20.641 1 98.19 138 HIS B C 1
ATOM 2572 O O . HIS B 1 138 ? 5.18 11.68 20.25 1 98.19 138 HIS B O 1
ATOM 2578 N N . ASP B 1 139 ? 3.287 12.469 21.047 1 98.56 139 ASP B N 1
ATOM 2579 C CA . ASP B 1 139 ? 3.721 13.828 21.359 1 98.56 139 ASP B CA 1
ATOM 2580 C C . ASP B 1 139 ? 4.25 14.539 20.109 1 98.56 139 ASP B C 1
ATOM 2582 O O . ASP B 1 139 ? 5.207 15.312 20.203 1 98.56 139 ASP B O 1
ATOM 2586 N N . CYS B 1 140 ? 3.729 14.203 18.969 1 98.94 140 CYS B N 1
ATOM 2587 C CA . CYS B 1 140 ? 4.098 14.891 17.734 1 98.94 140 CYS B CA 1
ATOM 2588 C C . CYS B 1 140 ? 3.137 16.031 17.438 1 98.94 140 CYS B C 1
ATOM 2590 O O . CYS B 1 140 ? 1.979 16 17.859 1 98.94 140 CYS B O 1
ATOM 2592 N N . VAL B 1 141 ? 3.623 17.031 16.766 1 98.94 141 VAL B N 1
ATOM 2593 C CA . VAL B 1 141 ? 2.836 18.125 16.219 1 98.94 141 VAL B CA 1
ATOM 2594 C C . VAL B 1 141 ? 3.041 18.219 14.711 1 98.94 141 VAL B C 1
ATOM 2596 O O . VAL B 1 141 ? 4.156 18.469 14.25 1 98.94 141 VAL B O 1
ATOM 2599 N N . ILE B 1 142 ? 2.021 18.047 13.969 1 98.94 142 ILE B N 1
ATOM 2600 C CA . ILE B 1 142 ? 2.064 18.047 12.508 1 98.94 142 ILE B CA 1
ATOM 2601 C C . ILE B 1 142 ? 1.294 19.266 11.984 1 98.94 142 ILE B C 1
ATOM 2603 O O . ILE B 1 142 ? 0.136 19.484 12.344 1 98.94 142 ILE B O 1
ATOM 2607 N N . GLY B 1 143 ? 1.885 20.031 11.109 1 98.88 143 GLY B N 1
ATOM 2608 C CA . GLY B 1 143 ? 1.285 21.25 10.578 1 98.88 143 GLY B CA 1
ATOM 2609 C C . GLY B 1 143 ? 0.263 20.984 9.492 1 98.88 143 GLY B C 1
ATOM 2610 O O . GLY B 1 143 ? -0.23 19.859 9.359 1 98.88 143 GLY B O 1
ATOM 2611 N N . ASP B 1 144 ? -0.096 22.078 8.773 1 98.94 144 ASP B N 1
ATOM 2612 C CA . ASP B 1 144 ? -1.106 22.031 7.723 1 98.94 144 ASP B CA 1
ATOM 2613 C C . ASP B 1 144 ? -0.518 21.5 6.418 1 98.94 144 ASP B C 1
ATOM 2615 O O . ASP B 1 144 ? 0.625 21.812 6.074 1 98.94 144 ASP B O 1
ATOM 2619 N N . TYR B 1 145 ? -1.346 20.609 5.695 1 98.94 145 TYR B N 1
ATOM 2620 C CA . TYR B 1 145 ? -1.053 20.156 4.336 1 98.94 145 TYR B CA 1
ATOM 2621 C C . TYR B 1 145 ? 0.224 19.328 4.301 1 98.94 145 TYR B C 1
ATOM 2623 O O . TYR B 1 145 ? 0.972 19.375 3.318 1 98.94 145 TYR B O 1
ATOM 2631 N N . VAL B 1 146 ? 0.521 18.656 5.363 1 98.94 146 VAL B N 1
ATOM 2632 C CA . VAL B 1 146 ? 1.652 17.734 5.441 1 98.94 146 VAL B CA 1
ATOM 2633 C C . VAL B 1 146 ? 1.276 16.406 4.812 1 98.94 146 VAL B C 1
ATOM 2635 O O . VAL B 1 146 ? 0.128 15.961 4.91 1 98.94 146 VAL B O 1
ATOM 2638 N N . THR B 1 147 ? 2.264 15.805 4.141 1 98.94 147 THR B N 1
ATOM 2639 C CA . THR B 1 147 ? 2.043 14.5 3.523 1 98.94 147 THR B CA 1
ATOM 2640 C C . THR B 1 147 ? 3.041 13.477 4.055 1 98.94 147 THR B C 1
ATOM 2642 O O . THR B 1 147 ? 4.25 13.711 4.039 1 98.94 147 THR B O 1
ATOM 2645 N N . PHE B 1 148 ? 2.5 12.406 4.59 1 98.94 148 PHE B N 1
ATOM 2646 C CA . PHE B 1 148 ? 3.26 11.188 4.824 1 98.94 148 PHE B CA 1
ATOM 2647 C C . PHE B 1 148 ? 3.02 10.18 3.703 1 98.94 148 PHE B C 1
ATOM 2649 O O . PHE B 1 148 ? 1.901 9.695 3.529 1 98.94 148 PHE B O 1
ATOM 2656 N N . ALA B 1 149 ? 4.059 9.875 2.922 1 98.81 149 ALA B N 1
ATOM 2657 C CA . ALA B 1 149 ? 3.99 8.828 1.905 1 98.81 149 ALA B CA 1
ATOM 2658 C C . ALA B 1 149 ? 3.902 7.445 2.545 1 98.81 149 ALA B C 1
ATOM 2660 O O . ALA B 1 149 ? 3.953 7.316 3.77 1 98.81 149 ALA B O 1
ATOM 2661 N N . PRO B 1 150 ? 3.654 6.414 1.7 1 98.69 150 PRO B N 1
ATOM 2662 C CA . PRO B 1 150 ? 3.463 5.078 2.275 1 98.69 150 PRO B CA 1
ATOM 2663 C C . PRO B 1 150 ? 4.617 4.66 3.186 1 98.69 150 PRO B C 1
ATOM 2665 O O . PRO B 1 150 ? 5.785 4.797 2.811 1 98.69 150 PRO B O 1
ATOM 2668 N N . GLY B 1 151 ? 4.262 4.18 4.375 1 98.5 151 GLY B N 1
ATOM 2669 C CA . GLY B 1 151 ? 5.246 3.584 5.27 1 98.5 151 GLY B CA 1
ATOM 2670 C C . GLY B 1 151 ? 6.109 4.613 5.977 1 98.5 151 GLY B C 1
ATOM 2671 O O . GLY B 1 151 ? 7.109 4.262 6.605 1 98.5 151 GLY B O 1
ATOM 2672 N N . ALA B 1 152 ? 5.809 5.926 5.816 1 98.75 152 ALA B N 1
ATOM 2673 C CA . ALA B 1 152 ? 6.543 6.941 6.566 1 98.75 152 ALA B CA 1
ATOM 2674 C C . ALA B 1 152 ? 6.449 6.688 8.07 1 98.75 152 ALA B C 1
ATOM 2676 O O . ALA B 1 152 ? 5.371 6.395 8.586 1 98.75 152 ALA B O 1
ATOM 2677 N N . LYS B 1 153 ? 7.59 6.812 8.727 1 98.81 153 LYS B N 1
ATOM 2678 C CA . LYS B 1 153 ? 7.695 6.48 10.148 1 98.81 153 LYS B CA 1
ATOM 2679 C C . LYS B 1 153 ? 8.086 7.703 10.969 1 98.81 153 LYS B C 1
ATOM 2681 O O . LYS B 1 153 ? 9.227 8.164 10.906 1 98.81 153 LYS B O 1
ATOM 2686 N N . CYS B 1 154 ? 7.168 8.219 11.742 1 98.88 154 CYS B N 1
ATOM 2687 C CA . CYS B 1 154 ? 7.391 9.391 12.586 1 98.88 154 CYS B CA 1
ATOM 2688 C C . CYS B 1 154 ? 7.395 9.008 14.062 1 98.88 154 CYS B C 1
ATOM 2690 O O . CYS B 1 154 ? 6.336 8.789 14.648 1 98.88 154 CYS B O 1
ATOM 2692 N N . ASN B 1 155 ? 8.609 8.953 14.633 1 98.75 155 ASN B N 1
ATOM 2693 C CA . ASN B 1 155 ? 8.719 8.586 16.031 1 98.75 155 ASN B CA 1
ATOM 2694 C C . ASN B 1 155 ? 8.344 9.742 16.953 1 98.75 155 ASN B C 1
ATOM 2696 O O . ASN B 1 155 ? 7.816 10.758 16.484 1 98.75 155 ASN B O 1
ATOM 2700 N N . GLY B 1 156 ? 8.508 9.578 18.234 1 98.69 156 GLY B N 1
ATOM 2701 C CA . GLY B 1 156 ? 7.949 10.492 19.219 1 98.69 156 GLY B CA 1
ATOM 2702 C C . GLY B 1 156 ? 8.633 11.844 19.234 1 98.69 156 GLY B C 1
ATOM 2703 O O . GLY B 1 156 ? 9.82 11.953 18.891 1 98.69 156 GLY B O 1
ATOM 2704 N N . ASN B 1 157 ? 7.895 12.82 19.625 1 98.62 157 ASN B N 1
ATOM 2705 C CA . ASN B 1 157 ? 8.438 14.148 19.875 1 98.62 157 ASN B CA 1
ATOM 2706 C C . ASN B 1 157 ? 9.047 14.75 18.609 1 98.62 157 ASN B C 1
ATOM 2708 O O . ASN B 1 157 ? 10.18 15.234 18.625 1 98.62 157 ASN B O 1
ATOM 2712 N N . VAL B 1 158 ? 8.297 14.75 17.531 1 98.94 158 VAL B N 1
ATOM 2713 C CA . VAL B 1 158 ? 8.68 15.359 16.266 1 98.94 158 VAL B CA 1
ATOM 2714 C C . VAL B 1 158 ? 7.711 16.484 15.922 1 98.94 158 VAL B C 1
ATOM 2716 O O . VAL B 1 158 ? 6.504 16.359 16.125 1 98.94 158 VAL B O 1
ATOM 2719 N N . VAL B 1 159 ? 8.242 17.562 15.469 1 98.94 159 VAL B N 1
ATOM 2720 C CA . VAL B 1 159 ? 7.445 18.672 14.93 1 98.94 159 VAL B CA 1
ATOM 2721 C C . VAL B 1 159 ? 7.645 18.75 13.414 1 98.94 159 VAL B C 1
ATOM 2723 O O . VAL B 1 159 ? 8.773 18.875 12.938 1 98.94 159 VAL B O 1
ATOM 2726 N N . ILE B 1 160 ? 6.633 18.641 12.703 1 98.94 160 ILE B N 1
ATOM 2727 C CA . ILE B 1 160 ? 6.656 18.766 11.25 1 98.94 160 ILE B CA 1
ATOM 2728 C C . ILE B 1 160 ? 5.855 20 10.836 1 98.94 160 ILE B C 1
ATOM 2730 O O . ILE B 1 160 ? 4.668 20.109 11.141 1 98.94 160 ILE B O 1
ATOM 2734 N N . GLU B 1 161 ? 6.457 20.875 10.117 1 98.94 161 GLU B N 1
ATOM 2735 C CA . GLU B 1 161 ? 5.828 22.156 9.773 1 98.94 161 GLU B CA 1
ATOM 2736 C C . GLU B 1 161 ? 5.051 22.047 8.461 1 98.94 161 GLU B C 1
ATOM 2738 O O . GLU B 1 161 ? 5.105 21.031 7.785 1 98.94 161 GLU B O 1
ATOM 2743 N N . ASP B 1 162 ? 4.367 23.172 8.164 1 98.94 162 ASP B N 1
ATOM 2744 C CA . ASP B 1 162 ? 3.393 23.172 7.078 1 98.94 162 ASP B CA 1
ATOM 2745 C C . ASP B 1 162 ? 4.035 22.734 5.766 1 98.94 162 ASP B C 1
ATOM 2747 O O . ASP B 1 162 ? 5.18 23.094 5.477 1 98.94 162 ASP B O 1
ATOM 2751 N N . HIS B 1 163 ? 3.295 21.906 4.988 1 98.88 163 HIS B N 1
ATOM 2752 C CA . HIS B 1 163 ? 3.598 21.578 3.598 1 98.88 163 HIS B CA 1
ATOM 2753 C C . HIS B 1 163 ? 4.805 20.656 3.5 1 98.88 163 HIS B C 1
ATOM 2755 O O . HIS B 1 163 ? 5.301 20.375 2.402 1 98.88 163 HIS B O 1
ATOM 2761 N N . ALA B 1 164 ? 5.32 20.141 4.586 1 98.88 164 ALA B N 1
ATOM 2762 C CA . ALA B 1 164 ? 6.418 19.188 4.523 1 98.88 164 ALA B CA 1
ATOM 2763 C C . ALA B 1 164 ? 5.953 17.859 3.912 1 98.88 164 ALA B C 1
ATOM 2765 O O . ALA B 1 164 ? 4.773 17.516 3.992 1 98.88 164 ALA B O 1
ATOM 2766 N N . TYR B 1 165 ? 6.895 17.203 3.273 1 98.81 165 TYR B N 1
ATOM 2767 C CA . TYR B 1 165 ? 6.68 15.914 2.648 1 98.81 165 TYR B CA 1
ATOM 2768 C C . TYR B 1 165 ? 7.656 14.875 3.197 1 98.81 165 TYR B C 1
ATOM 2770 O O . TYR B 1 165 ? 8.867 15.078 3.164 1 98.81 165 TYR B O 1
ATOM 2778 N N . VAL B 1 166 ? 7.086 13.812 3.754 1 98.88 166 VAL B N 1
ATOM 2779 C CA . VAL B 1 166 ? 7.898 12.695 4.227 1 98.88 166 VAL B CA 1
ATOM 2780 C C . VAL B 1 166 ? 7.738 11.508 3.287 1 98.88 166 VAL B C 1
ATOM 2782 O O . VAL B 1 166 ? 6.676 10.875 3.244 1 98.88 166 VAL B O 1
ATOM 2785 N N . GLY B 1 167 ? 8.805 11.117 2.674 1 98.5 167 GLY B N 1
ATOM 2786 C CA . GLY B 1 167 ? 8.758 10.164 1.58 1 98.5 167 GLY B CA 1
AT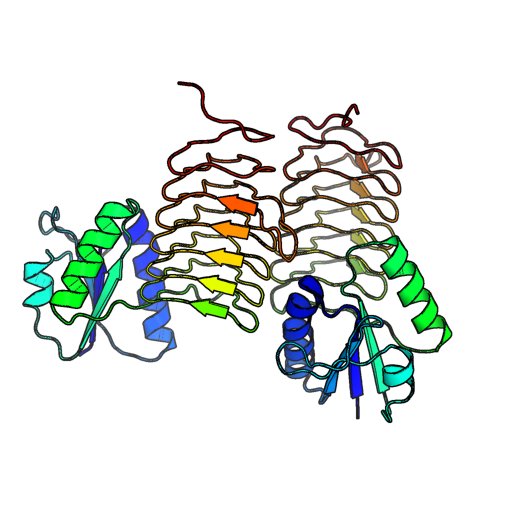OM 2787 C C . GLY B 1 167 ? 8.562 8.734 2.049 1 98.5 167 GLY B C 1
ATOM 2788 O O . GLY B 1 167 ? 8.664 8.445 3.242 1 98.5 167 GLY B O 1
ATOM 2789 N N . THR B 1 168 ? 8.305 7.902 1.045 1 98.56 168 THR B N 1
ATOM 2790 C CA . THR B 1 168 ? 8 6.492 1.281 1 98.56 168 THR B CA 1
ATOM 2791 C C . THR B 1 168 ? 9.109 5.832 2.098 1 98.56 168 THR B C 1
ATOM 2793 O O . THR B 1 168 ? 10.289 5.934 1.75 1 98.56 168 THR B O 1
ATOM 2796 N N . GLY B 1 169 ? 8.672 5.184 3.225 1 98.06 169 GLY B N 1
ATOM 2797 C CA . GLY B 1 169 ? 9.586 4.371 4.008 1 98.06 169 GLY B CA 1
ATOM 2798 C C . GLY B 1 169 ? 10.594 5.191 4.793 1 98.06 169 GLY B C 1
ATOM 2799 O O . GLY B 1 169 ? 11.484 4.641 5.441 1 98.06 169 GLY B O 1
ATOM 2800 N N . ALA B 1 170 ? 10.5 6.52 4.746 1 98.31 170 ALA B N 1
ATOM 2801 C CA . ALA B 1 170 ? 11.43 7.355 5.508 1 98.31 170 ALA B CA 1
ATOM 2802 C C . ALA B 1 170 ? 11.219 7.184 7.008 1 98.31 170 ALA B C 1
ATOM 2804 O O . ALA B 1 170 ? 10.109 6.875 7.453 1 98.31 170 ALA B O 1
ATOM 2805 N N . VAL B 1 171 ? 12.297 7.387 7.715 1 98.56 171 VAL B N 1
ATOM 2806 C CA . VAL B 1 171 ? 12.289 7.23 9.164 1 98.56 171 VAL B CA 1
ATOM 2807 C C . VAL B 1 171 ? 12.719 8.539 9.828 1 98.56 171 VAL B C 1
ATOM 2809 O O . VAL B 1 171 ? 13.789 9.07 9.523 1 98.56 171 VAL B O 1
ATOM 2812 N N . LEU B 1 172 ? 11.898 9.086 10.656 1 98.75 172 LEU B N 1
ATOM 2813 C CA . LEU B 1 172 ? 12.234 10.234 11.484 1 98.75 172 LEU B CA 1
ATOM 2814 C C . LEU B 1 172 ? 12.586 9.805 12.906 1 98.75 172 LEU B C 1
ATOM 2816 O O . LEU B 1 172 ? 11.75 9.234 13.609 1 98.75 172 LEU B O 1
ATOM 2820 N N . LYS B 1 173 ? 13.789 10.094 13.219 1 98.31 173 LYS B N 1
ATOM 2821 C CA . LYS B 1 173 ? 14.234 9.766 14.57 1 98.31 173 LYS B CA 1
ATOM 2822 C C . LYS B 1 173 ? 13.391 10.484 15.625 1 98.31 173 LYS B C 1
ATOM 2824 O O . LYS B 1 173 ? 12.922 11.602 15.391 1 98.31 173 LYS B O 1
ATOM 2829 N N . GLN B 1 174 ? 13.273 9.859 16.766 1 98.12 174 GLN B N 1
ATOM 2830 C CA . GLN B 1 174 ? 12.555 10.508 17.859 1 98.12 174 GLN B CA 1
ATOM 2831 C C . GLN B 1 174 ? 13.266 11.773 18.312 1 98.12 174 GLN B C 1
ATOM 2833 O O . GLN B 1 174 ? 14.5 11.828 18.328 1 98.12 174 GLN B O 1
ATOM 2838 N N . GLY B 1 175 ? 12.445 12.727 18.625 1 97.62 175 GLY B N 1
ATOM 2839 C CA . GLY B 1 175 ? 12.953 13.867 19.375 1 97.62 175 GLY B CA 1
ATOM 2840 C C . GLY B 1 175 ? 12.891 13.68 20.875 1 97.62 175 GLY B C 1
ATOM 2841 O O . GLY B 1 175 ? 12.812 12.547 21.359 1 97.62 175 GLY B O 1
ATOM 2842 N N . LYS B 1 176 ? 13.219 14.781 21.578 1 95.81 176 LYS B N 1
ATOM 2843 C CA . LYS B 1 176 ? 13.148 14.789 23.047 1 95.81 176 LYS B CA 1
ATOM 2844 C C . LYS B 1 176 ? 12.117 15.789 23.547 1 95.81 176 LYS B C 1
ATOM 2846 O O . LYS B 1 176 ? 11.852 16.797 22.875 1 95.81 176 LYS B O 1
ATOM 2851 N N . PRO B 1 177 ? 11.484 15.406 24.719 1 94.94 177 PRO B N 1
ATOM 2852 C CA . PRO B 1 177 ? 10.602 16.422 25.297 1 94.94 177 PRO B CA 1
ATOM 2853 C C . PRO B 1 177 ? 11.289 17.781 25.438 1 94.94 177 PRO B C 1
ATOM 2855 O O . PRO B 1 177 ? 12.406 17.859 25.953 1 94.94 177 PRO B O 1
ATOM 2858 N N . GLY B 1 178 ? 10.727 18.812 24.953 1 95.94 178 GLY B N 1
ATOM 2859 C CA . GLY B 1 178 ? 11.305 20.141 25.047 1 95.94 178 GLY B CA 1
ATOM 2860 C C . GLY B 1 178 ? 12.305 20.422 23.938 1 95.94 178 GLY B C 1
ATOM 2861 O O . GLY B 1 178 ? 12.742 21.562 23.766 1 95.94 178 GLY B O 1
ATOM 2862 N N . ALA B 1 179 ? 12.75 19.453 23.281 1 97.81 179 ALA B N 1
ATOM 2863 C CA . ALA B 1 179 ? 13.672 19.562 22.156 1 97.81 179 ALA B CA 1
ATOM 2864 C C . ALA B 1 179 ? 13.297 18.594 21.047 1 97.81 179 ALA B C 1
ATOM 2866 O O . ALA B 1 179 ? 14.039 17.656 20.75 1 97.81 179 ALA B O 1
ATOM 2867 N N . PRO B 1 180 ? 12.227 18.859 20.406 1 98.44 180 PRO B N 1
ATOM 2868 C CA . PRO B 1 180 ? 11.758 17.953 19.359 1 98.44 180 PRO B CA 1
ATOM 2869 C C . PRO B 1 180 ? 12.641 17.984 18.109 1 98.44 180 PRO B C 1
ATOM 2871 O O . PRO B 1 180 ? 13.344 18.969 17.875 1 98.44 180 PRO B O 1
ATOM 2874 N N . LEU B 1 181 ? 12.68 16.828 17.375 1 98.75 181 LEU B N 1
ATOM 2875 C CA . LEU B 1 181 ? 13.164 16.859 15.992 1 98.75 181 LEU B CA 1
ATOM 2876 C C . LEU B 1 181 ? 12.25 17.703 15.117 1 98.75 181 LEU B C 1
ATOM 2878 O O . LEU B 1 181 ? 11.023 17.562 15.172 1 98.75 181 LEU B O 1
ATOM 2882 N N . VAL B 1 182 ? 12.844 18.594 14.328 1 98.88 182 VAL B N 1
ATOM 2883 C CA . VAL B 1 182 ? 12.016 19.531 13.562 1 98.88 182 VAL B CA 1
ATOM 2884 C C . VAL B 1 182 ? 12.234 19.297 12.07 1 98.88 182 VAL B C 1
ATOM 2886 O O . VAL B 1 182 ? 13.375 19.281 11.594 1 98.88 182 VAL B O 1
ATOM 2889 N N . ILE B 1 183 ? 11.141 19.047 11.359 1 98.94 183 ILE B N 1
ATOM 2890 C CA . ILE B 1 183 ? 11.109 19.078 9.898 1 98.94 183 ILE B CA 1
ATOM 2891 C C . ILE B 1 183 ? 10.492 20.391 9.43 1 98.94 183 ILE B C 1
ATOM 2893 O O . ILE B 1 183 ? 9.297 20.625 9.609 1 98.94 183 ILE B O 1
ATOM 2897 N N . GLY B 1 184 ? 11.234 21.219 8.734 1 98.81 184 GLY B N 1
ATOM 2898 C CA . GLY B 1 184 ? 10.844 22.578 8.438 1 98.81 184 GLY B CA 1
ATOM 2899 C C . GLY B 1 184 ? 9.789 22.672 7.352 1 98.81 184 GLY B C 1
ATOM 2900 O O . GLY B 1 184 ? 9.562 21.719 6.609 1 98.81 184 GLY B O 1
ATOM 2901 N N . LYS B 1 185 ? 9.25 23.891 7.273 1 98.81 185 LYS B N 1
ATOM 2902 C CA . LYS B 1 185 ? 8.18 24.172 6.324 1 98.81 185 LYS B CA 1
ATOM 2903 C C . LYS B 1 185 ? 8.602 23.828 4.898 1 98.81 185 LYS B C 1
ATOM 2905 O O . LYS B 1 185 ? 9.664 24.266 4.445 1 98.81 185 LYS B O 1
ATOM 2910 N N . GLY B 1 186 ? 7.789 23 4.305 1 98.56 186 GLY B N 1
ATOM 2911 C CA . GLY B 1 186 ? 8.016 22.703 2.898 1 98.56 186 GLY B CA 1
ATOM 2912 C C . GLY B 1 186 ? 9.203 21.781 2.668 1 98.56 186 GLY B C 1
ATOM 2913 O O . GLY B 1 186 ? 9.609 21.562 1.526 1 98.56 186 GLY B O 1
ATOM 2914 N N . ALA B 1 187 ? 9.812 21.297 3.68 1 98.69 187 ALA B N 1
ATOM 2915 C CA . ALA B 1 187 ? 10.938 20.375 3.533 1 98.69 187 ALA B CA 1
ATOM 2916 C C . ALA B 1 187 ? 10.484 19.047 2.922 1 98.69 187 ALA B C 1
ATOM 2918 O O . ALA B 1 187 ? 9.328 18.641 3.072 1 98.69 187 ALA B O 1
ATOM 2919 N N . VAL B 1 188 ? 11.43 18.406 2.236 1 98.56 188 VAL B N 1
ATOM 2920 C CA . VAL B 1 188 ? 11.172 17.109 1.624 1 98.56 188 VAL B CA 1
ATOM 2921 C C . VAL B 1 188 ? 12.156 16.078 2.172 1 98.56 188 VAL B C 1
ATOM 2923 O O . VAL B 1 188 ? 13.375 16.25 2.039 1 98.56 188 VAL B O 1
ATOM 2926 N N . VAL B 1 189 ? 11.625 15.125 2.834 1 98.5 189 VAL B N 1
ATOM 2927 C CA . VAL B 1 189 ? 12.414 13.961 3.23 1 98.5 189 VAL B CA 1
ATOM 2928 C C . VAL B 1 189 ? 12.281 12.867 2.178 1 98.5 189 VAL B C 1
ATOM 2930 O O . VAL B 1 189 ? 11.188 12.336 1.958 1 98.5 189 VAL B O 1
ATOM 2933 N N . GLY B 1 190 ? 13.344 12.5 1.573 1 97.19 190 GLY B N 1
ATOM 2934 C CA . GLY B 1 190 ? 13.312 11.539 0.484 1 97.19 190 GLY B CA 1
ATOM 2935 C C . GLY B 1 190 ? 12.953 10.133 0.938 1 97.19 190 GLY B C 1
ATOM 2936 O O . GLY B 1 190 ? 13.047 9.82 2.125 1 97.19 190 GLY B O 1
ATOM 2937 N N . MET B 1 191 ? 12.547 9.359 -0.076 1 97.19 191 MET B N 1
ATOM 2938 C CA . MET B 1 191 ? 12.18 7.969 0.198 1 97.19 191 MET B CA 1
ATOM 2939 C C . MET B 1 191 ? 13.328 7.219 0.857 1 97.19 191 MET B C 1
ATOM 2941 O O . MET B 1 191 ? 14.477 7.348 0.438 1 97.19 191 MET B O 1
ATOM 2945 N N . GLY B 1 192 ? 12.969 6.465 1.919 1 96.38 192 GLY B N 1
ATOM 2946 C CA . GLY B 1 192 ? 13.938 5.609 2.59 1 96.38 192 GLY B CA 1
ATOM 2947 C C . GLY B 1 192 ? 14.945 6.387 3.416 1 96.38 192 GLY B C 1
ATOM 2948 O O . GLY B 1 192 ? 15.836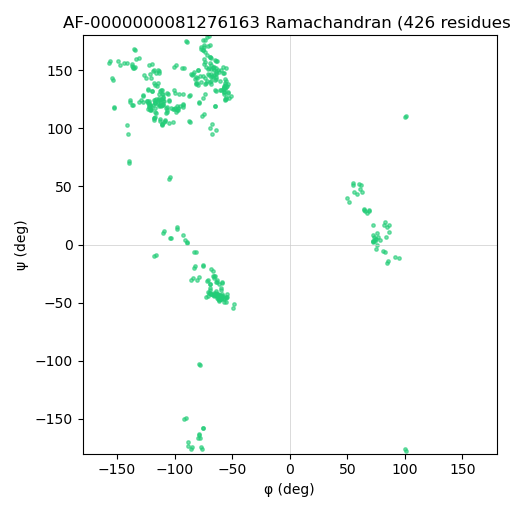 5.797 4.027 1 96.38 192 GLY B O 1
ATOM 2949 N N . ALA B 1 193 ? 14.82 7.688 3.467 1 96.75 193 ALA B N 1
ATOM 2950 C CA . ALA B 1 193 ? 15.789 8.484 4.215 1 96.75 193 ALA B CA 1
ATOM 2951 C C . ALA B 1 193 ? 15.633 8.273 5.715 1 96.75 193 ALA B C 1
ATOM 2953 O O . ALA B 1 193 ? 14.531 8.023 6.207 1 96.75 193 ALA B O 1
ATOM 2954 N N . VAL B 1 194 ? 16.734 8.328 6.375 1 97.69 194 VAL B N 1
ATOM 2955 C CA . VAL B 1 194 ? 16.75 8.258 7.832 1 97.69 194 VAL B CA 1
ATOM 2956 C C . VAL B 1 194 ? 17.203 9.602 8.406 1 97.69 194 VAL B C 1
ATOM 2958 O O . VAL B 1 194 ? 18.391 9.945 8.352 1 97.69 194 VAL B O 1
ATOM 2961 N N . VAL B 1 195 ? 16.297 10.352 8.992 1 98.44 195 VAL B N 1
ATOM 2962 C CA . VAL B 1 195 ? 16.547 11.711 9.477 1 98.44 195 VAL B CA 1
ATOM 2963 C C . VAL B 1 195 ? 16.906 11.672 10.961 1 98.44 195 VAL B C 1
ATOM 2965 O O . VAL B 1 195 ? 16.078 11.281 11.797 1 98.44 195 VAL B O 1
ATOM 2968 N N . THR B 1 196 ? 18.094 12.141 11.227 1 98 196 THR B N 1
ATOM 2969 C CA . THR B 1 196 ? 18.562 12.086 12.609 1 98 196 THR B CA 1
ATOM 2970 C C . THR B 1 196 ? 18.766 13.492 13.164 1 98 196 THR B C 1
ATOM 2972 O O . THR B 1 196 ? 19.047 13.664 14.352 1 98 196 THR B O 1
ATOM 2975 N N . ARG B 1 197 ? 18.672 14.477 12.289 1 97.62 197 ARG B N 1
ATOM 2976 C CA . ARG B 1 197 ? 18.797 15.875 12.688 1 97.62 197 ARG B CA 1
ATOM 2977 C C . ARG B 1 197 ? 17.719 16.734 12.031 1 97.62 197 ARG B C 1
ATOM 2979 O O . ARG B 1 197 ? 17.047 16.281 11.102 1 97.62 197 ARG B O 1
ATOM 2986 N N . ASP B 1 198 ? 17.641 17.938 12.547 1 98.5 198 ASP B N 1
ATOM 2987 C CA . ASP B 1 198 ? 16.625 18.844 12 1 98.5 198 ASP B CA 1
ATOM 2988 C C . ASP B 1 198 ? 16.828 19.047 10.5 1 98.5 198 ASP B C 1
ATOM 2990 O O . ASP B 1 198 ? 17.953 19.031 10.008 1 98.5 198 ASP B O 1
ATOM 2994 N N . VAL B 1 199 ? 15.727 19.234 9.797 1 98.56 199 VAL B N 1
ATOM 2995 C CA . VAL B 1 199 ? 15.734 19.531 8.375 1 98.56 199 VAL B CA 1
ATOM 2996 C C . VAL B 1 199 ? 15.242 20.953 8.148 1 98.56 199 VAL B C 1
ATOM 2998 O O . VAL B 1 199 ? 14.102 21.297 8.477 1 98.56 199 VAL B O 1
ATOM 3001 N N . PRO B 1 200 ? 16.062 21.844 7.555 1 98 200 PRO B N 1
ATOM 3002 C CA . PRO B 1 200 ? 15.648 23.234 7.34 1 98 200 PRO B CA 1
ATOM 3003 C C . PRO B 1 200 ? 14.453 23.359 6.395 1 98 200 PRO B C 1
ATOM 3005 O O . PRO B 1 200 ? 14.234 22.469 5.559 1 98 200 PRO B O 1
ATOM 3008 N N . ALA B 1 201 ? 13.789 24.484 6.531 1 98.31 201 ALA B N 1
ATOM 3009 C CA . ALA B 1 201 ? 12.672 24.781 5.641 1 98.31 201 ALA B CA 1
ATOM 3010 C C . ALA B 1 201 ? 13.109 24.75 4.18 1 98.31 201 ALA B C 1
ATOM 3012 O O . ALA B 1 201 ? 14.18 25.25 3.828 1 98.31 201 ALA B O 1
ATOM 3013 N N . GLY B 1 202 ? 12.258 24 3.449 1 97.81 202 GLY B N 1
ATOM 3014 C CA . GLY B 1 202 ? 12.469 23.984 2.012 1 97.81 202 GLY B CA 1
ATOM 3015 C C . GLY B 1 202 ? 13.57 23.031 1.577 1 97.81 202 GLY B C 1
ATOM 3016 O O . GLY B 1 202 ? 13.766 22.812 0.381 1 97.81 202 GLY B O 1
ATOM 3017 N N . ALA B 1 203 ? 14.289 22.422 2.482 1 97.62 203 ALA B N 1
ATOM 3018 C CA . ALA B 1 203 ? 15.398 21.547 2.135 1 97.62 203 ALA B CA 1
ATOM 3019 C C . ALA B 1 203 ? 14.898 20.172 1.715 1 97.62 203 ALA B C 1
ATOM 3021 O O . ALA B 1 203 ? 13.82 19.75 2.133 1 97.62 203 ALA B O 1
ATOM 3022 N N . THR B 1 204 ? 15.633 19.594 0.881 1 97.75 204 THR B N 1
ATOM 3023 C CA . THR B 1 204 ? 15.445 18.188 0.557 1 97.75 204 THR B CA 1
ATOM 3024 C C . THR B 1 204 ? 16.594 17.344 1.112 1 97.75 204 THR B C 1
ATOM 3026 O O . THR B 1 204 ? 17.75 17.625 0.851 1 97.75 204 THR B O 1
ATOM 3029 N N . VAL B 1 205 ? 16.266 16.297 1.886 1 97.25 205 VAL B N 1
ATOM 3030 C CA . VAL B 1 205 ? 17.297 15.422 2.436 1 97.25 205 VAL B CA 1
ATOM 3031 C C . VAL B 1 205 ? 17.078 13.992 1.96 1 97.25 205 VAL B C 1
ATOM 3033 O O . VAL B 1 205 ? 15.93 13.562 1.79 1 97.25 205 VAL B O 1
ATOM 3036 N N . VAL B 1 206 ? 18.141 13.242 1.691 1 94.94 206 VAL B N 1
ATOM 3037 C CA . VAL B 1 206 ? 18.062 11.867 1.211 1 94.94 206 VAL B CA 1
ATOM 3038 C C . VAL B 1 206 ? 19.172 11.031 1.865 1 94.94 206 VAL B C 1
ATOM 3040 O O . VAL B 1 206 ? 20.125 11.586 2.426 1 94.94 206 VAL B O 1
ATOM 3043 N N . GLY B 1 207 ? 18.875 9.68 1.898 1 92.06 207 GLY B N 1
ATOM 3044 C CA . GLY B 1 207 ? 19.953 8.781 2.32 1 92.06 207 GLY B CA 1
ATOM 3045 C C . GLY B 1 207 ? 19.828 8.359 3.773 1 92.06 207 GLY B C 1
ATOM 3046 O O . GLY B 1 207 ? 18.859 8.695 4.445 1 92.06 207 GLY B O 1
ATOM 3047 N N . ASN B 1 208 ? 20.891 7.59 4.188 1 91.06 208 ASN B N 1
ATOM 3048 C CA . ASN B 1 208 ? 21 7.043 5.535 1 91.06 208 ASN B CA 1
ATOM 3049 C C . ASN B 1 208 ? 22.438 7.094 6.047 1 91.06 208 ASN B C 1
ATOM 3051 O O . ASN B 1 208 ? 23.281 6.289 5.641 1 91.06 208 ASN B O 1
ATOM 3055 N N . PRO B 1 209 ? 22.75 8 6.887 1 93.25 209 PRO B N 1
ATOM 3056 C CA . PRO B 1 209 ? 21.875 9.055 7.402 1 93.25 209 PRO B CA 1
ATOM 3057 C C . PRO B 1 209 ? 21.516 10.094 6.34 1 93.25 209 PRO B C 1
ATOM 3059 O O . PRO B 1 209 ? 22.234 10.25 5.352 1 93.25 209 PRO B O 1
ATOM 3062 N N . ALA B 1 210 ? 20.391 10.711 6.617 1 93.62 210 ALA B N 1
ATOM 3063 C CA . ALA B 1 210 ? 19.906 11.68 5.637 1 93.62 210 ALA B CA 1
ATOM 3064 C C . ALA B 1 210 ? 20.812 12.906 5.578 1 93.62 210 ALA B C 1
ATOM 3066 O O . ALA B 1 210 ? 21.25 13.414 6.613 1 93.62 210 ALA B O 1
ATOM 3067 N N . ARG B 1 211 ? 21.047 13.336 4.359 1 93.12 211 ARG B N 1
ATOM 3068 C CA . ARG B 1 211 ? 21.812 14.539 4.078 1 93.12 211 ARG B CA 1
ATOM 3069 C C . ARG B 1 211 ? 21.141 15.375 2.992 1 93.12 211 ARG B C 1
ATOM 3071 O O . ARG B 1 211 ? 20.391 14.852 2.176 1 93.12 211 ARG B O 1
ATOM 3078 N N . PRO B 1 212 ? 21.438 16.719 3.127 1 91.88 212 PRO B N 1
ATOM 3079 C CA . PRO B 1 212 ? 20.859 17.547 2.068 1 91.88 212 PRO B CA 1
ATOM 3080 C C . PRO B 1 212 ? 21.281 17.094 0.67 1 91.88 212 PRO B C 1
ATOM 3082 O O . PRO B 1 212 ? 22.422 16.688 0.461 1 91.88 212 PRO B O 1
ATOM 3085 N N . LEU B 1 213 ? 20.25 17.031 -0.206 1 83.19 213 LEU B N 1
ATOM 3086 C CA . LEU B 1 213 ? 20.531 16.672 -1.594 1 83.19 213 LEU B CA 1
ATOM 3087 C C . LEU B 1 213 ? 21.344 17.766 -2.281 1 83.19 213 LEU B C 1
ATOM 3089 O O . LEU B 1 213 ? 20.922 18.938 -2.301 1 83.19 213 LEU B O 1
ATOM 3093 N N . VAL B 1 214 ? 22.641 17.656 -2.324 1 68.94 214 VAL B N 1
ATOM 3094 C CA . VAL B 1 214 ? 23.5 18.641 -2.977 1 68.94 214 VAL B CA 1
ATOM 3095 C C . VAL B 1 214 ? 23.297 18.578 -4.488 1 68.94 214 VAL B C 1
ATOM 3097 O O . VAL B 1 214 ? 23.5 17.531 -5.105 1 68.94 214 VAL B O 1
ATOM 3100 N N . LYS B 1 215 ? 22.516 19.5 -4.969 1 50.28 215 LYS B N 1
ATOM 3101 C CA . LYS B 1 215 ? 22.5 19.609 -6.426 1 50.28 215 LYS B CA 1
ATOM 3102 C C . LYS B 1 215 ? 23.875 19.953 -6.973 1 50.28 215 LYS B C 1
ATOM 3104 O O . LYS B 1 215 ? 24.641 20.672 -6.332 1 50.28 215 LYS B O 1
#

Foldseek 3Di:
DEEEEEEDQPDQSVQQQVQVVVVCVVVVHDYAYAYEYQPDPQDGHPPHTYHHPVRLLPDDDPAYAYAYRDLQLVVVVVVVVVCVVSVHAAAEGAHPQEAEEEQEAEEGREYHEPCEYEYYNEYAYANEYDYALEYAEHQEYYEYSEYEEANEYHYAQEYEYAQEYEEANEYEDAADVVGGAYEAANEYEYHNEYEDHHHYHNFYWHDVPTDTDDD/DEEEEEEDQPDQSVQQQVQVVVVCVVVVHDYAYAYEYQPDPQDGHPPHTYHHPVRLLPDDDPAYAYAYRDLQLVVSVVVVVVCVVVVHAAAEGAHPQEEEEEDEAEEGREYHEPCEYEYHCEYAYANEYDYALEYAEHDEYYEYSEYEEANEYHYAQEYEYAQEYEEANEYEDAADVVGGAYEAANEYEYHNEYDDHHHYHNFYWYDVPTDTDDD

pLDDT: mean 96.63, std 5.16, range [50.28, 98.94]

Organism: Ralstonia solanacearum (NCBI:txid305)

Sequence (430 aa):
MTLIGVYGASGFGREVMPLVREQMRAAGQPCEVVFVDDGADGSGSNGHRVLTYPQFLAEPAADKRLCFAIANSQVREKLATRAVGDGIACMEVRGANAVVLDAVEIGAGAVLCPFVTLTSNIRIGKHFHANIYAYVAHDCVIGDYVTFAPGAKCNGNVVIEDHAYVGTGAVLKQGKPGAPLVIGKGAVVGMGAVVTRDVPAGATVVGNPARPLVKMTLIGVYGASGFGREVMPLVREQMRAAGQPCEVVFVDDGADGSGSNGHRVLTYPQFLAEPAADKRLCFAIANSQVREKLATRAVGDGIACMEVRGANAVVLDAVEIGAGAVLCPFVTLTSNIRIGKHFHANIYAYVAHDCVIGDYVTFAPGAKCNGNVVIEDHAYVGTGAVLKQGKPGAPLVIGKGAVVGMGAVVTRDVPAGATVVGNPARPLVK

Radius of gyration: 23.21 Å; Cα contacts (8 Å, |Δi|>4): 1266; chains: 2; bounding box: 60×70×46 Å

Secondary structure (DSSP, 8-state):
-EEEEEE--SHHHHHHHHHHHHHHHHTT--EEEEEE-TT--S--BTTB-EE-HHHHHHS--SEEEEEE--S-HHHHHHHHHHHHHTTPEEPPEE-TT-EE-SSEEE-TT-EE-TT-EE-SSEEE-SS-EE-TT-EE-TT-EE-TT-EEPTT-EE-SSEEE-TT-EE-TT-EEPP-BTTB-EEEPTT-EEPTT-EE-S-B-TT-EEETTTTEE---/-EEEEEE--SHHHHHHHHHHHHHHHHTT--EEEEEE-TT--S--BTTB-EE-HHHHHHS--SEEEEEE--S-HHHHHHHHHHHHHTT-EE--EE-TT-EE-SSEEE-TT-EE-TT-EE-SSEEE-SS-EE-TT-EE-TT-EE-TT-EE-TT-EE-SSEEE-TT-EE-TT-EEPP-BTTB-EEEPTT-EEPTT-EE-S-B-TT-EEETTTTEE---

Solvent-accessible surface area (backbone atoms only — not comparable to full-atom values): 20244 Å² total; per-residue (Å²): 94,37,37,36,31,37,30,28,67,52,75,60,16,63,63,47,50,60,39,49,53,50,45,33,55,75,68,69,46,78,64,49,71,32,29,23,29,78,84,60,85,63,60,63,52,97,89,24,55,43,28,34,58,72,56,54,70,65,51,92,54,82,38,57,36,33,34,72,40,49,84,54,39,68,58,38,50,55,53,51,50,49,35,50,75,71,70,36,46,56,39,67,40,55,24,91,64,38,43,72,50,48,66,62,47,72,35,56,25,23,36,37,30,48,55,18,36,38,36,16,50,27,42,37,30,36,37,28,35,33,28,42,53,12,38,40,30,24,52,20,40,37,29,37,29,22,37,33,30,46,37,14,37,37,36,31,21,28,35,36,31,40,40,18,36,36,21,39,49,13,37,39,48,58,33,36,92,97,50,52,33,39,39,22,43,45,13,35,38,30,61,54,11,30,37,84,65,65,40,57,60,59,39,44,29,34,42,67,67,41,37,70,63,79,127,94,37,37,37,31,38,30,28,64,53,62,61,16,50,48,45,49,56,39,50,55,49,46,32,55,75,68,68,45,77,63,49,69,31,30,23,28,79,82,60,85,61,59,64,53,95,89,24,55,43,27,33,60,70,54,54,69,66,51,91,51,80,37,58,36,32,34,70,41,48,85,55,38,67,59,39,47,54,52,51,52,51,34,49,74,72,70,37,46,55,39,69,41,54,24,91,64,39,44,73,50,57,67,59,47,72,37,57,25,24,36,36,29,48,56,18,36,38,41,33,48,27,43,38,31,36,38,28,36,33,27,42,54,12,39,42,31,37,52,20,39,38,30,37,29,22,36,33,30,45,37,14,37,38,37,32,20,27,35,34,30,40,42,17,35,35,21,39,49,13,37,38,48,59,31,38,93,98,50,52,32,40,38,23,41,43,13,34,38,30,59,55,12,32,37,83,63,68,40,57,60,60,38,44,29,35,28,78,70,41,37,70,66,77,125